Protein AF-A0A1L7XMT0-F1 (afdb_monomer_lite)

InterPro domains:
  IPR000782 FAS1 domain [PF02469] (31-174)
  IPR000782 FAS1 domain [PF02469] (187-302)
  IPR000782 FAS1 domain [PS50213] (19-172)
  IPR000782 FAS1 domain [PS50213] (165-302)
  IPR000782 FAS1 domain [SM00554] (54-175)
  IPR000782 FAS1 domain [SM00554] (210-306)
  IPR036378 FAS1 domain superfamily [G3DSA:2.30.180.10] (13-175)
  IPR036378 FAS1 domain superfamily [G3DSA:2.30.180.10] (178-303)
  IPR036378 FAS1 domain superfamily [SSF82153] (25-175)
  IPR036378 FAS1 domain superfamily [SSF82153] (161-302)
  IPR050904 Cell adhesion and biosynthesis-related protein [PTHR10900] (46-328)

Secondary structure (DSSP, 8-state):
--------------------BHHHHHHH-GGGHHHHHHHHHHTTTSPPPPTTEEEEEE-HHHHHT---HHHHHHHHHT-HHHHHHHHHHTEESS---GGGSPTTS-EEEEBS---TTT---TT--EEEEEEETTTEEEEEEGGGEEEEEEEEEEEEEETTEEEEEEEESSPPPP---HHHHHHHTT-HHHHHHHHHHT-HHHHHH-SSEEEEEEPHHHHHHHTHHHHTS-HHHHHHHHHTTEESS----GGG--TT-EEE-TTSSEEEEEEETTEEEETTEEEEEEEEEETTEEEEEESS---GGGTTPPP-TTSSSPPPSSTT----SS-TTGGGS---S-------------------------------PPPTHHHHHHHHHHHHHHHHHHHHHHHHHHHHHHHHHHHGGGS----PPPPP------------------------------------PPP-PPPPPP------------------------PPP--------------------------------------------------------------THHHHHHHHHHHHHHHHHHHHHHHHHHHHHHHHHHHHHHHHHHHHHHHHHHHHHHHHT-

pLDDT: mean 70.73, std 29.14, range [22.67, 98.81]

Foldseek 3Di:
DDDPDPPPDPPDPPPPPPFAAPLRVQVVDPFQVVVSVLCVVCVVPADDAAAAKEAAGEGPLQLVPDDDVVLVVCSVVVVPVSSRLLRQQRIFDHADFPVPDDAADKDWTFTSRDDPVQALEPPHFTWIWYQDDVRWIWIAAAPRDTWTQPDGFQWHADPNHIYGYGYTHHRHGRAAFDVVNCVLVVLLLQVLLCLQLVNVCVRGPFAAKEFARERLQQQLQQPCLQLVDHSPVSVLLRQQRMAGPHAAFPVNLDAQDWGQGSNGHTWGWHDDPNWIDGQAWTFDATFNGHRRHTYTYTHHRDDPVPSNHHHPPVDPGDHHPTDNGHGDPDRPSSVSNDDPPDDDDPPPPPDDDDDDDDDDDDDDDDDDDDDPDDDPVVPPPVVVVVVVVVVVVVVVVVVVVVVVVVVVVVVVVPPDDDDDDDDDDDDDDDDDDDDDDDDDDDDDDDDDDDDDDDDDDDDDDDDDDDDDDDDDDDDDDDDDDDDDDDDDDDDDPDNDDDDDDDDDDDDDDDDDDDDDDDDDDDDDDDDDDDDDDDDDDDDDDDDDDDDDDDDDDDDDDDPPVVVVVVVVVVVVVVVVVVVVVVVVVVVVVVVVVVVVVVVVVVVVVVVVVVVVCVVVVD

Radius of gyration: 38.23 Å; chains: 1; bounding box: 134×96×86 Å

Organism: NCBI:txid576137

Sequence (618 aa):
MFVSTNLLLAAMITAGVFAQSFDSILSGNSNLSSFYTLLQKYSFTLPTLPDGATVLAPNNDAFDNLSVAKYVNALKIGYVDTIYNLFVYHVIQGTHLTTQMPLGVPTFLQSMLTSGGYTNVLGGQNVEYVEESGNVAVFVSALGARSAIVQSDLAFTSSSGGGVVQVIDKILIPPFNLTYTLQAFNLTSFEGATYAAQSIDDFFYTPNVTMFVPANSAFQALGPAISLMNSTKLATVLDYHLIDGAVLYSTYLTDGAKLTTKQGLNVTITHSNNNVYINSAKLITSDILIMNGVLHVIDNVLNFQSSGAQPNTALATQSAVFTGASTVADVPFTSAIPCVVSCPATAATNTASSSASTSGPNLKPSTGSIKNGLSAGAKSGIAVGVILFTVLLVLGALFFLRCKRKVNKATDQKSALEFPTPSNTHELITASNIQELGEKEKSPIASTEVGLGPRRSESEEPVPVWYPLANEGQQPGAQPFEVNAGSRIAALSSAPEYVSSHELNAAEKTRATNTAPSPTLGLHGPTELPGSFKQKKISSESSSVAQDIGQGSGQSSVPAATVQVNKDEEEANLTILRERIERIREDKERLEKTQELRELEEETKAQILVAQRKNMGL

Structure (mmCIF, N/CA/C/O backbone):
data_AF-A0A1L7XMT0-F1
#
_entry.id   AF-A0A1L7XMT0-F1
#
loop_
_atom_site.group_PDB
_atom_site.id
_atom_site.type_symbol
_atom_site.label_atom_id
_atom_site.label_alt_id
_atom_site.label_comp_id
_atom_site.label_asym_id
_atom_site.label_entity_id
_atom_site.label_seq_id
_atom_site.pdbx_PDB_ins_code
_atom_site.Cartn_x
_atom_site.Cartn_y
_atom_site.Cartn_z
_atom_site.occupancy
_atom_site.B_iso_or_equiv
_atom_site.auth_seq_id
_atom_site.auth_comp_id
_atom_site.auth_asym_id
_atom_site.auth_atom_id
_atom_site.pdbx_PDB_model_num
ATOM 1 N N . MET A 1 1 ? -49.761 12.471 -16.493 1.00 31.97 1 MET A N 1
ATOM 2 C CA . MET A 1 1 ? -50.457 11.305 -15.901 1.00 31.97 1 MET A CA 1
ATOM 3 C C . MET A 1 1 ? -49.937 10.054 -16.595 1.00 31.97 1 MET A C 1
ATOM 5 O O . MET A 1 1 ? -49.856 10.096 -17.811 1.00 31.97 1 MET A O 1
ATOM 9 N N . PHE A 1 2 ? -49.531 8.981 -15.918 1.00 30.17 2 PHE A N 1
ATOM 10 C CA . PHE A 1 2 ? -49.379 8.782 -14.468 1.00 30.17 2 PHE A CA 1
ATOM 11 C C . PHE A 1 2 ? -47.931 8.403 -14.132 1.00 30.17 2 PHE A C 1
ATOM 13 O O . PHE A 1 2 ? -47.282 7.699 -14.898 1.00 30.17 2 PHE A O 1
ATOM 20 N N . VAL A 1 3 ? -47.440 8.857 -12.976 1.00 31.64 3 VAL A N 1
ATOM 21 C CA . VAL A 1 3 ? -46.233 8.284 -12.369 1.00 31.64 3 VAL A CA 1
ATOM 22 C C . VAL A 1 3 ? -46.643 6.942 -11.772 1.00 31.64 3 VAL A C 1
ATOM 24 O O . VAL A 1 3 ? -47.423 6.914 -10.821 1.00 31.64 3 VAL A O 1
ATOM 27 N N . SER A 1 4 ? -46.146 5.837 -12.326 1.00 33.69 4 SER A N 1
ATOM 28 C CA . SER A 1 4 ? -46.350 4.508 -11.744 1.00 33.69 4 SER A CA 1
ATOM 29 C C . SER A 1 4 ? -45.369 4.306 -10.594 1.00 33.69 4 SER A C 1
ATOM 31 O O . SER A 1 4 ? -44.235 3.871 -10.783 1.00 33.69 4 SER A O 1
ATOM 33 N N . THR A 1 5 ? -45.802 4.674 -9.390 1.00 38.53 5 THR A N 1
ATOM 34 C CA . THR A 1 5 ? -45.029 4.530 -8.155 1.00 38.53 5 THR A CA 1
ATOM 35 C C . THR A 1 5 ? -44.879 3.058 -7.772 1.00 38.53 5 THR A C 1
ATOM 37 O O . THR A 1 5 ? -45.715 2.514 -7.048 1.00 38.53 5 THR A O 1
ATOM 40 N N . ASN A 1 6 ? -43.784 2.424 -8.193 1.00 36.53 6 ASN A N 1
ATOM 41 C CA . ASN A 1 6 ? -43.317 1.184 -7.571 1.00 36.53 6 ASN A CA 1
ATOM 42 C C . ASN A 1 6 ? -42.733 1.507 -6.189 1.00 36.53 6 ASN A C 1
ATOM 44 O O . ASN A 1 6 ? -41.522 1.619 -6.006 1.00 36.53 6 ASN A O 1
ATOM 48 N N . LEU A 1 7 ? -43.635 1.692 -5.221 1.00 38.00 7 LEU A N 1
ATOM 49 C CA . LEU A 1 7 ? -43.329 1.814 -3.801 1.00 38.00 7 LEU A CA 1
ATOM 50 C C . LEU A 1 7 ? -42.805 0.463 -3.299 1.00 38.00 7 LEU A C 1
ATOM 52 O O . LEU A 1 7 ? -43.565 -0.380 -2.823 1.00 38.00 7 LEU A O 1
ATOM 56 N N . LEU A 1 8 ? -41.503 0.241 -3.462 1.00 37.34 8 LEU A N 1
ATOM 57 C CA . LEU A 1 8 ? -40.840 -0.975 -3.013 1.00 37.34 8 LEU A CA 1
ATOM 58 C C . LEU A 1 8 ? -40.830 -0.970 -1.479 1.00 37.34 8 LEU A C 1
ATOM 60 O O . LEU A 1 8 ? -40.166 -0.152 -0.844 1.00 37.34 8 LEU A O 1
ATOM 64 N N . LEU A 1 9 ? -41.668 -1.830 -0.899 1.00 34.53 9 LEU A N 1
ATOM 65 C CA . LEU A 1 9 ? -41.985 -1.842 0.523 1.00 34.53 9 LEU A CA 1
ATOM 66 C C . LEU A 1 9 ? -40.743 -2.204 1.347 1.00 34.53 9 LEU A C 1
ATOM 68 O O . LEU A 1 9 ? -40.388 -3.376 1.465 1.00 34.53 9 LEU A O 1
ATOM 72 N N . ALA A 1 10 ? -40.107 -1.195 1.943 1.00 35.91 10 ALA A N 1
ATOM 73 C CA . ALA A 1 10 ? -39.047 -1.384 2.923 1.00 35.91 10 ALA A CA 1
ATOM 74 C C . ALA A 1 10 ? -39.625 -2.076 4.168 1.00 35.91 10 ALA A C 1
ATOM 76 O O . ALA A 1 10 ? -40.207 -1.438 5.047 1.00 35.91 10 ALA A O 1
ATOM 77 N N . ALA A 1 11 ? -39.501 -3.402 4.218 1.00 38.72 11 ALA A N 1
ATOM 78 C CA . ALA A 1 11 ? -39.954 -4.214 5.335 1.00 38.72 11 ALA A CA 1
ATOM 79 C C . ALA A 1 11 ? -39.084 -3.925 6.568 1.00 38.72 11 ALA A C 1
ATOM 81 O O . ALA A 1 11 ? -38.019 -4.515 6.745 1.00 38.72 11 ALA A O 1
ATOM 82 N N . MET A 1 12 ? -39.534 -2.999 7.420 1.00 42.31 12 MET A N 1
ATOM 83 C CA . MET A 1 12 ? -38.880 -2.723 8.697 1.00 42.31 12 MET A CA 1
ATOM 84 C C . MET A 1 12 ? -38.888 -3.982 9.566 1.00 42.31 12 MET A C 1
ATOM 86 O O . MET A 1 12 ? -39.914 -4.352 10.139 1.00 42.31 12 MET A O 1
ATOM 90 N N . ILE A 1 13 ? -37.723 -4.608 9.723 1.00 40.72 13 ILE A N 1
ATOM 91 C CA . ILE A 1 13 ? -37.493 -5.580 10.789 1.00 40.72 13 ILE A CA 1
ATOM 92 C C . ILE A 1 13 ? -37.363 -4.780 12.088 1.00 40.72 13 ILE A C 1
ATOM 94 O O . ILE A 1 13 ? -36.264 -4.442 12.519 1.00 40.72 13 ILE A O 1
ATOM 98 N N . THR A 1 14 ? -38.493 -4.463 12.724 1.00 38.53 14 THR A N 1
ATOM 99 C CA . THR A 1 14 ? -38.529 -3.851 14.062 1.00 38.53 14 THR A CA 1
ATOM 100 C C . THR A 1 14 ? -38.209 -4.886 15.145 1.00 38.53 14 THR A C 1
ATOM 102 O O . THR A 1 14 ? -38.975 -5.088 16.089 1.00 38.53 14 THR A O 1
ATOM 105 N N . ALA A 1 15 ? -37.065 -5.558 15.010 1.00 41.34 15 ALA A N 1
ATOM 106 C CA . ALA A 1 15 ? -36.391 -6.148 16.151 1.00 41.34 15 ALA A CA 1
ATOM 107 C C . ALA A 1 15 ? -35.901 -4.986 17.025 1.00 41.34 15 ALA A C 1
ATOM 109 O O . ALA A 1 15 ? -35.234 -4.078 16.530 1.00 41.34 15 ALA A O 1
ATOM 110 N N . GLY A 1 16 ? -36.264 -4.990 18.308 1.00 38.06 16 GLY A N 1
ATOM 111 C CA . GLY A 1 16 ? -35.939 -3.920 19.252 1.00 38.06 16 GLY A CA 1
ATOM 112 C C . GLY A 1 16 ? -34.465 -3.900 19.656 1.00 38.06 16 GLY A C 1
ATOM 113 O O . GLY A 1 16 ? -34.150 -4.111 20.824 1.00 38.06 16 GLY A O 1
ATOM 114 N N . VAL A 1 17 ? -33.566 -3.649 18.702 1.00 45.78 17 VAL A N 1
ATOM 115 C CA . VAL A 1 17 ? -32.180 -3.277 18.989 1.00 45.78 17 VAL A CA 1
ATOM 116 C C . VAL A 1 17 ? -32.228 -1.901 19.645 1.00 45.78 17 VAL A C 1
ATOM 118 O O . VAL A 1 17 ? -32.429 -0.888 18.976 1.00 45.78 17 VAL A O 1
ATOM 121 N N . PHE A 1 18 ? -32.085 -1.863 20.970 1.00 49.62 18 PHE A N 1
ATOM 122 C CA . PHE A 1 18 ? -31.843 -0.610 21.674 1.00 49.62 18 PHE A CA 1
ATOM 123 C C . PHE A 1 18 ? -30.589 0.033 21.081 1.00 49.62 18 PHE A C 1
ATOM 125 O O . PHE A 1 18 ? -29.551 -0.620 20.977 1.00 49.62 18 PHE A O 1
ATOM 132 N N . ALA A 1 19 ? -30.700 1.294 20.670 1.00 59.19 19 ALA A N 1
ATOM 133 C CA . ALA A 1 19 ? -29.608 2.039 20.062 1.00 59.19 19 ALA A CA 1
ATOM 134 C C . ALA A 1 19 ? -28.451 2.183 21.067 1.00 59.19 19 ALA A C 1
ATOM 136 O O . ALA A 1 19 ? -28.529 2.964 22.017 1.00 59.19 19 ALA A O 1
ATOM 137 N N . GLN A 1 20 ? -27.403 1.376 20.894 1.00 86.25 20 GLN A N 1
ATOM 138 C CA . GLN A 1 20 ? -26.230 1.393 21.763 1.00 86.25 20 GLN A CA 1
ATOM 139 C C . GLN A 1 20 ? -25.320 2.557 21.369 1.00 86.25 20 GLN A C 1
ATOM 141 O O . GLN A 1 20 ? -25.046 2.779 20.189 1.00 86.25 20 GLN A O 1
ATOM 146 N N . SER A 1 21 ? -24.817 3.295 22.357 1.00 90.88 21 SER A N 1
ATOM 147 C CA . SER A 1 21 ? -23.734 4.246 22.115 1.00 90.88 21 SER A CA 1
ATOM 148 C C . SER A 1 21 ? -22.432 3.495 21.827 1.00 90.88 21 SER A C 1
ATOM 150 O O . SER A 1 21 ? -22.219 2.386 22.319 1.00 90.88 21 SER A O 1
ATOM 152 N N . PHE A 1 22 ? -21.528 4.123 21.075 1.00 91.81 22 PHE A N 1
ATOM 153 C CA . PHE A 1 22 ? -20.172 3.606 20.851 1.00 91.81 22 PHE A CA 1
ATOM 154 C C . PHE A 1 22 ? -19.466 3.270 22.182 1.00 91.81 22 PHE A C 1
ATOM 156 O O . PHE A 1 22 ? -18.915 2.184 22.348 1.00 91.81 22 PHE A O 1
ATOM 163 N N . ASP A 1 23 ? -19.601 4.157 23.172 1.00 92.12 23 ASP A N 1
ATOM 164 C CA . ASP A 1 23 ? -19.115 3.977 24.545 1.00 92.12 23 ASP A CA 1
ATOM 165 C C . ASP A 1 23 ? -19.695 2.723 25.235 1.00 92.12 23 ASP A C 1
ATOM 167 O O . ASP A 1 23 ? -18.955 1.960 25.857 1.00 92.12 23 ASP A O 1
ATOM 171 N N . SER A 1 24 ? -20.991 2.435 25.052 1.00 93.50 24 SER A N 1
ATOM 172 C CA . SER A 1 24 ? -21.649 1.234 25.590 1.00 93.50 24 SER A CA 1
ATOM 173 C C . SER A 1 24 ? -21.165 -0.061 24.933 1.00 93.50 24 SER A C 1
ATOM 175 O O . SER A 1 24 ? -21.119 -1.091 25.604 1.00 93.50 24 SER A O 1
ATOM 177 N N . ILE A 1 25 ? -20.803 -0.039 23.644 1.00 94.81 25 ILE A N 1
ATOM 178 C CA . ILE A 1 25 ? -20.243 -1.217 22.959 1.00 94.81 25 ILE A CA 1
ATOM 179 C C . ILE A 1 25 ? -18.828 -1.503 23.463 1.00 94.81 25 ILE A C 1
ATOM 181 O O . ILE A 1 25 ? -18.497 -2.654 23.742 1.00 94.81 25 ILE A O 1
ATOM 185 N N . LEU A 1 26 ? -17.998 -0.467 23.607 1.00 95.81 26 LEU A N 1
ATOM 186 C CA . LEU A 1 26 ? -16.620 -0.629 24.069 1.00 95.81 26 LEU A CA 1
ATOM 187 C C . LEU A 1 26 ? -16.543 -1.026 25.551 1.00 95.81 26 LEU A C 1
ATOM 189 O O . LEU A 1 26 ? -15.813 -1.951 25.895 1.00 95.81 26 LEU A O 1
ATOM 193 N N . SER A 1 27 ? -17.312 -0.366 26.422 1.00 96.56 27 SER A N 1
ATOM 194 C CA . SER A 1 27 ? -17.341 -0.668 27.862 1.00 96.56 27 SER A CA 1
ATOM 195 C C . SER A 1 27 ? -18.043 -1.990 28.193 1.00 96.56 27 SER A C 1
ATOM 197 O O . SER A 1 27 ? -17.668 -2.657 29.157 1.00 96.56 27 SER A O 1
ATOM 199 N N . GLY A 1 28 ? -19.030 -2.399 27.387 1.00 95.81 28 GLY A N 1
ATOM 200 C CA . GLY A 1 28 ? -19.735 -3.674 27.530 1.00 95.81 28 GLY A CA 1
ATOM 201 C C . GLY A 1 28 ? -18.966 -4.896 27.013 1.00 95.81 28 GLY A C 1
ATOM 202 O O . GLY A 1 28 ? -19.365 -6.024 27.304 1.00 95.81 28 GLY A O 1
ATOM 203 N N . ASN A 1 29 ? -17.873 -4.708 26.263 1.00 96.38 29 ASN A N 1
ATOM 204 C CA . ASN A 1 29 ? -17.117 -5.796 25.645 1.00 96.38 29 ASN A CA 1
ATOM 205 C C . ASN A 1 29 ? -15.781 -6.043 26.366 1.00 96.38 29 ASN A C 1
ATOM 207 O O . ASN A 1 29 ? -14.828 -5.275 26.236 1.00 96.38 29 ASN A O 1
ATOM 211 N N . SER A 1 30 ? -15.680 -7.171 27.079 1.00 96.88 30 SER A N 1
ATOM 212 C CA . SER A 1 30 ? -14.469 -7.569 27.816 1.00 96.88 30 SER A CA 1
ATOM 213 C C . SER A 1 30 ? -13.212 -7.644 26.949 1.00 96.88 30 SER A C 1
ATOM 215 O O . SER A 1 30 ? -12.111 -7.444 27.460 1.00 96.88 30 SER A O 1
ATOM 217 N N . ASN A 1 31 ? -13.367 -7.915 25.651 1.00 97.31 31 ASN A N 1
ATOM 218 C CA . ASN A 1 31 ? -12.259 -8.075 24.715 1.00 97.31 31 ASN A CA 1
ATOM 219 C C . ASN A 1 31 ? -11.723 -6.732 24.197 1.00 97.31 31 ASN A C 1
ATOM 221 O O . ASN A 1 31 ? -10.701 -6.734 23.522 1.00 97.31 31 ASN A O 1
ATOM 225 N N . LEU A 1 32 ? -12.392 -5.611 24.496 1.00 98.38 32 LEU A N 1
ATOM 226 C CA . LEU A 1 32 ? -12.034 -4.259 24.046 1.00 98.38 32 LEU A CA 1
ATOM 227 C C . LEU A 1 32 ? -11.512 -3.361 25.179 1.00 98.38 32 LEU A C 1
ATOM 229 O O . LEU A 1 32 ? -11.302 -2.168 24.961 1.00 98.38 32 LEU A O 1
ATOM 233 N N . SER A 1 33 ? -11.294 -3.890 26.386 1.00 98.06 33 SER A N 1
ATOM 234 C CA . SER A 1 33 ? -10.945 -3.087 27.565 1.00 98.06 33 SER A CA 1
ATOM 235 C C . SER A 1 33 ? -9.642 -2.289 27.407 1.00 98.06 33 SER A C 1
ATOM 237 O O . SER A 1 33 ? -9.583 -1.143 27.864 1.00 98.06 33 SER A O 1
ATOM 239 N N . SER A 1 34 ? -8.634 -2.817 26.705 1.00 97.19 34 SER A N 1
ATOM 240 C CA . SER A 1 34 ? -7.400 -2.084 26.371 1.00 97.19 34 SER A CA 1
ATOM 241 C C . SER A 1 34 ? -7.657 -0.916 25.410 1.00 97.19 34 SER A C 1
ATOM 243 O O . SER A 1 34 ? -7.206 0.204 25.667 1.00 97.19 34 SER A O 1
ATOM 245 N N . PHE A 1 35 ? -8.442 -1.135 24.348 1.00 97.62 35 PHE A N 1
ATOM 246 C CA . PHE A 1 35 ? -8.830 -0.088 23.395 1.00 97.62 35 PHE A CA 1
ATOM 247 C C . PHE A 1 35 ? -9.688 0.989 24.067 1.00 97.62 35 PHE A C 1
ATOM 249 O O . PHE A 1 35 ? -9.389 2.176 23.963 1.00 97.62 35 PHE A O 1
ATOM 256 N N . TYR A 1 36 ? -10.698 0.584 24.837 1.00 97.25 36 TYR A N 1
ATOM 257 C CA . TYR A 1 36 ? -11.572 1.482 25.588 1.00 97.25 36 TYR A CA 1
ATOM 258 C C . TYR A 1 36 ? -10.793 2.360 26.580 1.00 97.25 36 TYR A C 1
ATOM 260 O O . TYR A 1 36 ? -10.980 3.577 26.615 1.00 97.25 36 TYR A O 1
ATOM 268 N N . THR A 1 37 ? -9.854 1.769 27.326 1.00 95.88 37 THR A N 1
ATOM 269 C CA . THR A 1 37 ? -8.969 2.504 28.247 1.00 95.88 37 THR A CA 1
ATOM 270 C C . THR A 1 37 ? -8.102 3.525 27.504 1.00 95.88 37 THR A C 1
ATOM 272 O O . THR A 1 37 ? -7.901 4.637 27.997 1.00 95.88 37 THR A O 1
ATOM 275 N N . LEU A 1 38 ? -7.617 3.187 26.301 1.00 94.56 38 LEU A N 1
ATOM 276 C CA . LEU A 1 38 ? -6.890 4.123 25.445 1.00 94.56 38 LEU A CA 1
ATOM 277 C C . LEU A 1 38 ? -7.787 5.290 25.003 1.00 94.56 38 LEU A C 1
ATOM 279 O O . LEU A 1 38 ? -7.379 6.443 25.143 1.00 94.56 38 LEU A O 1
ATOM 283 N N . LEU A 1 39 ? -9.005 5.014 24.519 1.00 94.12 39 LEU A N 1
ATOM 284 C CA . LEU A 1 39 ? -9.914 6.063 24.047 1.00 94.12 39 LEU A CA 1
ATOM 285 C C . LEU A 1 39 ? -10.320 7.005 25.184 1.00 94.12 39 LEU A C 1
ATOM 287 O O . LEU A 1 39 ? -10.277 8.218 25.008 1.00 94.12 39 LEU A O 1
ATOM 291 N N . GLN A 1 40 ? -10.634 6.474 26.370 1.00 94.50 40 GLN A N 1
ATOM 292 C CA . GLN A 1 40 ? -10.965 7.288 27.544 1.00 94.50 40 GLN A CA 1
ATOM 293 C C . GLN A 1 40 ? -9.798 8.206 27.948 1.00 94.50 40 GLN A C 1
ATOM 295 O O . GLN A 1 40 ? -9.996 9.406 28.158 1.00 94.50 40 GLN A O 1
ATOM 300 N N . LYS A 1 41 ? -8.562 7.682 27.962 1.00 93.88 41 LYS A N 1
ATOM 301 C CA . LYS A 1 41 ? -7.334 8.435 28.285 1.00 93.88 41 LYS A CA 1
ATOM 302 C C . LYS A 1 41 ? -7.023 9.571 27.296 1.00 93.88 41 LYS A C 1
ATOM 304 O O . LYS A 1 41 ? -6.433 10.571 27.703 1.00 93.88 41 LYS A O 1
ATOM 309 N N . TYR A 1 42 ? -7.403 9.428 26.024 1.00 91.00 42 TYR A N 1
ATOM 310 C CA . TYR A 1 42 ? -7.101 10.384 24.944 1.00 91.00 42 TYR A CA 1
ATOM 311 C C . TYR A 1 42 ? -8.339 11.076 24.352 1.00 91.00 42 TYR A C 1
ATOM 313 O O . TYR A 1 42 ? -8.238 11.766 23.338 1.00 91.00 42 TYR A O 1
ATOM 321 N N . SER A 1 43 ? -9.488 10.952 25.017 1.00 86.56 43 SER A N 1
ATOM 322 C CA . SER A 1 43 ? -10.818 11.411 24.584 1.00 86.56 43 SER A CA 1
ATOM 323 C C . SER A 1 43 ? -10.885 12.881 24.149 1.00 86.56 43 SER A C 1
ATOM 325 O O . SER A 1 43 ? -11.617 13.211 23.224 1.00 86.56 43 SER A O 1
ATOM 327 N N . PHE A 1 44 ? -10.081 13.756 24.758 1.00 80.38 44 PHE A N 1
ATOM 328 C CA . PHE A 1 44 ? -9.987 15.182 24.415 1.00 80.38 44 PHE A CA 1
ATOM 329 C C . PHE A 1 44 ? -9.111 15.493 23.182 1.00 80.38 44 PHE A C 1
ATOM 331 O O . PHE A 1 44 ? -9.033 16.648 22.771 1.00 80.38 44 PHE A O 1
ATOM 338 N N . THR A 1 45 ? -8.423 14.492 22.620 1.00 83.62 45 THR A N 1
ATOM 339 C CA . THR A 1 45 ? -7.544 14.631 21.440 1.00 83.62 45 THR A CA 1
ATOM 340 C C . THR A 1 45 ? -8.052 13.894 20.206 1.00 83.62 45 THR A C 1
ATOM 342 O O . THR A 1 45 ? -7.690 14.268 19.096 1.00 83.62 45 THR A O 1
ATOM 345 N N . LEU A 1 46 ? -8.859 12.844 20.380 1.00 86.31 46 LEU A N 1
ATOM 346 C CA . LEU A 1 46 ? -9.373 12.045 19.269 1.00 86.31 46 LEU A CA 1
ATOM 347 C C . LEU A 1 46 ? -10.511 12.790 18.547 1.00 86.31 46 LEU A C 1
ATOM 349 O O . LEU A 1 46 ? -11.263 13.524 19.192 1.00 86.31 46 LEU A O 1
ATOM 353 N N . PRO A 1 47 ? -10.662 12.624 17.221 1.00 88.50 47 PRO A N 1
ATOM 354 C CA . PRO A 1 47 ? -11.695 13.323 16.472 1.00 88.50 47 PRO A CA 1
ATOM 355 C C . PRO A 1 47 ? -13.070 12.695 16.718 1.00 88.50 47 PRO A C 1
ATOM 357 O O . PRO A 1 47 ? -13.197 11.507 17.023 1.00 88.50 47 PRO A O 1
ATOM 360 N N . THR A 1 48 ? -14.124 13.483 16.514 1.00 88.31 48 THR A N 1
ATOM 361 C CA . THR A 1 48 ? -15.495 12.966 16.461 1.00 88.31 48 THR A CA 1
ATOM 362 C C . THR A 1 48 ? -15.656 12.007 15.285 1.00 88.31 48 THR A C 1
ATOM 364 O O . THR A 1 48 ? -15.278 12.350 14.163 1.00 88.31 48 THR A O 1
ATOM 367 N N . LEU A 1 49 ? -16.267 10.845 15.522 1.00 90.62 49 LEU A N 1
ATOM 368 C CA . LEU A 1 49 ? -16.588 9.896 14.456 1.00 90.62 49 LEU A CA 1
ATOM 369 C C . LEU A 1 49 ? -17.579 10.528 13.450 1.00 90.62 49 LEU A C 1
ATOM 371 O O . LEU A 1 49 ? -18.568 11.132 13.890 1.00 90.62 49 LEU A O 1
ATOM 375 N N . PRO A 1 50 ? -17.339 10.408 12.130 1.00 88.75 50 PRO A N 1
ATOM 376 C CA . PRO A 1 50 ? -18.250 10.903 11.099 1.00 88.75 50 PRO A CA 1
ATOM 377 C C . PRO A 1 50 ? -19.563 10.108 11.078 1.00 88.75 50 PRO A C 1
ATOM 379 O O . PRO A 1 50 ? -19.661 9.044 11.694 1.00 88.75 50 PRO A O 1
ATOM 382 N N . ASP A 1 51 ? -20.565 10.612 10.350 1.00 86.94 51 ASP A N 1
ATOM 383 C CA . ASP A 1 51 ? -21.769 9.827 10.062 1.00 86.94 51 ASP A CA 1
ATOM 384 C C . ASP A 1 51 ? -21.385 8.537 9.327 1.00 86.94 51 ASP A C 1
ATOM 386 O O . ASP A 1 51 ? -20.548 8.534 8.419 1.00 86.94 51 ASP A O 1
ATOM 390 N N . GLY A 1 52 ? -21.980 7.432 9.759 1.00 88.69 52 GLY A N 1
ATOM 391 C CA . GLY A 1 52 ? -21.766 6.117 9.192 1.00 88.69 52 GLY A CA 1
ATOM 392 C C . GLY A 1 52 ? -20.343 5.584 9.346 1.00 88.69 52 GLY A C 1
ATOM 393 O O . GLY A 1 52 ? -19.919 4.841 8.473 1.00 88.69 52 GLY A O 1
ATOM 394 N N . ALA A 1 53 ? -19.582 5.930 10.386 1.00 94.06 53 ALA A N 1
ATOM 395 C CA . ALA A 1 53 ? -18.206 5.442 10.545 1.00 94.06 53 ALA A CA 1
ATOM 396 C C . ALA A 1 53 ? -18.107 3.912 10.747 1.00 94.06 53 ALA A C 1
ATOM 398 O O . ALA A 1 53 ? -18.934 3.306 11.432 1.00 94.06 53 ALA A O 1
ATOM 399 N N . THR A 1 54 ? -17.026 3.301 10.253 1.00 96.88 54 THR A N 1
ATOM 400 C CA . THR A 1 54 ? -16.635 1.929 10.617 1.00 96.88 54 THR A CA 1
ATOM 401 C C . THR A 1 54 ? -15.373 1.956 11.470 1.00 96.88 54 THR A C 1
ATOM 403 O O . THR A 1 54 ? -14.310 2.348 10.997 1.00 96.88 54 THR A O 1
ATOM 406 N N . VAL A 1 55 ? -15.468 1.533 12.730 1.00 97.81 55 VAL A N 1
ATOM 407 C CA . VAL A 1 55 ? -14.330 1.501 13.660 1.00 97.81 55 VAL A CA 1
ATOM 408 C C . VAL A 1 55 ? -13.770 0.087 13.742 1.00 97.81 55 VAL A C 1
ATOM 410 O O . VAL A 1 55 ? -14.464 -0.845 14.141 1.00 97.81 55 VAL A O 1
ATOM 413 N N . LEU A 1 56 ? -12.499 -0.068 13.394 1.00 98.56 56 LEU A N 1
ATOM 414 C CA . LEU A 1 56 ? -11.764 -1.324 13.465 1.00 98.56 56 LEU A CA 1
ATOM 415 C C . LEU A 1 56 ? -11.102 -1.411 14.847 1.00 98.56 56 LEU A C 1
ATOM 417 O O . LEU A 1 56 ? -9.990 -0.939 15.040 1.00 98.56 56 LEU A O 1
ATOM 421 N N . ALA A 1 57 ? -11.817 -1.918 15.850 1.00 98.44 57 ALA A N 1
ATOM 422 C CA . ALA A 1 57 ? -11.382 -1.887 17.247 1.00 98.44 57 ALA A CA 1
ATOM 423 C C . ALA A 1 57 ? -10.448 -3.071 17.575 1.00 98.44 57 ALA A C 1
ATOM 425 O O . ALA A 1 57 ? -10.909 -4.215 17.565 1.00 98.44 57 ALA A O 1
ATOM 426 N N . PRO A 1 58 ? -9.159 -2.850 17.899 1.00 98.50 58 PRO A N 1
ATOM 427 C CA . PRO A 1 58 ? -8.255 -3.936 18.264 1.00 98.50 58 PRO A CA 1
ATOM 428 C C . PRO A 1 58 ? -8.649 -4.542 19.613 1.00 98.50 58 PRO A C 1
ATOM 430 O O . PRO A 1 58 ? -8.919 -3.813 20.573 1.00 98.50 58 PRO A O 1
ATOM 433 N N . ASN A 1 59 ? -8.671 -5.871 19.690 1.00 98.50 59 ASN A N 1
ATOM 434 C CA . ASN A 1 59 ? -8.937 -6.587 20.933 1.00 98.50 59 ASN A CA 1
ATOM 435 C C . ASN A 1 59 ? -7.753 -6.483 21.923 1.00 98.50 59 ASN A C 1
ATOM 437 O O . ASN A 1 59 ? -6.703 -5.929 21.609 1.00 98.50 59 ASN A O 1
ATOM 441 N N . ASN A 1 60 ? -7.896 -7.012 23.138 1.00 98.44 60 ASN A N 1
ATOM 442 C CA . ASN A 1 60 ? -6.819 -6.972 24.136 1.00 98.44 60 ASN A CA 1
ATOM 443 C C . ASN A 1 60 ? -5.539 -7.682 23.648 1.00 98.44 60 ASN A C 1
ATOM 445 O O . ASN A 1 60 ? -4.450 -7.126 23.792 1.00 98.44 60 ASN A O 1
ATOM 449 N N . ASP A 1 61 ? -5.673 -8.845 22.999 1.00 97.88 61 ASP A N 1
ATOM 450 C CA . ASP A 1 61 ? -4.540 -9.607 22.451 1.00 97.88 61 ASP A CA 1
ATOM 451 C C . ASP A 1 61 ? -3.748 -8.784 21.415 1.00 97.88 61 ASP A C 1
ATOM 453 O O . ASP A 1 61 ? -2.523 -8.893 21.334 1.00 97.88 61 ASP A O 1
ATOM 457 N N . ALA A 1 62 ? -4.423 -7.914 20.659 1.00 97.81 62 ALA A N 1
ATOM 458 C CA . ALA A 1 62 ? -3.824 -7.014 19.679 1.00 97.81 62 ALA A CA 1
ATOM 459 C C . ALA A 1 62 ? -2.864 -5.986 20.301 1.00 97.81 62 ALA A C 1
ATOM 461 O O . ALA A 1 62 ? -1.906 -5.565 19.646 1.00 97.81 62 ALA A O 1
ATOM 462 N N . PHE A 1 63 ? -3.114 -5.575 21.550 1.00 96.75 63 PHE A N 1
ATOM 463 C CA . PHE A 1 63 ? -2.220 -4.700 22.314 1.00 96.75 63 PHE A CA 1
ATOM 464 C C . PHE A 1 63 ? -1.035 -5.476 22.890 1.00 96.75 63 PHE A C 1
ATOM 466 O O . PHE A 1 63 ? 0.098 -4.997 22.805 1.00 96.75 63 PHE A O 1
ATOM 473 N N . ASP A 1 64 ? -1.277 -6.676 23.421 1.00 94.94 64 ASP A N 1
ATOM 474 C CA . ASP A 1 64 ? -0.234 -7.522 24.013 1.00 94.94 64 ASP A CA 1
ATOM 475 C C . ASP A 1 64 ? 0.767 -8.041 22.963 1.00 94.94 64 ASP A C 1
ATOM 477 O O . ASP A 1 64 ? 1.957 -8.174 23.249 1.00 94.94 64 ASP A O 1
ATOM 481 N N . ASN A 1 65 ? 0.312 -8.270 21.725 1.00 94.50 65 ASN A N 1
ATOM 482 C CA . ASN A 1 65 ? 1.137 -8.744 20.607 1.00 94.50 65 ASN A CA 1
ATOM 483 C C . ASN A 1 65 ? 1.719 -7.619 19.721 1.00 94.50 65 ASN A C 1
ATOM 485 O O . ASN A 1 65 ? 2.323 -7.900 18.681 1.00 94.50 65 ASN A O 1
ATOM 489 N N . LEU A 1 66 ? 1.576 -6.341 20.097 1.00 94.44 66 LEU A N 1
ATOM 490 C CA . LEU A 1 66 ? 2.133 -5.230 19.319 1.00 94.44 66 LEU A CA 1
ATOM 491 C C . LEU A 1 66 ? 3.673 -5.225 19.380 1.00 94.44 66 LEU A C 1
ATOM 493 O O . LEU A 1 66 ? 4.272 -4.879 20.396 1.00 94.44 66 LEU A O 1
ATOM 497 N N . SER A 1 67 ? 4.321 -5.537 18.257 1.00 90.75 67 SER A N 1
ATOM 498 C CA . SER A 1 67 ? 5.787 -5.616 18.142 1.00 90.75 67 SER A CA 1
ATOM 499 C C . SER A 1 67 ? 6.458 -4.350 17.584 1.00 90.75 67 SER A C 1
ATOM 501 O O . SER A 1 67 ? 7.657 -4.143 17.781 1.00 90.75 67 SER A O 1
ATOM 503 N N . VAL A 1 68 ? 5.718 -3.475 16.891 1.00 92.62 68 VAL A N 1
ATOM 504 C CA . VAL A 1 68 ? 6.300 -2.338 16.155 1.00 92.62 68 VAL A CA 1
ATOM 505 C C . VAL A 1 68 ? 6.711 -1.210 17.108 1.00 92.62 68 VAL A C 1
ATOM 507 O O . VAL A 1 68 ? 5.884 -0.410 17.552 1.00 92.62 68 VAL A O 1
ATOM 510 N N . ALA A 1 69 ? 8.016 -1.111 17.379 1.00 92.25 69 ALA A N 1
ATOM 511 C CA . ALA A 1 69 ? 8.605 -0.259 18.418 1.00 92.25 69 ALA A CA 1
ATOM 512 C C . ALA A 1 69 ? 8.128 1.212 18.430 1.00 92.25 69 ALA A C 1
ATOM 514 O O . ALA A 1 69 ? 7.934 1.763 19.512 1.00 92.25 69 ALA A O 1
ATOM 515 N N . LYS A 1 70 ? 7.876 1.838 17.264 1.00 92.69 70 LYS A N 1
ATOM 516 C CA . LYS A 1 70 ? 7.297 3.201 17.162 1.00 92.69 70 LYS A CA 1
ATOM 517 C C . LYS A 1 70 ? 5.993 3.314 17.962 1.00 92.69 70 LYS A C 1
ATOM 519 O O . LYS A 1 70 ? 5.848 4.208 18.794 1.00 92.69 70 LYS A O 1
ATOM 524 N N . TYR A 1 71 ? 5.065 2.391 17.726 1.00 94.62 71 TYR A N 1
ATOM 525 C CA . TYR A 1 71 ? 3.724 2.405 18.308 1.00 94.62 71 TYR A CA 1
ATOM 526 C C . TYR A 1 71 ? 3.727 1.847 19.739 1.00 94.62 71 TYR A C 1
ATOM 528 O O . TYR A 1 71 ? 3.084 2.423 20.614 1.00 94.62 71 TYR A O 1
ATOM 536 N N . VAL A 1 72 ? 4.549 0.825 20.021 1.00 94.12 72 VAL A N 1
ATOM 537 C CA . VAL A 1 72 ? 4.794 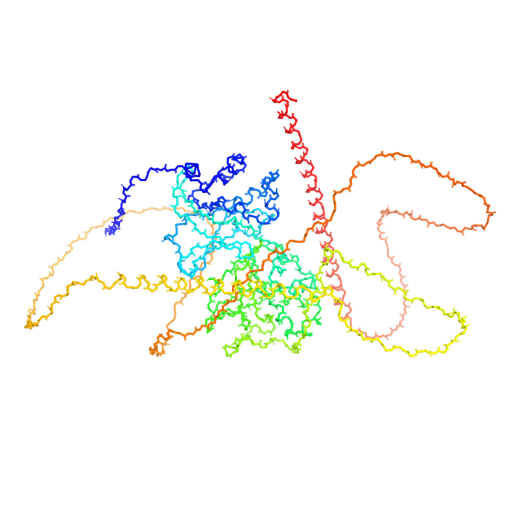0.319 21.388 1.00 94.12 72 VAL A CA 1
ATOM 538 C C . VAL A 1 72 ? 5.278 1.436 22.314 1.00 94.12 72 VAL A C 1
ATOM 540 O O . VAL A 1 72 ? 4.747 1.613 23.410 1.00 94.12 72 VAL A O 1
ATOM 543 N N . ASN A 1 73 ? 6.276 2.209 21.877 1.00 94.06 73 ASN A N 1
ATOM 544 C CA . ASN A 1 73 ? 6.813 3.311 22.667 1.00 94.06 73 ASN A CA 1
ATOM 545 C C . ASN A 1 73 ? 5.793 4.444 22.792 1.00 94.06 73 ASN A C 1
ATOM 547 O O . ASN A 1 73 ? 5.595 4.939 23.899 1.00 94.06 73 ASN A O 1
ATOM 551 N N . ALA A 1 74 ? 5.097 4.806 21.707 1.00 93.44 74 ALA A N 1
ATOM 552 C CA . ALA A 1 74 ? 4.069 5.842 21.739 1.00 93.44 74 ALA A CA 1
ATOM 553 C C . ALA A 1 74 ? 2.950 5.543 22.747 1.00 93.44 74 ALA A C 1
ATOM 555 O O . ALA A 1 74 ? 2.636 6.414 23.555 1.00 93.44 74 ALA A O 1
ATOM 556 N N . LEU A 1 75 ? 2.403 4.321 22.760 1.00 92.62 75 LEU A N 1
ATOM 557 C CA . LEU A 1 75 ? 1.363 3.907 23.710 1.00 92.62 75 LEU A CA 1
ATOM 558 C C . LEU A 1 75 ? 1.867 3.915 25.165 1.00 92.62 75 LEU A C 1
ATOM 560 O O . LEU A 1 75 ? 1.143 4.349 26.063 1.00 92.62 75 LEU A O 1
ATOM 564 N N . LYS A 1 76 ? 3.121 3.494 25.398 1.00 91.06 76 LYS A N 1
ATOM 565 C CA . LYS A 1 76 ? 3.752 3.474 26.731 1.00 91.06 76 LYS A CA 1
ATOM 566 C C . LYS A 1 76 ? 4.024 4.875 27.287 1.00 91.06 76 LYS A C 1
ATOM 568 O O . LYS A 1 76 ? 3.655 5.149 28.425 1.00 91.06 76 LYS A O 1
ATOM 573 N N . ILE A 1 77 ? 4.659 5.757 26.508 1.00 92.06 77 ILE A N 1
ATOM 574 C CA . ILE A 1 77 ? 5.063 7.102 26.969 1.00 92.06 77 ILE A CA 1
ATOM 575 C C . ILE A 1 77 ? 3.987 8.171 26.735 1.00 92.06 77 ILE A C 1
ATOM 577 O O . ILE A 1 77 ? 4.090 9.273 27.264 1.00 92.06 77 ILE A O 1
ATOM 581 N N . GLY A 1 78 ? 2.946 7.850 25.964 1.00 90.56 78 GLY A N 1
ATOM 582 C CA . GLY A 1 78 ? 1.825 8.737 25.672 1.00 90.56 78 GLY A CA 1
ATOM 583 C C . GLY A 1 78 ? 2.092 9.772 24.579 1.00 90.56 78 GLY A C 1
ATOM 584 O O . GLY A 1 78 ? 1.628 10.903 24.700 1.00 90.56 78 GLY A O 1
ATOM 585 N N . TYR A 1 79 ? 2.829 9.408 23.525 1.00 92.94 79 TYR A N 1
ATOM 586 C CA . TYR A 1 79 ? 3.136 10.319 22.417 1.00 92.94 79 TYR A CA 1
ATOM 587 C C . TYR A 1 79 ? 1.899 10.541 21.528 1.00 92.94 79 TYR A C 1
ATOM 589 O O . TYR A 1 79 ? 1.606 9.747 20.632 1.00 92.94 79 TYR A O 1
ATOM 597 N N . VAL A 1 80 ? 1.163 11.616 21.834 1.00 92.06 80 VAL A N 1
AT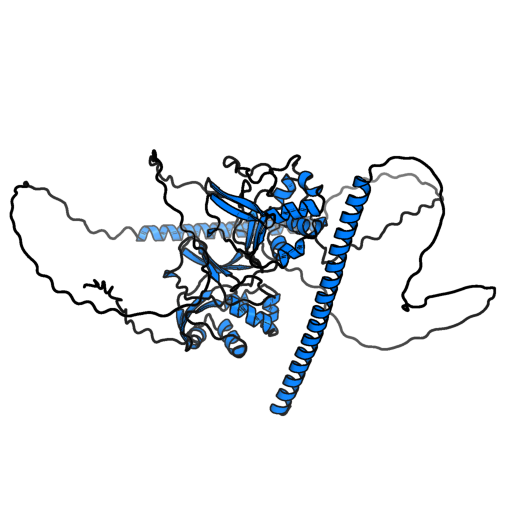OM 598 C CA . VAL A 1 80 ? -0.205 11.896 21.359 1.00 92.06 80 VAL A CA 1
ATOM 599 C C . VAL A 1 80 ? -0.344 11.838 19.839 1.00 92.06 80 VAL A C 1
ATOM 601 O O . VAL A 1 80 ? -1.280 11.208 19.368 1.00 92.06 80 VAL A O 1
ATOM 604 N N . ASP A 1 81 ? 0.587 12.413 19.073 1.00 93.62 81 ASP A N 1
ATOM 605 C CA . ASP A 1 81 ? 0.528 12.407 17.602 1.00 93.62 81 ASP A CA 1
ATOM 606 C C . ASP A 1 81 ? 0.492 10.979 17.022 1.00 93.62 81 ASP A C 1
ATOM 608 O O . ASP A 1 81 ? -0.407 10.644 16.252 1.00 93.62 81 ASP A O 1
ATOM 612 N N . THR A 1 82 ? 1.397 10.090 17.446 1.00 95.06 82 THR A N 1
ATOM 613 C CA . THR A 1 82 ? 1.371 8.685 16.999 1.00 95.06 82 THR A CA 1
ATOM 614 C C . THR A 1 82 ? 0.094 7.973 17.450 1.00 95.06 82 THR A C 1
ATOM 616 O O . THR A 1 82 ? -0.405 7.130 16.713 1.00 95.06 82 THR A O 1
ATOM 619 N N . ILE A 1 83 ? -0.458 8.294 18.626 1.00 95.44 83 ILE A N 1
ATOM 620 C CA . ILE A 1 83 ? -1.702 7.675 19.123 1.00 95.44 83 ILE A CA 1
ATOM 621 C C . ILE A 1 83 ? -2.917 8.155 18.316 1.00 95.44 83 ILE A C 1
ATOM 623 O O . ILE A 1 83 ? -3.738 7.333 17.917 1.00 95.44 83 ILE A O 1
ATOM 627 N N . TYR A 1 84 ? -3.003 9.455 18.025 1.00 96.31 84 TYR A N 1
ATOM 628 C CA . TYR A 1 84 ? -4.035 10.055 17.178 1.00 96.31 84 TYR A CA 1
ATOM 629 C C . TYR A 1 84 ? -4.010 9.445 15.775 1.00 96.31 84 TYR A C 1
ATOM 631 O O . TYR A 1 84 ? -5.021 8.923 15.311 1.00 96.31 84 TYR A O 1
ATOM 639 N N . ASN A 1 85 ? -2.841 9.443 15.127 1.00 97.19 85 ASN A N 1
ATOM 640 C CA . ASN A 1 85 ? -2.677 8.926 13.769 1.00 97.19 85 ASN A CA 1
ATOM 641 C C . ASN A 1 85 ? -2.882 7.408 13.686 1.00 97.19 85 ASN A C 1
ATOM 643 O O . ASN A 1 85 ? -3.441 6.916 12.708 1.00 97.19 85 ASN A O 1
ATOM 647 N N . LEU A 1 86 ? -2.516 6.662 14.734 1.00 97.00 86 LEU A N 1
ATOM 648 C CA . LEU A 1 86 ? -2.881 5.253 14.851 1.00 97.00 86 LEU A CA 1
ATOM 649 C C . LEU A 1 86 ? -4.405 5.087 14.957 1.00 97.00 86 LEU A C 1
ATOM 651 O O . LEU A 1 86 ? -4.963 4.267 14.236 1.00 97.00 86 LEU A O 1
ATOM 655 N N . PHE A 1 87 ? -5.092 5.871 15.795 1.00 97.44 87 PHE A N 1
ATOM 656 C CA . PHE A 1 87 ? -6.549 5.794 15.946 1.00 97.44 87 PHE A CA 1
ATOM 657 C C . PHE A 1 87 ? -7.293 6.119 14.645 1.00 97.44 87 PHE A C 1
ATOM 659 O O . PHE A 1 87 ? -8.128 5.323 14.226 1.00 97.44 87 PHE A O 1
ATOM 666 N N . VAL A 1 88 ? -6.974 7.222 13.957 1.00 97.44 88 VAL A N 1
ATOM 667 C CA . VAL A 1 88 ? -7.683 7.585 12.712 1.00 97.44 88 VAL A CA 1
ATOM 668 C C . VAL A 1 88 ? -7.411 6.627 11.550 1.00 97.44 88 VAL A C 1
ATOM 670 O O . VAL A 1 88 ? -8.234 6.545 10.644 1.00 97.44 88 VAL A O 1
ATOM 673 N N . TYR A 1 89 ? -6.331 5.838 11.598 1.00 98.50 89 TYR A N 1
ATOM 674 C CA . TYR A 1 89 ? -6.119 4.731 10.658 1.00 98.50 89 TYR A CA 1
ATOM 675 C C . TYR A 1 89 ? -7.056 3.534 10.914 1.00 98.50 89 TYR A C 1
ATOM 677 O O . TYR A 1 89 ? -7.390 2.800 9.989 1.00 98.50 89 TYR A O 1
ATOM 685 N N . HIS A 1 90 ? -7.535 3.367 12.152 1.00 98.50 90 HIS A N 1
ATOM 686 C CA . HIS A 1 90 ? -8.547 2.370 12.520 1.00 98.50 90 HIS A CA 1
ATOM 687 C C . HIS A 1 90 ? -9.992 2.870 12.329 1.00 98.50 90 HIS A C 1
ATOM 689 O O . HIS A 1 90 ? -10.927 2.097 12.529 1.00 98.50 90 HIS A O 1
ATOM 695 N N . VAL A 1 91 ? -10.210 4.136 11.952 1.00 97.62 91 VAL A N 1
ATOM 696 C CA . VAL A 1 91 ? -11.544 4.654 11.612 1.00 97.62 91 VAL A CA 1
ATOM 697 C C . VAL A 1 91 ? -11.668 4.754 10.098 1.00 97.62 91 VAL A C 1
ATOM 699 O O . VAL A 1 91 ? -11.025 5.587 9.463 1.00 97.62 91 VAL A O 1
ATOM 702 N N . ILE A 1 92 ? -12.506 3.898 9.528 1.00 97.56 92 ILE A N 1
ATOM 703 C CA . ILE A 1 92 ? -12.817 3.829 8.103 1.00 97.56 92 ILE A CA 1
ATOM 704 C C . ILE A 1 92 ? -14.036 4.702 7.784 1.00 97.56 92 ILE A C 1
ATOM 706 O O . ILE A 1 92 ? -15.027 4.724 8.521 1.00 97.56 92 ILE A O 1
ATOM 710 N N . GLN A 1 93 ? -13.954 5.416 6.663 1.00 94.69 93 GLN A N 1
ATOM 711 C CA . GLN A 1 93 ? -15.016 6.253 6.118 1.00 94.69 93 GLN A CA 1
ATOM 712 C C . GLN A 1 93 ? -16.109 5.376 5.481 1.00 94.69 93 GLN A C 1
ATOM 714 O O . GLN A 1 93 ? -15.824 4.550 4.611 1.00 94.69 93 GLN A O 1
ATOM 719 N N . GLY A 1 94 ? -17.365 5.568 5.894 1.00 93.88 94 GLY A N 1
ATOM 720 C CA . GLY A 1 94 ? -18.514 4.776 5.439 1.00 93.88 94 GLY A CA 1
ATOM 721 C C . GLY A 1 94 ? -18.801 3.531 6.291 1.00 93.88 94 GLY A C 1
ATOM 722 O O . GLY A 1 94 ? -17.945 3.039 7.032 1.00 93.88 94 GLY A O 1
ATOM 723 N N . THR A 1 95 ? -20.049 3.051 6.225 1.00 94.69 95 THR A N 1
ATOM 724 C CA . THR A 1 95 ? -20.539 1.928 7.040 1.00 94.69 95 THR A CA 1
ATOM 725 C C . THR A 1 95 ? -20.352 0.634 6.273 1.00 94.69 95 THR A C 1
ATOM 727 O O . THR A 1 95 ? -21.003 0.403 5.260 1.00 94.69 95 THR A O 1
ATOM 730 N N . HIS A 1 96 ? -19.460 -0.206 6.781 1.00 94.00 96 HIS A N 1
ATOM 731 C CA . HIS A 1 96 ? -18.944 -1.382 6.101 1.00 94.00 96 HIS A CA 1
ATOM 732 C C . HIS A 1 96 ? -19.340 -2.624 6.885 1.00 94.00 96 HIS A C 1
ATOM 734 O O . HIS A 1 96 ? -18.594 -3.105 7.739 1.00 94.00 96 HIS A O 1
ATOM 740 N N . LEU A 1 97 ? -20.554 -3.108 6.616 1.00 92.94 97 LEU A N 1
ATOM 741 C CA . LEU A 1 97 ? -21.052 -4.368 7.161 1.00 92.94 97 LEU A CA 1
ATOM 742 C C . LEU A 1 97 ? -20.358 -5.550 6.479 1.00 92.94 97 LEU A C 1
ATOM 744 O O . LEU A 1 97 ? -20.233 -5.578 5.254 1.00 92.94 97 LEU A O 1
ATOM 748 N N . THR A 1 98 ? -19.985 -6.577 7.244 1.00 89.06 98 THR A N 1
ATOM 749 C CA . THR A 1 98 ? -19.363 -7.793 6.689 1.00 89.06 98 THR A CA 1
ATOM 750 C C . THR A 1 98 ? -20.272 -8.510 5.689 1.00 89.06 98 THR A C 1
ATOM 752 O O . THR A 1 98 ? -19.797 -9.092 4.721 1.00 89.06 98 THR A O 1
ATOM 755 N N . THR A 1 99 ? -21.591 -8.383 5.859 1.00 87.12 99 THR A N 1
ATOM 756 C CA . THR A 1 99 ? -22.623 -8.894 4.938 1.00 87.12 99 THR A CA 1
ATOM 757 C C . THR A 1 99 ? -22.773 -8.107 3.628 1.00 87.12 99 THR A C 1
ATOM 759 O O . THR A 1 99 ? -23.484 -8.561 2.734 1.00 87.12 99 THR A O 1
ATOM 762 N N . GLN A 1 100 ? -22.132 -6.940 3.503 1.00 87.56 100 GLN A N 1
ATOM 763 C CA . GLN A 1 100 ? -22.161 -6.083 2.308 1.00 87.56 100 GLN A CA 1
ATOM 764 C C . GLN A 1 100 ? -20.827 -6.069 1.545 1.00 87.56 100 GLN A C 1
ATOM 766 O O . GLN A 1 100 ? -20.756 -5.503 0.454 1.00 87.56 100 GLN A O 1
ATOM 771 N N . MET A 1 101 ? -19.777 -6.682 2.099 1.00 86.75 101 MET A N 1
ATOM 772 C CA . MET A 1 101 ? -18.453 -6.711 1.481 1.00 86.75 101 MET A CA 1
ATOM 773 C C . MET A 1 101 ? -18.369 -7.678 0.288 1.00 86.75 101 MET A C 1
ATOM 775 O O . MET A 1 101 ? -18.969 -8.755 0.329 1.00 86.75 101 MET A O 1
ATOM 779 N N . PRO A 1 102 ? -17.592 -7.345 -0.763 1.00 82.69 102 PRO A N 1
ATOM 780 C CA . PRO A 1 102 ? -17.290 -8.273 -1.847 1.00 82.69 102 PRO A CA 1
ATOM 781 C C . PRO A 1 102 ? -16.561 -9.529 -1.349 1.00 82.69 102 PRO A C 1
ATOM 783 O O . PRO A 1 102 ? -15.471 -9.454 -0.783 1.00 82.69 102 PRO A O 1
ATOM 786 N N . LEU A 1 103 ? -17.146 -10.700 -1.607 1.00 80.06 103 LEU A N 1
ATOM 787 C CA . LEU A 1 103 ? -16.527 -11.990 -1.298 1.00 80.06 103 LEU A CA 1
ATOM 788 C C . LEU A 1 103 ? -15.404 -12.291 -2.301 1.00 80.06 103 LEU A C 1
ATOM 790 O O . LEU A 1 103 ? -15.592 -12.153 -3.511 1.00 80.06 103 LEU A O 1
ATOM 794 N N . GLY A 1 104 ? -14.240 -12.716 -1.807 1.00 78.38 104 GLY A N 1
ATOM 795 C CA . GLY A 1 104 ? -13.092 -13.116 -2.634 1.00 78.38 104 GLY A CA 1
ATOM 796 C C . GLY A 1 104 ? -12.440 -12.027 -3.510 1.00 78.38 104 GLY A C 1
ATOM 797 O O . GLY A 1 104 ? -11.614 -12.373 -4.354 1.00 78.38 104 GLY A O 1
ATOM 798 N N . VAL A 1 105 ? -12.773 -10.741 -3.334 1.00 85.62 105 VAL A N 1
ATOM 799 C CA . VAL A 1 105 ? -12.189 -9.614 -4.093 1.00 85.62 105 VAL A CA 1
ATOM 800 C C . VAL A 1 105 ? -11.577 -8.584 -3.128 1.00 85.62 105 VAL A C 1
ATOM 802 O O . VAL A 1 105 ? -12.311 -8.048 -2.293 1.00 85.62 105 VAL A O 1
ATOM 805 N N . PRO A 1 106 ? -10.269 -8.262 -3.232 1.00 93.12 106 PRO A N 1
ATOM 806 C CA . PRO A 1 106 ? -9.635 -7.236 -2.404 1.00 93.12 106 PRO A CA 1
ATOM 807 C C . PRO A 1 106 ? -10.328 -5.877 -2.541 1.00 93.12 106 PRO A C 1
ATOM 809 O O . PRO A 1 106 ? -10.477 -5.341 -3.641 1.00 93.12 106 PRO A O 1
ATOM 812 N N . THR A 1 107 ? -10.763 -5.321 -1.415 1.00 95.19 107 THR A N 1
ATOM 813 C CA . THR A 1 107 ? -11.546 -4.083 -1.348 1.00 95.19 107 THR A CA 1
ATOM 814 C C . THR A 1 107 ? -10.791 -3.059 -0.509 1.00 95.19 107 THR A C 1
ATOM 816 O O . THR A 1 107 ? -10.472 -3.316 0.645 1.00 95.19 107 THR A O 1
ATOM 819 N N . PHE A 1 108 ? -10.486 -1.891 -1.071 1.00 96.62 108 PHE A N 1
ATOM 820 C CA . PHE A 1 108 ? -9.614 -0.902 -0.429 1.00 96.62 108 PHE A CA 1
ATOM 821 C C . PHE A 1 108 ? -10.454 0.213 0.186 1.00 96.62 108 PHE A C 1
ATOM 823 O O . PHE A 1 108 ? -11.142 0.946 -0.522 1.00 96.62 108 PHE A O 1
ATOM 830 N N . LEU A 1 109 ? -10.428 0.299 1.515 1.00 96.44 109 LEU A N 1
ATOM 831 C CA . LEU A 1 109 ? -11.305 1.153 2.306 1.00 96.44 109 LEU A CA 1
ATOM 832 C C . LEU A 1 109 ? -10.529 2.335 2.878 1.00 96.44 109 LEU A C 1
ATOM 834 O O . LEU A 1 109 ? -9.488 2.155 3.513 1.00 96.44 109 LEU A O 1
ATOM 838 N N . GLN A 1 110 ? -11.048 3.543 2.681 1.00 97.00 110 GLN A N 1
ATOM 839 C CA . GLN A 1 110 ? -10.351 4.762 3.070 1.00 97.00 110 GLN A CA 1
ATOM 840 C C . GLN A 1 110 ? -10.504 5.044 4.566 1.00 97.00 110 GLN A C 1
ATOM 842 O O . GLN A 1 110 ? -11.618 5.148 5.079 1.00 97.00 110 GLN A O 1
ATOM 847 N N . SER A 1 111 ? -9.384 5.179 5.275 1.00 97.94 111 SER A N 1
ATOM 848 C CA . SER A 1 111 ? -9.369 5.603 6.678 1.00 97.94 111 SER A CA 1
ATOM 849 C C . SER A 1 111 ? -9.468 7.126 6.819 1.00 97.94 111 SER A C 1
ATOM 851 O O . SER A 1 111 ? -9.379 7.867 5.839 1.00 97.94 111 SER A O 1
ATOM 853 N N . MET A 1 112 ? -9.622 7.612 8.049 1.00 96.94 112 MET A N 1
ATOM 854 C CA . MET A 1 112 ? -9.530 9.037 8.385 1.00 96.94 112 MET A CA 1
ATOM 855 C C . MET A 1 112 ? -8.080 9.538 8.529 1.00 96.94 112 MET A C 1
ATOM 857 O O . MET A 1 112 ? -7.867 10.712 8.836 1.00 96.94 112 MET A O 1
ATOM 861 N N . LEU A 1 113 ? -7.068 8.684 8.335 1.00 97.88 113 LEU A N 1
ATOM 862 C CA . LEU A 1 113 ? -5.665 9.093 8.390 1.00 97.88 113 LEU A CA 1
ATOM 863 C C . LEU A 1 113 ? -5.304 9.954 7.175 1.00 97.88 113 LEU A C 1
ATOM 865 O O . LEU A 1 113 ? -5.233 9.435 6.067 1.00 97.88 113 LEU A O 1
ATOM 869 N N . THR A 1 114 ? -5.013 11.238 7.401 1.00 96.38 114 THR A N 1
ATOM 870 C CA . THR A 1 114 ? -4.639 12.227 6.363 1.00 96.38 114 THR A CA 1
ATOM 871 C C . THR A 1 114 ? -3.331 12.984 6.656 1.00 96.38 114 THR A C 1
ATOM 873 O O . THR A 1 114 ? -2.918 13.840 5.876 1.00 96.38 114 THR A O 1
ATOM 876 N N . SER A 1 115 ? -2.658 12.692 7.774 1.00 95.69 115 SER A N 1
ATOM 877 C CA . SER A 1 115 ? -1.484 13.442 8.241 1.00 95.69 115 SER A CA 1
ATOM 878 C C . SER A 1 115 ? -0.199 13.111 7.470 1.00 95.69 115 SER A C 1
ATOM 880 O O . SER A 1 115 ? 0.248 11.962 7.466 1.00 95.69 115 SER A O 1
ATOM 882 N N . GLY A 1 116 ? 0.474 14.144 6.950 1.00 91.12 116 GLY A N 1
ATOM 883 C CA . GLY A 1 116 ? 1.677 14.050 6.100 1.00 91.12 116 GLY A CA 1
ATOM 884 C C . GLY A 1 116 ? 2.866 13.230 6.636 1.00 91.12 116 GLY A C 1
ATOM 885 O O . GLY A 1 116 ? 3.705 12.784 5.862 1.00 91.12 116 GLY A O 1
ATOM 886 N N . GLY A 1 117 ? 2.957 13.008 7.954 1.00 91.06 117 GLY A N 1
ATOM 887 C CA . GLY A 1 117 ? 3.988 12.160 8.583 1.00 91.06 117 GLY A CA 1
ATOM 888 C C . GLY A 1 117 ? 3.673 10.654 8.611 1.00 91.06 117 GLY A C 1
ATOM 889 O O . GLY A 1 117 ? 4.451 9.875 9.166 1.00 91.06 117 GLY A O 1
ATOM 890 N N . TYR A 1 118 ? 2.516 10.255 8.075 1.00 94.88 118 TYR A N 1
ATOM 891 C CA . TYR A 1 118 ? 1.982 8.884 8.091 1.00 94.88 118 TYR A CA 1
ATOM 892 C C . TYR A 1 118 ? 1.306 8.492 6.771 1.00 94.88 118 TYR A C 1
ATOM 894 O O . TYR A 1 118 ? 1.140 7.305 6.502 1.00 94.88 118 TYR A O 1
ATOM 902 N N . THR A 1 119 ? 0.901 9.471 5.962 1.00 97.19 119 THR A N 1
ATOM 903 C CA . THR A 1 119 ? 0.342 9.270 4.627 1.00 97.19 119 THR A CA 1
ATOM 904 C C . THR A 1 119 ? 0.624 10.473 3.731 1.00 97.19 119 THR A C 1
ATOM 906 O O . THR A 1 119 ? 0.765 11.596 4.203 1.00 97.19 119 THR A O 1
ATOM 909 N N . ASN A 1 120 ? 0.660 10.226 2.429 1.00 96.44 120 ASN A N 1
ATOM 910 C CA . ASN A 1 120 ? 0.612 11.205 1.351 1.00 96.44 120 ASN A CA 1
ATOM 911 C C . ASN A 1 120 ? -0.391 10.727 0.271 1.00 96.44 120 ASN A C 1
ATOM 913 O O . ASN A 1 120 ? -0.183 10.917 -0.927 1.00 96.44 120 ASN A O 1
ATOM 917 N N . VAL A 1 121 ? -1.455 10.033 0.704 1.00 97.00 121 VAL A N 1
ATOM 918 C CA . VAL A 1 121 ? -2.596 9.604 -0.118 1.00 97.00 121 VAL A CA 1
ATOM 919 C C . VAL A 1 121 ? -3.770 10.550 0.137 1.00 97.00 121 VAL A C 1
ATOM 921 O O . VAL A 1 121 ? -4.248 10.697 1.263 1.00 97.00 121 VAL A O 1
ATOM 924 N N . LEU A 1 122 ? -4.232 11.220 -0.917 1.00 92.88 122 LEU A N 1
ATOM 925 C CA . LEU A 1 122 ? -5.277 12.239 -0.855 1.00 92.88 122 LEU A CA 1
ATOM 926 C C . LEU A 1 122 ? -6.639 11.622 -0.493 1.00 92.88 122 LEU A C 1
ATOM 928 O O . LEU A 1 122 ? -7.007 10.554 -0.979 1.00 92.88 122 LEU A O 1
ATOM 932 N N . GLY A 1 123 ? -7.393 12.306 0.372 1.00 89.00 123 GLY A N 1
ATOM 933 C CA . GLY A 1 123 ? -8.649 11.809 0.958 1.00 89.00 123 GLY A CA 1
ATOM 934 C C . GLY A 1 123 ? -8.456 10.870 2.159 1.00 89.00 123 GLY A C 1
ATOM 935 O O . GLY A 1 123 ? -9.329 10.805 3.021 1.00 89.00 123 GLY A O 1
ATOM 936 N N . GLY A 1 124 ? -7.294 10.219 2.258 1.00 93.12 124 GLY A N 1
ATOM 937 C CA . GLY A 1 124 ? -6.878 9.395 3.390 1.00 93.12 124 GLY A CA 1
ATOM 938 C C . GLY A 1 124 ? -6.207 8.086 2.975 1.00 93.12 124 GLY A C 1
ATOM 939 O O . GLY A 1 124 ? -6.431 7.573 1.877 1.00 93.12 124 GLY A O 1
ATOM 940 N N . GLN A 1 125 ? -5.384 7.529 3.866 1.00 97.94 125 GLN A N 1
ATOM 941 C CA . GLN A 1 125 ? -4.710 6.247 3.649 1.00 97.94 125 GLN A CA 1
ATOM 942 C C . GLN A 1 125 ? -5.715 5.091 3.646 1.00 97.94 125 GLN A C 1
ATOM 944 O O . GLN A 1 125 ? -6.589 5.025 4.512 1.00 97.94 125 GLN A O 1
ATOM 949 N N . ASN A 1 126 ? -5.549 4.132 2.737 1.00 97.75 126 ASN A N 1
ATOM 950 C CA . ASN A 1 126 ? -6.409 2.951 2.688 1.00 97.75 126 ASN A CA 1
ATOM 951 C C . ASN A 1 126 ? -5.959 1.825 3.639 1.00 97.75 126 ASN A C 1
ATOM 953 O O . ASN A 1 126 ? -4.783 1.705 4.005 1.00 97.75 126 ASN A O 1
ATOM 957 N N . VAL A 1 127 ? -6.923 0.978 3.988 1.00 98.12 127 VAL A N 1
ATOM 958 C CA . VAL A 1 127 ? -6.772 -0.367 4.559 1.00 98.12 127 VAL A CA 1
ATOM 959 C C . VAL A 1 127 ? -7.357 -1.344 3.534 1.00 98.12 127 VAL A C 1
ATOM 961 O O . VAL A 1 127 ? -8.430 -1.087 2.989 1.00 98.12 127 VAL A O 1
ATOM 964 N N . GLU A 1 128 ? -6.677 -2.449 3.240 1.00 97.50 128 GLU A N 1
ATOM 965 C CA . GLU A 1 128 ? -7.256 -3.522 2.416 1.00 97.50 128 GLU A CA 1
ATOM 966 C C . GLU A 1 128 ? -8.207 -4.360 3.280 1.00 97.50 128 GLU A C 1
ATOM 968 O O . GLU A 1 128 ? -7.876 -4.711 4.409 1.00 97.50 128 GLU A O 1
ATOM 973 N N . TYR A 1 129 ? -9.366 -4.719 2.746 1.00 96.12 129 TYR A N 1
ATOM 974 C CA . TYR A 1 129 ? -10.223 -5.796 3.227 1.00 96.12 129 TYR A CA 1
ATOM 975 C C . TYR A 1 129 ? -10.156 -6.955 2.229 1.00 96.12 129 TYR A C 1
ATOM 977 O O . TYR A 1 129 ? -10.314 -6.742 1.024 1.00 96.12 129 TYR A O 1
ATOM 985 N N . VAL A 1 130 ? -9.975 -8.182 2.716 1.00 92.25 130 VAL A N 1
ATOM 986 C CA . VAL A 1 130 ? -10.032 -9.391 1.883 1.00 92.25 130 VAL A CA 1
ATOM 987 C C . VAL A 1 130 ? -10.574 -10.581 2.678 1.00 92.25 130 VAL A C 1
ATOM 989 O O . VAL A 1 130 ? -10.328 -10.720 3.876 1.00 92.25 130 VAL A O 1
ATOM 992 N N . GLU A 1 131 ? -11.326 -11.458 2.014 1.00 86.50 131 GLU A N 1
ATOM 993 C CA . GLU A 1 131 ? -11.770 -12.734 2.582 1.00 86.50 131 GLU A CA 1
ATOM 994 C C . GLU A 1 131 ? -10.746 -13.835 2.264 1.00 86.50 131 GLU A C 1
ATOM 996 O O . GLU A 1 131 ? -10.455 -14.120 1.101 1.00 86.50 131 GLU A O 1
ATOM 1001 N N . GLU A 1 132 ? -10.183 -14.466 3.296 1.00 77.94 132 GLU A N 1
ATOM 1002 C CA . GLU A 1 132 ? -9.249 -15.582 3.146 1.00 77.94 132 GLU A CA 1
ATOM 1003 C C . GLU A 1 132 ? -9.947 -16.939 2.964 1.00 77.94 132 GLU A C 1
ATOM 1005 O O . GLU A 1 132 ? -11.102 -17.155 3.343 1.00 77.94 132 GLU A O 1
ATOM 1010 N N . SER A 1 133 ? -9.194 -17.912 2.439 1.00 68.44 133 SER A N 1
ATOM 1011 C CA . SER A 1 133 ? -9.632 -19.302 2.301 1.00 68.44 133 SER A CA 1
ATOM 1012 C C . SER A 1 133 ? -10.099 -19.886 3.641 1.00 68.44 133 SER A C 1
ATOM 1014 O O . SER A 1 133 ? -9.296 -20.052 4.559 1.00 68.44 133 SER A O 1
ATOM 1016 N N . GLY A 1 134 ? -11.381 -20.251 3.727 1.00 69.62 134 GLY A N 1
ATOM 1017 C CA . GLY A 1 134 ? -12.034 -20.632 4.984 1.00 69.62 134 GLY A CA 1
ATOM 1018 C C . GLY A 1 134 ? -13.012 -19.583 5.523 1.00 69.62 134 GLY A C 1
ATOM 1019 O O . GLY A 1 134 ? -13.505 -19.761 6.633 1.00 69.62 134 GLY A O 1
ATOM 1020 N N . ASN A 1 135 ? -13.304 -18.540 4.737 1.00 71.69 135 ASN A N 1
ATOM 1021 C CA . ASN A 1 135 ? -14.266 -17.476 5.034 1.00 71.69 135 ASN A CA 1
ATOM 1022 C C . ASN A 1 135 ? -13.842 -16.623 6.241 1.00 71.69 135 ASN A C 1
ATOM 1024 O O . ASN A 1 135 ? -14.657 -16.235 7.079 1.00 71.69 135 ASN A O 1
ATOM 1028 N N . VAL A 1 136 ? -12.536 -16.358 6.346 1.00 82.06 136 VAL A N 1
ATOM 1029 C CA . VAL A 1 136 ? -11.964 -15.490 7.380 1.00 82.06 136 VAL A CA 1
ATOM 1030 C C . VAL A 1 136 ? -11.757 -14.109 6.775 1.00 82.06 136 VAL A C 1
ATOM 1032 O O . VAL A 1 136 ? -10.826 -13.897 6.003 1.00 82.06 136 VAL A O 1
ATOM 1035 N N . ALA A 1 137 ? -12.636 -13.171 7.114 1.00 89.44 137 ALA A N 1
ATOM 1036 C CA . ALA A 1 137 ? -12.468 -11.771 6.750 1.00 89.44 137 ALA A CA 1
ATOM 1037 C C . ALA A 1 137 ? -11.281 -11.161 7.515 1.00 89.44 137 ALA A C 1
ATOM 1039 O O . ALA A 1 137 ? -11.233 -11.223 8.749 1.00 89.44 137 ALA A O 1
ATOM 1040 N N . VAL A 1 138 ? -10.338 -10.560 6.787 1.00 93.81 138 VAL A N 1
ATOM 1041 C CA . VAL A 1 138 ? -9.171 -9.876 7.355 1.00 93.81 138 VAL A CA 1
ATOM 1042 C C . VAL A 1 138 ? -9.040 -8.458 6.807 1.00 93.81 138 VAL A C 1
ATOM 1044 O O . VAL A 1 138 ? -9.357 -8.182 5.650 1.00 93.81 138 VAL A O 1
ATOM 1047 N N . PHE A 1 139 ? -8.508 -7.572 7.641 1.00 96.94 139 PHE A N 1
ATOM 1048 C CA . PHE A 1 139 ? -7.970 -6.284 7.227 1.00 96.94 139 PHE A CA 1
ATOM 1049 C C . PHE A 1 139 ? -6.452 -6.383 7.073 1.00 96.94 139 PHE A C 1
ATOM 1051 O O . PHE A 1 139 ? -5.786 -6.993 7.912 1.00 96.94 139 PHE A O 1
ATOM 1058 N N . VAL A 1 140 ? -5.888 -5.778 6.031 1.00 97.25 140 VAL A N 1
ATOM 1059 C CA . VAL A 1 140 ? -4.446 -5.762 5.763 1.00 97.25 140 VAL A CA 1
ATOM 1060 C C . VAL A 1 140 ? -3.914 -4.336 5.825 1.00 97.25 140 VAL A C 1
ATOM 1062 O O . VAL A 1 140 ? -4.496 -3.396 5.281 1.00 97.25 140 VAL A O 1
ATOM 1065 N N . SER A 1 141 ? -2.796 -4.186 6.531 1.00 97.44 141 SER A N 1
ATOM 1066 C CA . SER A 1 141 ? -2.115 -2.913 6.776 1.00 97.44 141 SER A CA 1
ATOM 1067 C C . SER A 1 141 ? -0.637 -2.988 6.354 1.00 97.44 141 SER A C 1
ATOM 1069 O O . SER A 1 141 ? -0.284 -3.809 5.503 1.00 97.44 141 SER A O 1
ATOM 1071 N N . ALA A 1 142 ? 0.234 -2.126 6.895 1.00 95.56 142 ALA A N 1
ATOM 1072 C CA . ALA A 1 142 ? 1.644 -2.043 6.504 1.00 95.56 142 ALA A CA 1
ATOM 1073 C C . ALA A 1 142 ? 2.338 -3.414 6.370 1.00 95.56 142 ALA A C 1
ATOM 1075 O O . ALA A 1 142 ? 2.181 -4.294 7.217 1.00 95.56 142 ALA A O 1
ATOM 1076 N N . LEU A 1 143 ? 3.152 -3.568 5.321 1.00 94.75 143 LEU A N 1
ATOM 1077 C CA . LEU A 1 143 ? 3.917 -4.788 5.017 1.00 94.75 143 LEU A CA 1
ATOM 1078 C C . LEU A 1 143 ? 3.077 -6.073 4.850 1.00 94.75 143 LEU A C 1
ATOM 1080 O O . LEU A 1 143 ? 3.599 -7.174 5.015 1.00 94.75 143 LEU A O 1
ATOM 1084 N N . GLY A 1 144 ? 1.784 -5.959 4.529 1.00 93.56 144 GLY A N 1
ATOM 1085 C CA . GLY A 1 144 ? 0.899 -7.122 4.418 1.00 93.56 144 GLY A CA 1
ATOM 1086 C C . GLY A 1 144 ? 0.427 -7.666 5.774 1.00 93.56 144 GLY A C 1
ATOM 1087 O O . GLY A 1 144 ? -0.000 -8.818 5.861 1.00 93.56 144 GLY A O 1
ATOM 1088 N N . ALA A 1 145 ? 0.513 -6.868 6.847 1.00 95.38 145 ALA A N 1
ATOM 1089 C CA . ALA A 1 145 ? 0.097 -7.270 8.187 1.00 95.38 145 ALA A CA 1
ATOM 1090 C C . ALA A 1 145 ? -1.430 -7.468 8.266 1.00 95.38 145 ALA A C 1
ATOM 1092 O O . ALA A 1 145 ? -2.191 -6.501 8.369 1.00 95.38 145 ALA A O 1
ATOM 1093 N N . ARG A 1 146 ? -1.845 -8.741 8.214 1.00 95.00 146 ARG A N 1
ATOM 1094 C CA . ARG A 1 146 ? -3.234 -9.231 8.268 1.00 95.00 146 ARG A CA 1
ATOM 1095 C C . ARG A 1 146 ? -3.770 -9.298 9.696 1.00 95.00 146 ARG A C 1
ATOM 1097 O O . ARG A 1 146 ? -3.121 -9.894 10.557 1.00 95.00 146 ARG A O 1
ATOM 1104 N N . SER A 1 147 ? -4.957 -8.744 9.913 1.00 96.94 147 SER A N 1
ATOM 1105 C CA . SER A 1 147 ? -5.692 -8.672 11.179 1.00 96.94 147 SER A CA 1
ATOM 1106 C C . SER A 1 147 ? -7.104 -9.232 10.975 1.00 96.94 147 SER A C 1
ATOM 1108 O O . SER A 1 147 ? -7.843 -8.728 10.130 1.00 96.94 147 SER A O 1
ATOM 1110 N N . ALA A 1 148 ? -7.470 -10.303 11.674 1.00 95.75 148 ALA A N 1
ATOM 1111 C CA . ALA A 1 148 ? -8.730 -11.017 11.457 1.00 95.75 148 ALA A CA 1
ATOM 1112 C C . ALA A 1 148 ? -9.892 -10.391 12.237 1.00 95.75 148 ALA A C 1
ATOM 1114 O O . ALA A 1 148 ? -9.717 -9.983 13.386 1.00 95.75 148 ALA A O 1
ATOM 1115 N N . ILE A 1 149 ? -11.092 -10.362 11.643 1.00 95.44 149 ILE A N 1
ATOM 1116 C CA . ILE A 1 149 ? -12.309 -9.926 12.343 1.00 95.44 149 ILE A CA 1
ATOM 1117 C C . ILE A 1 149 ? -12.758 -11.037 13.303 1.00 95.44 149 ILE A C 1
ATOM 1119 O O . ILE A 1 149 ? -13.190 -12.105 12.871 1.00 95.44 149 ILE A O 1
ATOM 1123 N N . VAL A 1 150 ? -12.676 -10.783 14.611 1.00 95.50 150 VAL A N 1
ATOM 1124 C CA . VAL A 1 150 ? -13.054 -11.744 15.668 1.00 95.50 150 VAL A CA 1
ATOM 1125 C C . VAL A 1 150 ? -14.487 -11.557 16.174 1.00 95.50 150 VAL A C 1
ATOM 1127 O O . VAL A 1 150 ? -15.059 -12.477 16.757 1.00 95.50 150 VAL A O 1
ATOM 1130 N N . GLN A 1 151 ? -15.084 -10.383 15.949 1.00 95.50 151 GLN A N 1
ATOM 1131 C CA . GLN A 1 151 ? -16.495 -10.097 16.221 1.00 95.50 151 GLN A CA 1
ATOM 1132 C C . GLN A 1 151 ? -16.951 -8.951 15.311 1.00 95.50 151 GLN A C 1
ATOM 1134 O O . GLN A 1 151 ? -16.350 -7.879 15.342 1.00 95.50 151 GLN A O 1
ATOM 1139 N N . SER A 1 152 ? -17.984 -9.172 14.497 1.00 94.25 152 SER A N 1
ATOM 1140 C CA . SER A 1 152 ? -18.384 -8.243 13.436 1.00 94.25 152 SER A CA 1
ATOM 1141 C C . SER A 1 152 ? -19.643 -7.424 13.733 1.00 94.25 152 SER A C 1
ATOM 1143 O O . SER A 1 152 ? -20.425 -7.748 14.629 1.00 94.25 152 SER A O 1
ATOM 1145 N N . ASP A 1 153 ? -19.837 -6.380 12.923 1.00 94.75 153 ASP A N 1
ATOM 1146 C CA . ASP A 1 153 ? -21.099 -5.663 12.693 1.00 94.75 153 ASP A CA 1
ATOM 1147 C C . ASP A 1 153 ? -21.787 -5.121 13.967 1.00 94.75 153 ASP A C 1
ATOM 1149 O O . ASP A 1 153 ? -23.015 -5.039 14.057 1.00 94.75 153 ASP A O 1
ATOM 1153 N N . LEU A 1 154 ? -20.997 -4.701 14.965 1.00 95.44 154 LEU A N 1
ATOM 1154 C CA . LEU A 1 154 ? -21.504 -4.138 16.220 1.00 95.44 154 LEU A CA 1
ATOM 1155 C C . LEU A 1 154 ? -21.995 -2.697 16.007 1.00 95.44 154 LEU A C 1
ATOM 1157 O O . LEU A 1 154 ? -21.248 -1.732 16.183 1.00 95.44 154 LEU A O 1
ATOM 1161 N N . ALA A 1 155 ? -23.251 -2.559 15.584 1.00 94.81 155 ALA A N 1
ATOM 1162 C CA . ALA A 1 155 ? -23.862 -1.280 15.233 1.00 94.81 155 ALA A CA 1
ATOM 1163 C C . ALA A 1 155 ? -24.059 -0.342 16.440 1.00 94.81 155 ALA A C 1
ATOM 1165 O O . ALA A 1 155 ? -24.668 -0.727 17.443 1.00 94.81 155 ALA A O 1
ATOM 1166 N N . PHE A 1 156 ? -23.607 0.909 16.305 1.00 92.94 156 PHE A N 1
ATOM 1167 C CA . PHE A 1 156 ? -23.779 1.985 17.284 1.00 92.94 156 PHE A CA 1
ATOM 1168 C C . PHE A 1 156 ? -24.510 3.202 16.704 1.00 92.94 156 PHE A C 1
ATOM 1170 O O . PHE A 1 156 ? -24.617 3.386 15.492 1.00 92.94 156 PHE A O 1
ATOM 1177 N N . THR A 1 157 ? -24.960 4.080 17.601 1.00 89.56 157 THR A N 1
ATOM 1178 C CA . THR A 1 157 ? -25.475 5.415 17.274 1.00 89.56 157 THR A CA 1
ATOM 1179 C C . THR A 1 157 ? -24.696 6.514 17.993 1.00 89.56 157 THR A C 1
ATOM 1181 O O . THR A 1 157 ? -24.375 6.392 19.177 1.00 89.56 157 THR A O 1
ATOM 1184 N N . SER A 1 158 ? -24.449 7.606 17.278 1.00 80.94 158 SER A N 1
ATOM 1185 C CA . SER A 1 158 ? -23.833 8.861 17.710 1.00 80.94 158 SER A CA 1
ATOM 1186 C C . SER A 1 158 ? -24.793 10.030 17.441 1.00 80.94 158 SER A C 1
ATOM 1188 O O . SER A 1 158 ? -25.734 9.910 16.659 1.00 80.94 158 SER A O 1
ATOM 1190 N N . SER A 1 159 ? -24.537 11.197 18.036 1.00 76.62 159 SER A N 1
ATOM 1191 C CA . SER A 1 159 ? -25.187 12.455 17.634 1.00 76.62 159 SER A CA 1
ATOM 1192 C C . SER A 1 159 ? -24.780 12.914 16.227 1.00 76.62 159 SER A C 1
ATOM 1194 O O . SER A 1 159 ? -25.507 13.689 15.612 1.00 76.62 159 SER A O 1
ATOM 1196 N N . SER A 1 160 ? -23.637 12.434 15.723 1.00 72.06 160 SER A N 1
ATOM 1197 C CA . SER A 1 160 ? -23.163 12.657 14.354 1.00 72.06 160 SER A CA 1
ATOM 1198 C C . SER A 1 160 ? -23.747 11.689 13.324 1.00 72.06 160 SER A C 1
ATOM 1200 O O . SER A 1 160 ? -23.592 11.955 12.139 1.00 72.06 160 SER A O 1
ATOM 1202 N N . GLY A 1 161 ? -24.394 10.591 13.742 1.00 77.38 161 GLY A N 1
ATOM 1203 C CA . GLY A 1 161 ? -24.853 9.554 12.818 1.00 77.38 161 GLY A CA 1
ATOM 1204 C C . GLY A 1 161 ? -24.753 8.123 13.343 1.00 77.38 161 GLY A C 1
ATOM 1205 O O . GLY A 1 161 ? -24.535 7.889 14.532 1.00 77.38 161 GLY A O 1
ATOM 1206 N N . GLY A 1 162 ? -24.931 7.149 12.452 1.00 87.31 162 GLY A N 1
ATOM 1207 C CA . GLY A 1 162 ? -24.748 5.725 12.765 1.00 87.31 162 GLY A CA 1
ATOM 1208 C C . GLY A 1 162 ? -23.290 5.265 12.651 1.00 87.31 162 GLY A C 1
ATOM 1209 O O . GLY A 1 162 ? -22.402 6.042 12.310 1.00 87.31 162 GLY A O 1
ATOM 1210 N N . GLY A 1 163 ? -23.046 3.978 12.884 1.00 94.44 163 GLY A N 1
ATOM 1211 C CA . GLY A 1 163 ? -21.781 3.329 12.539 1.00 94.44 163 GLY A CA 1
ATOM 1212 C C . GLY A 1 163 ? -21.712 1.880 13.011 1.00 94.44 163 GLY A C 1
ATOM 1213 O O . GLY A 1 163 ? -22.648 1.381 13.637 1.00 94.44 163 GLY A O 1
ATOM 1214 N N . VAL A 1 164 ? -20.604 1.198 12.722 1.00 95.94 164 VAL A N 1
ATOM 1215 C CA . VAL A 1 164 ? -20.346 -0.184 13.170 1.00 95.94 164 VAL A CA 1
ATOM 1216 C C . VAL A 1 164 ? -18.947 -0.330 13.759 1.00 95.94 164 VAL A C 1
ATOM 1218 O O . VAL A 1 164 ? -18.005 0.326 13.314 1.00 95.94 164 VAL A O 1
ATOM 1221 N N . VAL A 1 165 ? -18.797 -1.211 14.749 1.00 97.44 165 VAL A N 1
ATOM 1222 C CA . VAL A 1 165 ? -17.486 -1.662 15.231 1.00 97.44 165 VAL A CA 1
ATOM 1223 C C . VAL A 1 165 ? -17.206 -3.068 14.702 1.00 97.44 165 VAL A C 1
ATOM 1225 O O . VAL A 1 165 ? -17.986 -3.991 14.941 1.00 97.44 165 VAL A O 1
ATOM 1228 N N . GLN A 1 166 ? -16.079 -3.226 14.010 1.00 97.50 166 GLN A N 1
ATOM 1229 C CA . GLN A 1 166 ? -15.483 -4.520 13.679 1.00 97.50 166 GLN A CA 1
ATOM 1230 C C . GLN A 1 166 ? -14.355 -4.765 14.687 1.00 97.50 166 GLN A C 1
ATOM 1232 O O . GLN A 1 166 ? -13.417 -3.972 14.756 1.00 97.50 166 GLN A O 1
ATOM 1237 N N . VAL A 1 167 ? -14.430 -5.820 15.497 1.00 98.31 167 VAL A N 1
ATOM 1238 C CA . VAL A 1 167 ? -13.365 -6.162 16.455 1.00 98.31 167 VAL A CA 1
ATOM 1239 C C . VAL A 1 167 ? -12.305 -6.998 15.752 1.00 98.31 167 VAL A C 1
ATOM 1241 O O . VAL A 1 167 ? -12.647 -7.996 15.116 1.00 98.31 167 VAL A O 1
ATOM 1244 N N . ILE A 1 168 ? -11.033 -6.618 15.885 1.00 98.19 168 ILE A N 1
ATOM 1245 C CA . ILE A 1 168 ? -9.912 -7.210 15.137 1.00 98.19 168 ILE A CA 1
ATOM 1246 C C . ILE A 1 168 ? -8.802 -7.754 16.057 1.00 98.19 168 ILE A C 1
ATOM 1248 O O . ILE A 1 168 ? -8.625 -7.256 17.169 1.00 98.19 168 ILE A O 1
ATOM 1252 N N . ASP A 1 169 ? -8.051 -8.767 15.607 1.00 97.50 169 ASP A N 1
ATOM 1253 C CA . ASP A 1 169 ? -7.036 -9.468 16.425 1.00 97.50 169 ASP A CA 1
ATOM 1254 C C . ASP A 1 169 ? -5.652 -8.788 16.499 1.00 97.50 169 ASP A C 1
ATOM 1256 O O . ASP A 1 169 ? -4.828 -9.157 17.337 1.00 97.50 169 ASP A O 1
ATOM 1260 N N . LYS A 1 170 ? -5.380 -7.786 15.650 1.00 97.88 170 LYS A N 1
ATOM 1261 C CA . LYS A 1 170 ? -4.122 -7.010 15.624 1.00 97.88 170 LYS A CA 1
ATOM 1262 C C . LYS A 1 170 ? -4.362 -5.529 15.354 1.00 97.88 170 LYS A C 1
ATOM 1264 O O . LYS A 1 170 ? -5.198 -5.163 14.530 1.00 97.88 170 LYS A O 1
ATOM 1269 N N . ILE A 1 171 ? -3.547 -4.687 15.985 1.00 98.31 171 ILE A N 1
ATOM 1270 C CA . ILE A 1 171 ? -3.471 -3.250 15.707 1.00 98.31 171 ILE A CA 1
ATOM 1271 C C . ILE A 1 171 ? -2.973 -3.053 14.268 1.00 98.31 171 ILE A C 1
ATOM 1273 O O . ILE A 1 171 ? -1.891 -3.522 13.912 1.00 98.31 171 ILE A O 1
ATOM 1277 N N . LEU A 1 172 ? -3.753 -2.343 13.454 1.00 98.44 172 LEU A N 1
ATOM 1278 C CA . LEU A 1 172 ? -3.393 -1.968 12.091 1.00 98.44 172 LEU A CA 1
ATOM 1279 C C . LEU A 1 172 ? -2.286 -0.916 12.113 1.00 98.44 172 LEU A C 1
ATOM 1281 O O . LEU A 1 172 ? -2.367 0.089 12.821 1.00 98.44 172 LEU A O 1
ATOM 1285 N N . ILE A 1 173 ? -1.249 -1.137 11.314 1.00 97.88 173 ILE A N 1
ATOM 1286 C CA . ILE A 1 173 ? -0.072 -0.272 11.281 1.00 97.88 173 ILE A CA 1
ATOM 1287 C C . ILE A 1 173 ? -0.154 0.634 10.047 1.00 97.88 173 ILE A C 1
ATOM 1289 O O . ILE A 1 173 ? -0.205 0.102 8.935 1.00 97.88 173 ILE A O 1
ATOM 1293 N N . PRO A 1 174 ? -0.139 1.975 10.202 1.00 98.06 174 PRO A N 1
ATOM 1294 C CA . PRO A 1 174 ? -0.027 2.898 9.079 1.00 98.06 174 PRO A CA 1
ATOM 1295 C C . PRO A 1 174 ? 1.173 2.546 8.178 1.00 98.06 174 PRO A C 1
ATOM 1297 O O . PRO A 1 174 ? 2.285 2.409 8.706 1.00 98.06 174 PRO A O 1
ATOM 1300 N N . PRO A 1 175 ? 0.966 2.383 6.856 1.00 97.50 175 PRO A N 1
ATOM 1301 C CA . PRO A 1 175 ? 1.998 2.089 5.868 1.00 97.50 175 PRO A CA 1
ATOM 1302 C C . PRO A 1 175 ? 3.270 2.921 6.005 1.00 97.50 175 PRO A C 1
ATOM 1304 O O . PRO A 1 175 ? 3.245 4.132 6.217 1.00 97.50 175 PRO A O 1
ATOM 1307 N N . PHE A 1 176 ? 4.406 2.240 5.875 1.00 95.75 176 PHE A N 1
ATOM 1308 C CA . PHE A 1 176 ? 5.717 2.868 5.956 1.00 95.75 176 PHE A CA 1
ATOM 1309 C C . PHE A 1 176 ? 6.066 3.605 4.660 1.00 95.75 176 PHE A C 1
ATOM 1311 O O . PHE A 1 176 ? 5.424 3.445 3.618 1.00 95.75 176 PHE A O 1
ATOM 1318 N N . ASN A 1 177 ? 7.121 4.415 4.725 1.00 94.56 177 ASN A N 1
ATOM 1319 C CA . ASN A 1 177 ? 7.699 5.038 3.544 1.00 94.56 177 ASN A CA 1
ATOM 1320 C C . ASN A 1 177 ? 8.287 3.994 2.573 1.00 94.56 177 ASN A C 1
ATOM 1322 O O . ASN A 1 177 ? 8.399 2.799 2.880 1.00 94.56 177 ASN A O 1
ATOM 1326 N N . LEU A 1 178 ? 8.661 4.463 1.382 1.00 95.31 178 LEU A N 1
ATOM 1327 C CA . LEU A 1 178 ? 9.116 3.590 0.308 1.00 95.31 178 LEU A CA 1
ATOM 1328 C C . LEU A 1 178 ? 10.351 2.765 0.691 1.00 95.31 178 LEU A C 1
ATOM 1330 O O . LEU A 1 178 ? 10.314 1.549 0.554 1.00 95.31 178 LEU A O 1
ATOM 1334 N N . THR A 1 179 ? 11.426 3.387 1.185 1.00 94.75 179 THR A N 1
ATOM 1335 C CA . THR A 1 179 ? 12.706 2.692 1.425 1.00 94.75 179 THR A CA 1
ATOM 1336 C C . THR A 1 179 ? 12.581 1.581 2.464 1.00 94.75 179 THR A C 1
ATOM 1338 O O . THR A 1 179 ? 13.012 0.459 2.208 1.00 94.75 179 THR A O 1
ATOM 1341 N N . TYR A 1 180 ? 11.889 1.824 3.582 1.00 95.12 180 TYR A N 1
ATOM 1342 C CA . TYR A 1 180 ? 11.621 0.778 4.575 1.00 95.12 180 TYR A CA 1
ATOM 1343 C C . TYR A 1 180 ? 10.803 -0.384 3.987 1.00 95.12 180 TYR A C 1
ATOM 1345 O O . TYR A 1 180 ? 11.052 -1.549 4.300 1.00 95.12 180 TYR A O 1
ATOM 1353 N N . THR A 1 181 ? 9.863 -0.084 3.086 1.00 96.88 181 THR A N 1
ATOM 1354 C CA . THR A 1 181 ? 9.055 -1.101 2.401 1.00 96.88 181 THR A CA 1
ATOM 1355 C C . THR A 1 181 ? 9.877 -1.885 1.371 1.00 96.88 181 THR A C 1
ATOM 1357 O O . THR A 1 181 ? 9.819 -3.113 1.359 1.00 96.88 181 THR A O 1
ATOM 1360 N N . LEU A 1 182 ? 10.707 -1.221 0.558 1.00 97.44 182 LEU A N 1
ATOM 1361 C CA . LEU A 1 182 ? 11.617 -1.878 -0.390 1.00 97.44 182 LEU A CA 1
ATOM 1362 C C . LEU A 1 182 ? 12.576 -2.836 0.330 1.00 97.44 182 LEU A C 1
ATOM 1364 O O . LEU A 1 182 ? 12.774 -3.960 -0.128 1.00 97.44 182 LEU A O 1
ATOM 1368 N N . GLN A 1 183 ? 13.118 -2.433 1.481 1.00 95.81 183 GLN A N 1
ATOM 1369 C CA . GLN A 1 183 ? 13.977 -3.286 2.305 1.00 95.81 183 GLN A CA 1
ATOM 1370 C C . GLN A 1 183 ? 13.207 -4.489 2.872 1.00 95.81 183 GLN A C 1
ATOM 1372 O O . GLN A 1 183 ? 13.672 -5.622 2.746 1.00 95.81 183 GLN A O 1
ATOM 1377 N N . ALA A 1 184 ? 12.006 -4.274 3.421 1.00 95.88 184 ALA A N 1
ATOM 1378 C CA . ALA A 1 184 ? 11.163 -5.340 3.970 1.00 95.88 184 ALA A CA 1
ATOM 1379 C C . ALA A 1 184 ? 10.734 -6.392 2.926 1.00 95.88 184 ALA A C 1
ATOM 1381 O O . ALA A 1 184 ? 10.635 -7.573 3.257 1.00 95.88 184 ALA A O 1
ATOM 1382 N N . PHE A 1 185 ? 10.528 -5.988 1.667 1.00 96.94 185 PHE A N 1
ATOM 1383 C CA . PHE A 1 185 ? 10.194 -6.886 0.550 1.00 96.94 185 PHE A CA 1
ATOM 1384 C C . PHE A 1 185 ? 11.414 -7.367 -0.265 1.00 96.94 185 PHE A C 1
ATOM 1386 O O . PHE A 1 185 ? 11.238 -8.061 -1.265 1.00 96.94 185 PHE A O 1
ATOM 1393 N N . ASN A 1 186 ? 12.649 -7.050 0.154 1.00 97.25 186 ASN A N 1
ATOM 1394 C CA . ASN A 1 186 ? 13.895 -7.409 -0.544 1.00 97.25 186 ASN A CA 1
ATOM 1395 C C . ASN A 1 186 ? 13.944 -6.926 -2.016 1.00 97.25 186 ASN A C 1
ATOM 1397 O O . ASN A 1 186 ? 14.285 -7.670 -2.937 1.00 97.25 186 ASN A O 1
ATOM 1401 N N . LEU A 1 187 ? 13.606 -5.652 -2.223 1.00 98.00 187 LEU A N 1
ATOM 1402 C CA . LEU A 1 187 ? 13.588 -4.930 -3.506 1.00 98.00 187 LEU A CA 1
ATOM 1403 C C . LEU A 1 187 ? 14.769 -3.939 -3.609 1.00 98.00 187 LEU A C 1
ATOM 1405 O O . LEU A 1 187 ? 14.686 -2.872 -4.222 1.00 98.00 187 LEU A O 1
ATOM 1409 N N . THR A 1 188 ? 15.885 -4.288 -2.968 1.00 97.31 188 THR A N 1
ATOM 1410 C CA . THR A 1 188 ? 17.069 -3.437 -2.758 1.00 97.31 188 THR A CA 1
ATOM 1411 C C . THR A 1 188 ? 17.771 -2.993 -4.046 1.00 97.31 188 THR A C 1
ATOM 1413 O O . THR A 1 188 ? 18.429 -1.955 -4.057 1.00 97.31 188 THR A O 1
ATOM 1416 N N . SER A 1 189 ? 17.614 -3.711 -5.162 1.00 97.56 189 SER A N 1
ATOM 1417 C CA . SER A 1 189 ? 18.148 -3.272 -6.458 1.00 97.56 189 SER A CA 1
ATOM 1418 C C . SER A 1 189 ? 17.405 -2.052 -7.006 1.00 97.56 189 SER A C 1
ATOM 1420 O O . SER A 1 189 ? 18.037 -1.150 -7.549 1.00 97.56 189 SER A O 1
ATOM 1422 N N . PHE A 1 190 ? 16.084 -1.977 -6.799 1.00 98.19 190 PHE A N 1
ATOM 1423 C CA . PHE A 1 190 ? 15.283 -0.809 -7.170 1.00 98.19 190 PHE A CA 1
ATOM 1424 C C . PHE A 1 190 ? 15.577 0.382 -6.251 1.00 98.19 190 PHE A C 1
ATOM 1426 O O . PHE A 1 190 ? 15.792 1.491 -6.734 1.00 98.19 190 PHE A O 1
ATOM 1433 N N . GLU A 1 191 ? 15.681 0.143 -4.938 1.00 97.69 191 GLU A N 1
ATOM 1434 C CA . GLU A 1 191 ? 16.110 1.158 -3.967 1.00 97.69 191 GLU A CA 1
ATOM 1435 C C . GLU A 1 191 ? 17.456 1.775 -4.383 1.00 97.69 191 GLU A C 1
ATOM 1437 O O . GLU A 1 191 ? 17.549 2.979 -4.628 1.00 97.69 191 GLU A O 1
ATOM 1442 N N . GLY A 1 192 ? 18.478 0.937 -4.577 1.00 97.31 192 GLY A N 1
ATOM 1443 C CA . GLY A 1 192 ? 19.789 1.366 -5.057 1.00 97.31 192 GLY A CA 1
ATOM 1444 C C . GLY A 1 192 ? 19.742 2.069 -6.417 1.00 97.31 192 GLY A C 1
ATOM 1445 O O . GLY A 1 192 ? 20.474 3.036 -6.625 1.00 97.31 192 GLY A O 1
ATOM 1446 N N . ALA A 1 193 ? 18.872 1.637 -7.336 1.00 97.88 193 ALA A N 1
ATOM 1447 C CA . ALA A 1 193 ? 18.705 2.283 -8.635 1.00 97.88 193 ALA A CA 1
ATOM 1448 C C . ALA A 1 193 ? 18.157 3.714 -8.502 1.00 97.88 193 ALA A C 1
ATOM 1450 O O . ALA A 1 193 ? 18.689 4.611 -9.152 1.00 97.88 193 ALA A O 1
ATOM 1451 N N . THR A 1 194 ? 17.169 3.964 -7.632 1.00 97.50 194 THR A N 1
ATOM 1452 C CA . THR A 1 194 ? 16.656 5.331 -7.385 1.00 97.50 194 THR A CA 1
ATOM 1453 C C . THR A 1 194 ? 17.713 6.255 -6.768 1.00 97.50 194 THR A C 1
ATOM 1455 O O . THR A 1 194 ? 17.796 7.429 -7.137 1.00 97.50 194 THR A O 1
ATOM 1458 N N . TYR A 1 195 ? 18.595 5.730 -5.908 1.00 96.88 195 TYR A N 1
ATOM 1459 C CA . TYR A 1 195 ? 19.752 6.476 -5.402 1.00 96.88 195 TYR A CA 1
ATOM 1460 C C . TYR A 1 195 ? 20.800 6.746 -6.494 1.00 96.88 195 TYR A C 1
ATOM 1462 O O . TYR A 1 195 ? 21.270 7.876 -6.625 1.00 96.88 195 TYR A O 1
ATOM 1470 N N . ALA A 1 196 ? 21.128 5.756 -7.331 1.00 97.06 196 ALA A N 1
ATOM 1471 C CA . ALA A 1 196 ? 22.065 5.914 -8.449 1.00 97.06 196 ALA A CA 1
ATOM 1472 C C . ALA A 1 196 ? 21.541 6.864 -9.549 1.00 97.06 196 ALA A C 1
ATOM 1474 O O . ALA A 1 196 ? 22.323 7.572 -10.187 1.00 97.06 196 ALA A O 1
ATOM 1475 N N . ALA A 1 197 ? 20.222 6.911 -9.746 1.00 97.56 197 ALA A N 1
ATOM 1476 C CA . ALA A 1 197 ? 19.532 7.849 -10.628 1.00 97.56 197 ALA A CA 1
ATOM 1477 C C . ALA A 1 197 ? 19.427 9.272 -10.050 1.00 97.56 197 ALA A C 1
ATOM 1479 O O . ALA A 1 197 ? 19.209 10.211 -10.811 1.00 97.56 197 ALA A O 1
ATOM 1480 N N . GLN A 1 198 ? 19.619 9.436 -8.733 1.00 96.38 198 GLN A N 1
ATOM 1481 C CA . GLN A 1 198 ? 19.341 10.664 -7.970 1.00 96.38 198 GLN A CA 1
ATOM 1482 C C . GLN A 1 198 ? 17.853 11.071 -7.991 1.00 96.38 198 GLN A C 1
ATOM 1484 O O . GLN A 1 198 ? 17.534 12.250 -7.880 1.00 96.38 198 GLN A O 1
ATOM 1489 N N . SER A 1 199 ? 16.948 10.091 -8.114 1.00 95.88 199 SER A N 1
ATOM 1490 C CA . SER A 1 199 ? 15.496 10.286 -8.258 1.00 95.88 199 SER A CA 1
ATOM 1491 C C . SER A 1 199 ? 14.675 9.792 -7.059 1.00 95.88 199 SER A C 1
ATOM 1493 O O . SER A 1 199 ? 13.451 9.786 -7.122 1.00 95.88 199 SER A O 1
ATOM 1495 N N . ILE A 1 200 ? 15.305 9.357 -5.960 1.00 94.56 200 ILE A N 1
ATOM 1496 C CA . ILE A 1 200 ? 14.600 8.830 -4.772 1.00 94.56 200 ILE A CA 1
ATOM 1497 C C . ILE A 1 200 ? 13.519 9.786 -4.232 1.00 94.56 200 ILE A C 1
ATOM 1499 O O . ILE A 1 200 ? 12.455 9.330 -3.815 1.00 94.56 200 ILE A O 1
ATOM 1503 N N . ASP A 1 201 ? 13.756 11.098 -4.296 1.00 92.81 201 ASP A N 1
ATOM 1504 C CA . ASP A 1 201 ? 12.826 12.119 -3.808 1.00 92.81 201 ASP A CA 1
ATOM 1505 C C . ASP A 1 201 ? 11.508 12.138 -4.609 1.00 92.81 201 ASP A C 1
ATOM 1507 O O . ASP A 1 201 ? 10.435 12.247 -4.013 1.00 92.81 201 ASP A O 1
ATOM 1511 N N . ASP A 1 202 ? 11.550 11.927 -5.932 1.00 90.62 202 ASP A N 1
ATOM 1512 C CA . ASP A 1 202 ? 10.347 11.801 -6.770 1.00 90.62 202 ASP A CA 1
ATOM 1513 C C . ASP A 1 202 ? 9.456 10.640 -6.318 1.00 90.62 202 ASP A C 1
ATOM 1515 O O . ASP A 1 202 ? 8.239 10.796 -6.202 1.00 90.62 202 ASP A O 1
ATOM 1519 N N . PHE A 1 203 ? 10.059 9.488 -6.018 1.00 94.56 203 PHE A N 1
ATOM 1520 C CA . PHE A 1 203 ? 9.340 8.296 -5.565 1.00 94.56 203 PHE A CA 1
ATOM 1521 C C . PHE A 1 203 ? 8.859 8.407 -4.108 1.00 94.56 203 PHE A C 1
ATOM 1523 O O . PHE A 1 203 ? 7.925 7.707 -3.714 1.00 94.56 203 PHE A O 1
ATOM 1530 N N . PHE A 1 204 ? 9.469 9.277 -3.299 1.00 92.44 204 PHE A N 1
ATOM 1531 C CA . PHE A 1 204 ? 9.148 9.440 -1.879 1.00 92.44 204 PHE A CA 1
ATOM 1532 C C . PHE A 1 204 ? 8.083 10.520 -1.619 1.00 92.44 204 PHE A C 1
ATOM 1534 O O . PHE A 1 204 ? 7.182 10.305 -0.806 1.00 92.44 204 PHE A O 1
ATOM 1541 N N . TYR A 1 205 ? 8.179 11.680 -2.281 1.00 93.31 205 TYR A N 1
ATOM 1542 C CA . TYR A 1 205 ? 7.349 12.856 -1.976 1.00 93.31 205 TYR A CA 1
ATOM 1543 C C . TYR A 1 205 ? 6.157 13.061 -2.919 1.00 93.31 205 TYR A C 1
ATOM 1545 O O . TYR A 1 205 ? 5.241 13.806 -2.565 1.00 93.31 205 TYR A O 1
ATOM 1553 N N . THR A 1 206 ? 6.115 12.404 -4.083 1.00 95.19 206 THR A N 1
ATOM 1554 C CA . THR A 1 206 ? 4.948 12.500 -4.977 1.00 95.19 206 THR A CA 1
ATOM 1555 C C . THR A 1 206 ? 3.733 11.808 -4.332 1.00 95.19 206 THR A C 1
ATOM 1557 O O . THR A 1 206 ? 3.859 10.650 -3.918 1.00 95.19 206 THR A O 1
ATOM 1560 N N . PRO A 1 207 ? 2.576 12.490 -4.195 1.00 96.75 207 PRO A N 1
ATOM 1561 C CA . PRO A 1 207 ? 1.354 11.913 -3.638 1.00 96.75 207 PRO A CA 1
ATOM 1562 C C . PRO A 1 207 ? 0.609 11.042 -4.655 1.00 96.75 207 PRO A C 1
ATOM 1564 O O . PRO A 1 207 ? 0.753 11.220 -5.864 1.00 96.75 207 PRO A O 1
ATOM 1567 N N . ASN A 1 208 ? -0.265 10.163 -4.157 1.00 97.44 208 ASN A N 1
ATOM 1568 C CA . ASN A 1 208 ? -1.112 9.275 -4.961 1.00 97.44 208 ASN A CA 1
ATOM 1569 C C . ASN A 1 208 ? -0.350 8.518 -6.065 1.00 97.44 208 ASN A C 1
ATOM 1571 O O . ASN A 1 208 ? -0.661 8.670 -7.242 1.00 97.44 208 ASN A O 1
ATOM 1575 N N . VAL A 1 209 ? 0.642 7.703 -5.713 1.00 98.19 209 VAL A N 1
ATOM 1576 C CA . VAL A 1 209 ? 1.438 6.971 -6.715 1.00 98.19 209 VAL A CA 1
ATOM 1577 C C . VAL A 1 209 ? 1.071 5.492 -6.843 1.00 98.19 209 VAL A C 1
ATOM 1579 O O . VAL A 1 209 ? 0.691 4.833 -5.872 1.00 98.19 209 VAL A O 1
ATOM 1582 N N . THR A 1 210 ? 1.263 4.950 -8.045 1.00 98.69 210 THR A N 1
ATOM 1583 C CA . THR A 1 210 ? 1.328 3.502 -8.299 1.00 98.69 210 THR A CA 1
ATOM 1584 C C . THR A 1 210 ? 2.719 3.156 -8.813 1.00 98.69 210 THR A C 1
ATOM 1586 O O . THR A 1 210 ? 3.150 3.696 -9.830 1.00 98.69 210 THR A O 1
ATOM 1589 N N . MET A 1 211 ? 3.421 2.253 -8.126 1.00 98.62 211 MET A N 1
ATOM 1590 C CA . MET A 1 211 ? 4.769 1.813 -8.501 1.00 98.62 211 MET A CA 1
ATOM 1591 C C . MET A 1 211 ? 4.769 0.351 -8.946 1.00 98.62 211 MET A C 1
ATOM 1593 O O . MET A 1 211 ? 4.404 -0.527 -8.168 1.00 98.62 211 MET A O 1
ATOM 1597 N N . PHE A 1 212 ? 5.252 0.068 -10.153 1.00 98.75 212 PHE A N 1
ATOM 1598 C CA . PHE A 1 212 ? 5.521 -1.290 -10.626 1.00 98.75 212 PHE A CA 1
ATOM 1599 C C . PHE A 1 212 ? 6.997 -1.632 -10.393 1.00 98.75 212 PHE A C 1
ATOM 1601 O O . PHE A 1 212 ? 7.831 -1.447 -11.270 1.00 98.75 212 PHE A O 1
ATOM 1608 N N . VAL A 1 213 ? 7.354 -2.084 -9.193 1.00 98.62 213 VAL A N 1
ATOM 1609 C CA . VAL A 1 213 ? 8.750 -2.276 -8.775 1.00 98.62 213 VAL A CA 1
ATOM 1610 C C . VAL A 1 213 ? 9.293 -3.636 -9.236 1.00 98.62 213 VAL A C 1
ATOM 1612 O O . VAL A 1 213 ? 8.772 -4.671 -8.818 1.00 98.62 213 VAL A O 1
ATOM 1615 N N . PRO A 1 214 ? 10.362 -3.697 -10.051 1.00 98.50 214 PRO A N 1
ATOM 1616 C CA . PRO A 1 214 ? 10.960 -4.966 -10.445 1.00 98.50 214 PRO A CA 1
ATOM 1617 C C . PRO A 1 214 ? 11.667 -5.651 -9.272 1.00 98.50 214 PRO A C 1
ATOM 1619 O O . PRO A 1 214 ? 12.415 -5.018 -8.524 1.00 98.50 214 PRO A O 1
ATOM 1622 N N . ALA A 1 215 ? 11.474 -6.962 -9.141 1.00 98.38 215 ALA A N 1
ATOM 1623 C CA . ALA A 1 215 ? 12.191 -7.779 -8.167 1.00 98.38 215 ALA A CA 1
ATOM 1624 C C . ALA A 1 215 ? 13.714 -7.767 -8.412 1.00 98.38 215 ALA A C 1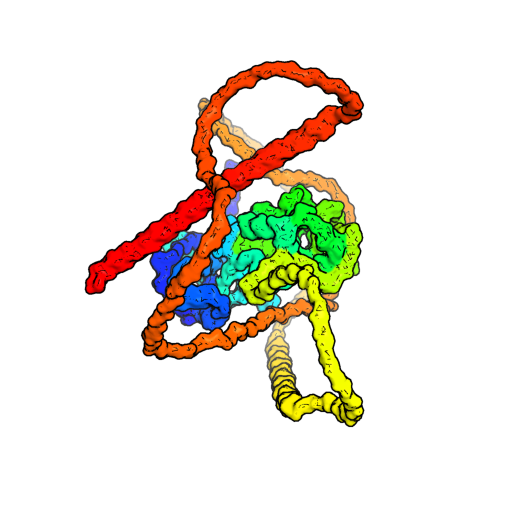
ATOM 1626 O O . ALA A 1 215 ? 14.180 -7.563 -9.535 1.00 98.38 215 ALA A O 1
ATOM 1627 N N . ASN A 1 216 ? 14.516 -8.077 -7.386 1.00 98.06 216 ASN A N 1
ATOM 1628 C CA . ASN A 1 216 ? 15.981 -8.152 -7.511 1.00 98.06 216 ASN A CA 1
ATOM 1629 C C . ASN A 1 216 ? 16.453 -9.099 -8.641 1.00 98.06 216 ASN A C 1
ATOM 1631 O O . ASN A 1 216 ? 17.445 -8.809 -9.313 1.00 98.06 216 ASN A O 1
ATOM 1635 N N . SER A 1 217 ? 15.703 -10.173 -8.911 1.00 97.19 217 SER A N 1
ATOM 1636 C CA . SER A 1 217 ? 15.934 -11.099 -10.030 1.00 97.19 217 SER A CA 1
ATOM 1637 C C . SER A 1 217 ? 15.764 -10.458 -11.412 1.00 97.19 217 SER A C 1
ATOM 1639 O O . SER A 1 217 ? 16.478 -10.830 -12.343 1.00 97.19 217 SER A O 1
ATOM 1641 N N . ALA A 1 218 ? 14.876 -9.470 -11.556 1.00 97.31 218 ALA A N 1
ATOM 1642 C CA . ALA A 1 218 ? 14.697 -8.719 -12.795 1.00 97.31 218 ALA A CA 1
ATOM 1643 C C . ALA A 1 218 ? 15.956 -7.903 -13.119 1.00 97.31 218 ALA A C 1
ATOM 1645 O O . ALA A 1 218 ? 16.506 -8.001 -14.215 1.00 97.31 218 ALA A O 1
ATOM 1646 N N . PHE A 1 219 ? 16.473 -7.156 -12.138 1.00 97.31 219 PHE A N 1
ATOM 1647 C CA . PHE A 1 219 ? 17.721 -6.405 -12.285 1.00 97.31 219 PHE A CA 1
ATOM 1648 C C . PHE A 1 219 ? 18.920 -7.329 -12.545 1.00 97.31 219 PHE A C 1
ATOM 1650 O O . PHE A 1 219 ? 19.720 -7.044 -13.439 1.00 97.31 219 PHE A O 1
ATOM 1657 N N . GLN A 1 220 ? 19.016 -8.466 -11.841 1.00 96.50 220 GLN A N 1
ATOM 1658 C CA . GLN A 1 220 ? 20.019 -9.500 -12.128 1.00 96.50 220 GLN A CA 1
ATOM 1659 C C . GLN A 1 220 ? 19.928 -10.010 -13.574 1.00 96.50 220 GLN A C 1
ATOM 1661 O O . GLN A 1 220 ? 20.967 -10.230 -14.187 1.00 96.50 220 GLN A O 1
ATOM 1666 N N . ALA A 1 221 ? 18.727 -10.166 -14.145 1.00 95.06 221 ALA A N 1
ATOM 1667 C CA . ALA A 1 221 ? 18.535 -10.620 -15.524 1.00 95.06 221 ALA A CA 1
ATOM 1668 C C . ALA A 1 221 ? 18.950 -9.584 -16.591 1.00 95.06 221 ALA A C 1
ATOM 1670 O O . ALA A 1 221 ? 19.392 -9.982 -17.670 1.00 95.06 221 ALA A O 1
ATOM 1671 N N . LEU A 1 222 ? 18.850 -8.280 -16.302 1.00 93.25 222 LEU A N 1
ATOM 1672 C CA . LEU A 1 222 ? 19.376 -7.221 -17.178 1.00 93.25 222 LEU A CA 1
ATOM 1673 C C . LEU A 1 222 ? 20.904 -7.106 -17.084 1.00 93.25 222 LEU A C 1
ATOM 1675 O O . LEU A 1 222 ? 21.576 -6.966 -18.109 1.00 93.25 222 LEU A O 1
ATOM 1679 N N . GLY A 1 223 ? 21.438 -7.116 -15.859 1.00 90.81 223 GLY A N 1
ATOM 1680 C CA . GLY A 1 223 ? 22.867 -6.986 -15.584 1.00 90.81 223 GLY A CA 1
ATOM 1681 C C . GLY A 1 223 ? 23.492 -5.742 -16.244 1.00 90.81 223 GLY A C 1
ATOM 1682 O O . GLY A 1 223 ? 23.034 -4.627 -15.972 1.00 90.81 223 GLY A O 1
ATOM 1683 N N . PRO A 1 224 ? 24.514 -5.889 -17.117 1.00 87.62 224 PRO A N 1
ATOM 1684 C CA . PRO A 1 224 ? 25.207 -4.760 -17.748 1.00 87.62 224 PRO A CA 1
ATOM 1685 C C . PRO A 1 224 ? 24.297 -3.785 -18.503 1.00 87.62 224 PRO A C 1
ATOM 1687 O O . PRO A 1 224 ? 24.611 -2.599 -18.578 1.00 87.62 224 PRO A O 1
ATOM 1690 N N . ALA A 1 225 ? 23.165 -4.255 -19.042 1.00 88.88 225 ALA A N 1
ATOM 1691 C CA . ALA A 1 225 ? 22.248 -3.417 -19.815 1.00 88.88 225 ALA A CA 1
ATOM 1692 C C . ALA A 1 225 ? 21.634 -2.268 -18.998 1.00 88.88 225 ALA A C 1
ATOM 1694 O O . ALA A 1 225 ? 21.293 -1.238 -19.576 1.00 88.88 225 ALA A O 1
ATOM 1695 N N . ILE A 1 226 ? 21.519 -2.426 -17.671 1.00 88.38 226 ILE A N 1
ATOM 1696 C CA . ILE A 1 226 ? 21.036 -1.373 -16.767 1.00 88.38 226 ILE A CA 1
ATOM 1697 C C . ILE A 1 226 ? 22.154 -0.766 -15.915 1.00 88.38 226 ILE A C 1
ATOM 1699 O O . ILE A 1 226 ? 22.192 0.452 -15.760 1.00 88.38 226 ILE A O 1
ATOM 1703 N N . SER A 1 227 ? 23.115 -1.558 -15.425 1.00 83.69 227 SER A N 1
ATOM 1704 C CA . SER A 1 227 ? 24.183 -1.045 -14.550 1.00 83.69 227 SER A CA 1
ATOM 1705 C C . SER A 1 227 ? 25.212 -0.148 -15.253 1.00 83.69 227 SER A C 1
ATOM 1707 O O . SER A 1 227 ? 25.955 0.559 -14.577 1.00 83.69 227 SER A O 1
ATOM 1709 N N . LEU A 1 228 ? 25.238 -0.135 -16.592 1.00 87.19 228 LEU A N 1
ATOM 1710 C CA . LEU A 1 228 ? 26.049 0.783 -17.403 1.00 87.19 228 LEU A CA 1
ATOM 1711 C C . LEU A 1 228 ? 25.277 2.030 -17.884 1.00 87.19 228 LEU A C 1
ATOM 1713 O O . LEU A 1 228 ? 25.815 2.823 -18.661 1.00 87.19 228 LEU A O 1
ATOM 1717 N N . MET A 1 229 ? 24.024 2.229 -17.457 1.00 93.62 229 MET A N 1
ATOM 1718 C CA . MET A 1 229 ? 23.296 3.471 -17.732 1.00 93.62 229 MET A CA 1
ATOM 1719 C C . MET A 1 229 ? 23.850 4.633 -16.897 1.00 93.62 229 MET A C 1
ATOM 1721 O O . MET A 1 229 ? 24.245 4.460 -15.747 1.00 93.62 229 MET A O 1
ATOM 1725 N N . ASN A 1 230 ? 23.840 5.844 -17.462 1.00 95.31 230 ASN A N 1
ATOM 1726 C CA . ASN A 1 230 ? 24.044 7.056 -16.668 1.00 95.31 230 ASN A CA 1
ATOM 1727 C C . ASN A 1 230 ? 22.773 7.388 -15.864 1.00 95.31 230 ASN A C 1
ATOM 1729 O O . ASN A 1 230 ? 21.682 6.926 -16.206 1.00 95.31 230 ASN A O 1
ATOM 1733 N N . SER A 1 231 ? 22.911 8.208 -14.818 1.00 96.00 231 SER A N 1
ATOM 1734 C CA . SER A 1 231 ? 21.812 8.554 -13.904 1.00 96.00 231 SER A CA 1
ATOM 1735 C C . SER A 1 231 ? 20.569 9.069 -14.633 1.00 96.00 231 SER A C 1
ATOM 1737 O O . SER A 1 231 ? 19.473 8.614 -14.336 1.00 96.00 231 SER A O 1
ATOM 1739 N N . THR A 1 232 ? 20.729 9.921 -15.651 1.00 96.56 232 THR A N 1
ATOM 1740 C CA . THR A 1 232 ? 19.615 10.441 -16.464 1.00 96.56 232 THR A CA 1
ATOM 1741 C C . THR A 1 232 ? 18.833 9.337 -17.179 1.00 96.56 232 THR A C 1
ATOM 1743 O O . THR A 1 232 ? 17.609 9.318 -17.106 1.00 96.56 232 THR A O 1
ATOM 1746 N N . LYS A 1 233 ? 19.508 8.390 -17.850 1.00 96.25 233 LYS A N 1
ATOM 1747 C CA . LYS A 1 233 ? 18.823 7.266 -18.514 1.00 96.25 233 LYS A CA 1
ATOM 1748 C C . LYS A 1 233 ? 18.187 6.315 -17.507 1.00 96.25 233 LYS A C 1
ATOM 1750 O O . LYS A 1 233 ? 17.102 5.808 -17.772 1.00 96.25 233 LYS A O 1
ATOM 1755 N N . LEU A 1 234 ? 18.846 6.090 -16.369 1.00 97.38 234 LEU A N 1
ATOM 1756 C CA . LEU A 1 234 ? 18.310 5.259 -15.296 1.00 97.38 234 LEU A CA 1
ATOM 1757 C C . LEU A 1 234 ? 17.044 5.888 -14.694 1.00 97.38 234 LEU A C 1
ATOM 1759 O O . LEU A 1 234 ? 16.055 5.181 -14.545 1.00 97.38 234 LEU A O 1
ATOM 1763 N N . ALA A 1 235 ? 17.034 7.205 -14.457 1.00 97.94 235 ALA A N 1
ATOM 1764 C CA . ALA A 1 235 ? 15.847 7.957 -14.047 1.00 97.94 235 ALA A CA 1
ATOM 1765 C C . ALA A 1 235 ? 14.702 7.773 -15.054 1.00 97.94 235 ALA A C 1
ATOM 1767 O O . ALA A 1 235 ? 13.657 7.267 -14.674 1.00 97.94 235 ALA A O 1
ATOM 1768 N N . THR A 1 236 ? 14.930 8.011 -16.354 1.00 97.69 236 THR A N 1
ATOM 1769 C CA . THR A 1 236 ? 13.894 7.815 -17.392 1.00 97.69 236 THR A CA 1
ATOM 1770 C C . THR A 1 236 ? 13.361 6.375 -17.461 1.00 97.69 236 THR A C 1
ATOM 1772 O O . THR A 1 236 ? 12.192 6.166 -17.779 1.00 97.69 236 THR A O 1
ATOM 1775 N N . VAL A 1 237 ? 14.187 5.363 -17.164 1.00 97.75 237 VAL A N 1
ATOM 1776 C CA . VAL A 1 237 ? 13.713 3.975 -17.027 1.00 97.75 237 VAL A CA 1
ATOM 1777 C C . VAL A 1 237 ? 12.853 3.819 -15.771 1.00 97.75 237 VAL A C 1
ATOM 1779 O O . VAL A 1 237 ? 11.778 3.232 -15.858 1.00 97.75 237 VAL A O 1
ATOM 1782 N N . LEU A 1 238 ? 13.271 4.354 -14.623 1.00 98.25 238 LEU A N 1
ATOM 1783 C CA . LEU A 1 238 ? 12.509 4.298 -13.370 1.00 98.25 238 LEU A CA 1
ATOM 1784 C C . LEU A 1 238 ? 11.173 5.058 -13.474 1.00 98.25 238 LEU A C 1
ATOM 1786 O O . LEU A 1 238 ? 10.155 4.523 -13.049 1.00 98.25 238 LEU A O 1
ATOM 1790 N N . ASP A 1 239 ? 11.131 6.222 -14.123 1.00 98.38 239 ASP A N 1
ATOM 1791 C CA . ASP A 1 239 ? 9.908 7.002 -14.380 1.00 98.38 239 ASP A CA 1
ATOM 1792 C C . ASP A 1 239 ? 8.866 6.221 -15.207 1.00 98.38 239 ASP A C 1
ATOM 1794 O O . ASP A 1 239 ? 7.670 6.501 -15.138 1.00 98.38 239 ASP A O 1
ATOM 1798 N N . TYR A 1 240 ? 9.294 5.212 -15.978 1.00 98.50 240 TYR A N 1
ATOM 1799 C CA . TYR A 1 240 ? 8.409 4.298 -16.715 1.00 98.50 240 TYR A CA 1
ATOM 1800 C C . TYR A 1 240 ? 7.847 3.153 -15.840 1.00 98.50 240 TYR A C 1
ATOM 1802 O O . TYR A 1 240 ? 7.038 2.349 -16.297 1.00 98.50 240 TYR A O 1
ATOM 1810 N N . HIS A 1 241 ? 8.245 3.081 -14.567 1.00 98.50 241 HIS A N 1
ATOM 1811 C CA . HIS A 1 241 ? 7.690 2.183 -13.544 1.00 98.50 241 HIS A CA 1
ATOM 1812 C C . HIS A 1 241 ? 6.740 2.907 -12.574 1.00 98.50 241 HIS A C 1
ATOM 1814 O O . HIS A 1 241 ? 6.207 2.279 -11.659 1.00 98.50 241 HIS A O 1
ATOM 1820 N N . LEU A 1 242 ? 6.534 4.214 -12.755 1.00 98.50 242 LEU A N 1
ATOM 1821 C CA . LEU A 1 242 ? 5.781 5.085 -11.857 1.00 98.50 242 LEU A CA 1
ATOM 1822 C C . LEU A 1 242 ? 4.562 5.675 -12.578 1.00 98.50 242 LEU A C 1
ATOM 1824 O O . LEU A 1 242 ? 4.668 6.114 -13.721 1.00 98.50 242 LEU A O 1
ATOM 1828 N N . ILE A 1 243 ? 3.413 5.706 -11.906 1.00 98.56 243 ILE A N 1
ATOM 1829 C CA . ILE A 1 243 ? 2.222 6.465 -12.307 1.00 98.56 243 ILE A CA 1
ATOM 1830 C C . ILE A 1 243 ? 1.954 7.493 -11.208 1.00 98.56 243 ILE A C 1
ATOM 1832 O O . ILE A 1 243 ? 1.753 7.114 -10.052 1.00 98.56 243 ILE A O 1
ATOM 1836 N N . ASP A 1 244 ? 1.925 8.770 -11.585 1.00 96.25 244 ASP A N 1
ATOM 1837 C CA . ASP A 1 244 ? 1.661 9.893 -10.684 1.00 96.25 244 ASP A CA 1
ATOM 1838 C C . ASP A 1 244 ? 0.152 10.208 -10.621 1.00 96.25 244 ASP A C 1
ATOM 1840 O O . ASP A 1 244 ? -0.565 10.113 -11.618 1.00 96.25 244 ASP A O 1
ATOM 1844 N N . GLY A 1 245 ? -0.343 10.617 -9.449 1.00 96.12 245 GLY A N 1
ATOM 1845 C CA . GLY A 1 245 ? -1.713 11.109 -9.247 1.00 96.12 245 GLY A CA 1
ATOM 1846 C C . GLY A 1 245 ? -2.815 10.048 -9.093 1.00 96.12 245 GLY A C 1
ATOM 1847 O O . GLY A 1 245 ? -3.920 10.399 -8.670 1.00 96.12 245 GLY A O 1
ATOM 1848 N N . ALA A 1 246 ? -2.537 8.767 -9.357 1.00 96.62 246 ALA A N 1
ATOM 1849 C CA . ALA A 1 246 ? -3.467 7.654 -9.169 1.00 96.62 246 ALA A CA 1
ATOM 1850 C C . ALA A 1 246 ? -2.875 6.509 -8.323 1.00 96.62 246 ALA A C 1
ATOM 1852 O O . ALA A 1 246 ? -1.793 5.995 -8.609 1.00 96.62 246 ALA A O 1
ATOM 1853 N N . VAL A 1 247 ? -3.646 6.044 -7.330 1.00 98.19 247 VAL A N 1
ATOM 1854 C CA . VAL A 1 247 ? -3.369 4.826 -6.547 1.00 98.19 247 VAL A CA 1
ATOM 1855 C C . VAL A 1 247 ? -4.228 3.689 -7.103 1.00 98.19 247 VAL A C 1
ATOM 1857 O O . VAL A 1 247 ? -5.430 3.630 -6.853 1.00 98.19 247 VAL A O 1
ATOM 1860 N N . LEU A 1 248 ? -3.622 2.816 -7.905 1.00 98.25 248 LEU A N 1
ATOM 1861 C CA . LEU A 1 248 ? -4.302 1.790 -8.692 1.00 98.25 248 LEU A CA 1
ATOM 1862 C C . LEU A 1 248 ? -4.016 0.408 -8.106 1.00 98.25 248 LEU A C 1
ATOM 1864 O O . LEU A 1 248 ? -2.977 -0.194 -8.370 1.00 98.25 248 LEU A O 1
ATOM 1868 N N . TYR A 1 249 ? -4.948 -0.090 -7.302 1.00 97.94 249 TYR A N 1
ATOM 1869 C CA . TYR A 1 249 ? -4.924 -1.455 -6.773 1.00 97.94 249 TYR A CA 1
ATOM 1870 C C . TYR A 1 249 ? -5.166 -2.504 -7.866 1.00 97.94 249 TYR A C 1
ATOM 1872 O O . TYR A 1 249 ? -5.619 -2.171 -8.961 1.00 97.94 249 TYR A O 1
ATOM 1880 N N . SER A 1 250 ? -4.906 -3.781 -7.576 1.00 96.38 250 SER A N 1
ATOM 1881 C CA . SER A 1 250 ? -5.084 -4.908 -8.508 1.00 96.38 250 SER A CA 1
ATOM 1882 C C . SER A 1 250 ? -6.469 -4.958 -9.161 1.00 96.38 250 SER A C 1
ATOM 1884 O O . SER A 1 250 ? -6.579 -5.282 -10.341 1.00 96.38 250 SER A O 1
ATOM 1886 N N . THR A 1 251 ? -7.515 -4.548 -8.442 1.00 95.19 251 THR A N 1
ATOM 1887 C CA . THR A 1 251 ? -8.893 -4.429 -8.946 1.00 95.19 251 THR A CA 1
ATOM 1888 C C . THR A 1 251 ? -9.088 -3.353 -10.022 1.00 95.19 251 THR A C 1
ATOM 1890 O O . THR A 1 251 ? -10.034 -3.448 -10.803 1.00 95.19 251 THR A O 1
ATOM 1893 N N . TYR A 1 252 ? -8.183 -2.375 -10.122 1.00 96.56 252 TYR A N 1
ATOM 1894 C CA . TYR A 1 252 ? -8.132 -1.372 -11.193 1.00 96.56 252 TYR A CA 1
ATOM 1895 C C . TYR A 1 252 ? -7.183 -1.755 -12.341 1.00 96.56 252 TYR A C 1
ATOM 1897 O O . TYR A 1 252 ? -7.226 -1.129 -13.400 1.00 96.56 252 TYR A O 1
ATOM 1905 N N . LEU A 1 253 ? -6.348 -2.789 -12.175 1.00 97.44 253 LEU A N 1
ATOM 1906 C CA . LEU A 1 253 ? -5.478 -3.319 -13.230 1.00 97.44 253 LEU A CA 1
ATOM 1907 C C . LEU A 1 253 ? -6.285 -4.237 -14.166 1.00 97.44 253 LEU A C 1
ATOM 1909 O O . LEU A 1 253 ? -6.046 -5.441 -14.232 1.00 97.44 253 LEU A O 1
ATOM 1913 N N . THR A 1 254 ? -7.274 -3.684 -14.870 1.00 97.19 254 THR A N 1
ATOM 1914 C CA . THR A 1 254 ? -8.168 -4.428 -15.774 1.00 97.19 254 THR A CA 1
ATOM 1915 C C . THR A 1 254 ? -7.503 -4.788 -17.108 1.00 97.19 254 THR A C 1
ATOM 1917 O O . THR A 1 254 ? -6.561 -4.133 -17.552 1.00 97.19 254 THR A O 1
ATOM 1920 N N . ASP A 1 255 ? -7.974 -5.856 -17.758 1.00 97.75 255 ASP A N 1
ATOM 1921 C CA . ASP A 1 255 ? -7.400 -6.322 -19.026 1.00 97.75 255 ASP A CA 1
ATOM 1922 C C . ASP A 1 255 ? -7.533 -5.285 -20.154 1.00 97.75 255 ASP A C 1
ATOM 1924 O O . ASP A 1 255 ? -8.554 -4.608 -20.289 1.00 97.75 255 ASP A O 1
ATOM 1928 N N . GLY A 1 256 ? -6.476 -5.134 -20.953 1.00 97.06 256 GLY A N 1
ATOM 1929 C CA . GLY A 1 256 ? -6.376 -4.137 -22.019 1.00 97.06 256 GLY A CA 1
ATOM 1930 C C . GLY A 1 256 ? -6.236 -2.681 -21.549 1.00 97.06 256 GLY A C 1
ATOM 1931 O O . GLY A 1 256 ? -6.086 -1.793 -22.398 1.00 97.06 256 GLY A O 1
ATOM 1932 N N . ALA A 1 257 ? -6.262 -2.404 -20.238 1.00 97.62 257 ALA A N 1
ATOM 1933 C CA . ALA A 1 257 ? -6.121 -1.052 -19.704 1.00 97.62 257 ALA A CA 1
ATOM 1934 C C . ALA A 1 257 ? -4.765 -0.438 -20.079 1.00 97.62 257 ALA A C 1
ATOM 1936 O O . ALA A 1 257 ? -3.734 -1.111 -20.084 1.00 97.62 257 ALA A O 1
ATOM 1937 N N . LYS A 1 258 ? -4.754 0.865 -20.374 1.00 97.62 258 LYS A N 1
ATOM 1938 C CA . LYS A 1 258 ? -3.536 1.613 -20.709 1.00 97.62 258 LYS A CA 1
ATOM 1939 C C . LYS A 1 258 ? -3.328 2.724 -19.699 1.00 97.62 258 LYS A C 1
ATOM 1941 O O . LYS A 1 258 ? -4.172 3.607 -19.587 1.00 97.62 258 LYS A O 1
ATOM 1946 N N . LEU A 1 259 ? -2.210 2.667 -18.986 1.00 98.06 259 LEU A N 1
ATOM 1947 C CA . LEU A 1 259 ? -1.905 3.555 -17.869 1.00 98.06 259 LEU A CA 1
ATOM 1948 C C . LEU A 1 259 ? -0.704 4.428 -18.234 1.00 98.06 259 LEU A C 1
ATOM 1950 O O . LEU A 1 259 ? 0.351 3.901 -18.588 1.00 98.06 259 LEU A O 1
ATOM 1954 N N . THR A 1 260 ? -0.866 5.748 -18.182 1.00 98.31 260 THR A N 1
ATOM 1955 C CA . THR A 1 260 ? 0.205 6.709 -18.483 1.00 98.31 260 THR A CA 1
ATOM 1956 C C . THR A 1 260 ? 1.215 6.741 -17.340 1.00 98.31 260 THR A C 1
ATOM 1958 O O . THR A 1 260 ? 0.837 6.965 -16.194 1.00 98.31 260 THR A O 1
ATOM 1961 N N . THR A 1 261 ? 2.494 6.530 -17.642 1.00 98.44 261 THR A N 1
ATOM 1962 C CA . THR A 1 261 ? 3.582 6.614 -16.652 1.00 98.44 261 THR A CA 1
ATOM 1963 C C . THR A 1 261 ? 4.095 8.048 -16.496 1.00 98.44 261 THR A C 1
ATOM 1965 O O . THR A 1 261 ? 3.847 8.889 -17.363 1.00 98.44 261 THR A O 1
ATOM 1968 N N . LYS A 1 262 ? 4.881 8.325 -15.449 1.00 97.62 262 LYS A N 1
ATOM 1969 C CA . LYS A 1 262 ? 5.589 9.604 -15.257 1.00 97.62 262 LYS A CA 1
ATOM 1970 C C . LYS A 1 262 ? 6.529 9.934 -16.423 1.00 97.62 262 LYS A C 1
ATOM 1972 O O . LYS A 1 262 ? 6.657 11.094 -16.805 1.00 97.62 262 LYS A O 1
ATOM 1977 N N . GLN A 1 263 ? 7.113 8.914 -17.058 1.00 97.75 263 GLN A N 1
ATOM 1978 C CA . GLN A 1 263 ? 7.911 9.060 -18.283 1.00 97.75 263 GLN A CA 1
ATOM 1979 C C . GLN A 1 263 ? 7.086 9.562 -19.492 1.00 97.75 263 GLN A C 1
ATOM 1981 O O . GLN A 1 263 ? 7.657 10.039 -20.473 1.00 97.75 263 GLN A O 1
ATOM 1986 N N . GLY A 1 264 ? 5.753 9.480 -19.437 1.00 97.44 264 GLY A N 1
ATOM 1987 C CA . GLY A 1 264 ? 4.826 10.010 -20.441 1.00 97.44 264 GLY A CA 1
ATOM 1988 C C . GLY A 1 264 ? 4.370 9.004 -21.503 1.00 97.44 264 GLY A C 1
ATOM 1989 O O . GLY A 1 264 ? 3.426 9.289 -22.238 1.00 97.44 264 GLY A O 1
ATOM 1990 N N . LEU A 1 265 ? 4.983 7.817 -21.581 1.00 98.12 265 LEU A N 1
ATOM 1991 C CA . LEU A 1 265 ? 4.453 6.695 -22.364 1.00 98.12 265 LEU A CA 1
ATOM 1992 C C . LEU A 1 265 ? 3.553 5.798 -21.509 1.00 98.12 265 LEU A C 1
ATOM 1994 O O . LEU A 1 265 ? 3.676 5.734 -20.284 1.00 98.12 265 LEU A O 1
ATOM 1998 N N . ASN A 1 266 ? 2.666 5.055 -22.167 1.00 98.19 266 ASN A N 1
ATOM 1999 C CA . ASN A 1 266 ? 1.754 4.147 -21.481 1.00 98.19 266 ASN A CA 1
ATOM 2000 C C . ASN A 1 266 ? 2.405 2.780 -21.239 1.00 98.19 266 ASN A C 1
ATOM 2002 O O . ASN A 1 266 ? 3.168 2.290 -22.078 1.00 98.19 266 ASN A O 1
ATOM 2006 N N . VAL A 1 267 ? 2.030 2.133 -20.138 1.00 98.44 267 VAL A N 1
ATOM 2007 C CA . VAL A 1 267 ? 2.052 0.669 -20.009 1.00 98.44 267 VAL A CA 1
ATOM 2008 C C . VAL A 1 267 ? 0.678 0.101 -20.371 1.00 98.44 267 VAL A C 1
ATOM 2010 O O . VAL A 1 267 ? -0.336 0.787 -20.234 1.00 98.44 267 VAL A O 1
ATOM 2013 N N . THR A 1 268 ? 0.632 -1.143 -20.844 1.00 98.25 268 THR A N 1
ATOM 2014 C CA . THR A 1 268 ? -0.608 -1.881 -21.135 1.00 98.25 268 THR A CA 1
ATOM 2015 C C . THR A 1 268 ? -0.748 -3.049 -20.168 1.00 98.25 268 THR A C 1
ATOM 2017 O O . THR A 1 268 ? 0.175 -3.850 -20.036 1.00 98.25 268 THR A O 1
ATOM 2020 N N . ILE A 1 269 ? -1.895 -3.166 -19.507 1.00 98.44 269 ILE A N 1
ATOM 2021 C CA . ILE A 1 269 ? -2.225 -4.306 -18.654 1.00 98.44 269 ILE A CA 1
ATOM 2022 C C . ILE A 1 269 ? -2.766 -5.446 -19.522 1.00 98.44 269 ILE A C 1
ATOM 2024 O O . ILE A 1 269 ? -3.599 -5.217 -20.396 1.00 98.44 269 ILE A O 1
ATOM 2028 N N . THR A 1 270 ? -2.287 -6.670 -19.293 1.00 98.00 270 THR A N 1
ATOM 2029 C CA . THR A 1 270 ? -2.743 -7.883 -19.998 1.00 98.00 270 THR A CA 1
ATOM 2030 C C . THR A 1 270 ? -3.055 -8.993 -18.998 1.00 98.00 270 THR A C 1
ATOM 2032 O O . THR A 1 270 ? -2.227 -9.293 -18.139 1.00 98.00 270 THR A O 1
ATOM 2035 N N . HIS A 1 271 ? -4.214 -9.638 -19.113 1.00 97.38 271 HIS A N 1
ATOM 2036 C CA . HIS A 1 271 ? -4.603 -10.809 -18.318 1.00 97.38 271 HIS A CA 1
ATOM 2037 C C . HIS A 1 271 ? -4.447 -12.081 -19.149 1.00 97.38 271 HIS A C 1
ATOM 2039 O O . HIS A 1 271 ? -5.026 -12.208 -20.225 1.00 97.38 271 HIS A O 1
ATOM 2045 N N . SER A 1 272 ? -3.675 -13.058 -18.668 1.00 95.56 272 SER A N 1
ATOM 2046 C CA . SER A 1 272 ? -3.550 -14.349 -19.355 1.00 95.56 272 SER A CA 1
ATOM 2047 C C . SER A 1 272 ? -3.082 -15.477 -18.436 1.00 95.56 272 SER A C 1
ATOM 2049 O O . SER A 1 272 ? -2.217 -15.290 -17.577 1.00 95.56 272 SER A O 1
ATOM 2051 N N . ASN A 1 273 ? -3.651 -16.672 -18.619 1.00 91.06 273 ASN A N 1
ATOM 2052 C CA . ASN A 1 273 ? -3.349 -17.881 -17.840 1.00 91.06 273 ASN A CA 1
ATOM 2053 C C . ASN A 1 273 ? -3.422 -17.661 -16.308 1.00 91.06 273 ASN A C 1
ATOM 2055 O O . ASN A 1 273 ? -2.578 -18.163 -15.568 1.00 91.06 273 ASN A O 1
ATOM 2059 N N . ASN A 1 274 ? -4.409 -16.878 -15.847 1.00 90.69 274 ASN A N 1
ATOM 2060 C CA . ASN A 1 274 ? -4.595 -16.428 -14.455 1.00 90.69 274 ASN A CA 1
ATOM 2061 C C . ASN A 1 274 ? -3.458 -15.544 -13.889 1.00 90.69 274 ASN A C 1
ATOM 2063 O O . ASN A 1 274 ? -3.336 -15.406 -12.674 1.00 90.69 274 ASN A O 1
ATOM 2067 N N . ASN A 1 275 ? -2.649 -14.915 -14.746 1.00 95.75 275 ASN A N 1
ATOM 2068 C CA . ASN A 1 275 ? -1.638 -13.926 -14.362 1.00 95.75 275 ASN A CA 1
ATOM 2069 C C . ASN A 1 275 ? -1.981 -12.558 -14.964 1.00 95.75 275 ASN A C 1
ATOM 2071 O O . ASN A 1 275 ? -2.520 -12.482 -16.070 1.00 95.75 275 ASN A O 1
ATOM 2075 N N . VAL A 1 276 ? -1.593 -11.492 -14.267 1.00 97.69 276 VAL A N 1
ATOM 2076 C CA . VAL A 1 276 ? -1.602 -10.119 -14.788 1.00 97.69 276 VAL A CA 1
ATOM 2077 C C . VAL A 1 276 ? -0.186 -9.759 -15.240 1.00 97.69 276 VAL A C 1
ATOM 2079 O O . VAL A 1 276 ? 0.793 -10.132 -14.590 1.00 97.69 276 VAL A O 1
ATOM 2082 N N . TYR A 1 277 ? -0.072 -9.035 -16.348 1.00 98.12 277 TYR A N 1
ATOM 2083 C CA . TYR A 1 277 ? 1.184 -8.535 -16.900 1.00 98.12 277 TYR A CA 1
ATOM 2084 C C . TYR A 1 277 ? 1.105 -7.023 -17.126 1.00 98.12 277 TYR A C 1
ATOM 2086 O O . TYR A 1 277 ? 0.070 -6.509 -17.551 1.00 98.12 277 TYR A O 1
ATOM 2094 N N . ILE A 1 278 ? 2.212 -6.329 -16.867 1.00 98.19 278 ILE A N 1
ATOM 2095 C CA . ILE A 1 278 ? 2.431 -4.916 -17.174 1.00 98.19 278 ILE A CA 1
ATOM 2096 C C . ILE A 1 278 ? 3.380 -4.893 -18.378 1.00 98.19 278 ILE A C 1
ATOM 2098 O O . ILE A 1 278 ? 4.551 -5.269 -18.274 1.00 98.19 278 ILE A O 1
ATOM 2102 N N . ASN A 1 279 ? 2.861 -4.527 -19.550 1.00 97.56 279 ASN A N 1
ATOM 2103 C CA . ASN A 1 279 ? 3.425 -4.883 -20.855 1.00 97.56 279 ASN A CA 1
ATOM 2104 C C . ASN A 1 279 ? 3.695 -6.398 -20.931 1.00 97.56 279 ASN A C 1
ATOM 2106 O O . ASN A 1 279 ? 2.769 -7.195 -21.047 1.00 97.56 279 ASN A O 1
ATOM 2110 N N . SER A 1 280 ? 4.963 -6.797 -20.804 1.00 96.06 280 SER A N 1
ATOM 2111 C CA . SER A 1 280 ? 5.412 -8.193 -20.804 1.00 96.06 280 SER A CA 1
ATOM 2112 C C . SER A 1 280 ? 6.044 -8.648 -19.481 1.00 96.06 280 SER A C 1
ATOM 2114 O O . SER A 1 280 ? 6.433 -9.808 -19.360 1.00 96.06 280 SER A O 1
ATOM 2116 N N . ALA A 1 281 ? 6.124 -7.765 -18.478 1.00 97.81 281 ALA A N 1
ATOM 2117 C CA . ALA A 1 281 ? 6.577 -8.109 -17.135 1.00 97.81 281 ALA A CA 1
ATOM 2118 C C . ALA A 1 281 ? 5.409 -8.674 -16.320 1.00 97.81 281 ALA A C 1
ATOM 2120 O O . ALA A 1 281 ? 4.334 -8.077 -16.266 1.00 97.81 281 ALA A O 1
ATOM 2121 N N . LYS A 1 282 ? 5.600 -9.826 -15.683 1.00 98.00 282 LYS A N 1
ATOM 2122 C CA . LYS A 1 282 ? 4.559 -10.490 -14.893 1.00 98.00 282 LYS A CA 1
ATOM 2123 C C . LYS A 1 282 ? 4.415 -9.843 -13.516 1.00 98.00 282 LYS A C 1
ATOM 2125 O O . LYS A 1 282 ? 5.418 -9.615 -12.846 1.00 98.00 282 LYS A O 1
ATOM 2130 N N . LEU A 1 283 ? 3.182 -9.632 -13.061 1.00 98.25 283 LEU A N 1
ATOM 2131 C CA . LEU A 1 283 ? 2.869 -9.263 -11.679 1.00 98.25 283 LEU A CA 1
ATOM 2132 C C . LEU A 1 283 ? 3.136 -10.459 -10.743 1.00 98.25 283 LEU A C 1
ATOM 2134 O O . LEU A 1 283 ? 2.561 -11.534 -10.921 1.00 98.25 283 LEU A O 1
ATOM 2138 N N . ILE A 1 284 ? 4.029 -10.276 -9.767 1.00 97.56 284 ILE A N 1
ATOM 2139 C CA . ILE A 1 284 ? 4.402 -11.275 -8.749 1.00 97.56 284 ILE A CA 1
ATOM 2140 C C . ILE A 1 284 ? 3.571 -11.077 -7.477 1.00 97.56 284 ILE A C 1
ATOM 2142 O O . ILE A 1 284 ? 2.975 -12.029 -6.977 1.00 97.56 284 ILE A O 1
ATOM 2146 N N . THR A 1 285 ? 3.538 -9.843 -6.971 1.00 97.75 285 THR A N 1
ATOM 2147 C CA . THR A 1 285 ? 2.858 -9.459 -5.727 1.00 97.75 285 THR A CA 1
ATOM 2148 C C . THR A 1 285 ? 2.158 -8.133 -5.964 1.00 97.75 285 THR A C 1
ATOM 2150 O O . THR A 1 285 ? 2.796 -7.202 -6.449 1.00 97.75 285 THR A O 1
ATOM 2153 N N . SER A 1 286 ? 0.879 -8.021 -5.625 1.00 97.19 286 SER A N 1
ATOM 2154 C CA . SER A 1 286 ? 0.128 -6.772 -5.750 1.00 97.19 286 SER A CA 1
ATOM 2155 C C . SER A 1 286 ? -0.075 -6.074 -4.404 1.00 97.19 286 SER A C 1
ATOM 2157 O O . SER A 1 286 ? 0.191 -6.645 -3.347 1.00 97.19 286 SER A O 1
ATOM 2159 N N . ASP A 1 287 ? -0.578 -4.842 -4.470 1.00 97.69 287 ASP A N 1
ATOM 2160 C CA . ASP A 1 287 ? -1.296 -4.164 -3.382 1.00 97.69 287 ASP A CA 1
ATOM 2161 C C . ASP A 1 287 ? -0.488 -3.880 -2.104 1.00 97.69 287 ASP A C 1
ATOM 2163 O O . ASP A 1 287 ? -1.047 -3.656 -1.029 1.00 97.69 287 ASP A O 1
ATOM 2167 N N . ILE A 1 288 ? 0.841 -3.799 -2.214 1.00 98.50 288 ILE A N 1
ATOM 2168 C CA . ILE A 1 288 ? 1.706 -3.430 -1.093 1.00 98.50 288 ILE A CA 1
ATOM 2169 C C . ILE A 1 288 ? 1.481 -1.948 -0.778 1.00 98.50 288 ILE A C 1
ATOM 2171 O O . ILE A 1 288 ? 1.970 -1.054 -1.472 1.00 98.50 288 ILE A O 1
ATOM 2175 N N . LEU A 1 289 ? 0.717 -1.689 0.282 1.00 98.38 289 LEU A N 1
ATOM 2176 C CA . LEU A 1 289 ? 0.411 -0.342 0.753 1.00 98.38 289 LEU A CA 1
ATOM 2177 C C . LEU A 1 289 ? 1.693 0.378 1.200 1.00 98.38 289 LEU A C 1
ATOM 2179 O O . LEU A 1 289 ? 2.422 -0.120 2.061 1.00 98.38 289 LEU A O 1
ATOM 2183 N N . ILE A 1 290 ? 1.918 1.578 0.663 1.00 98.00 290 ILE A N 1
ATOM 2184 C CA . ILE A 1 290 ? 3.003 2.492 1.048 1.00 98.00 290 ILE A CA 1
ATOM 2185 C C . ILE A 1 290 ? 2.431 3.853 1.456 1.00 98.00 290 ILE A C 1
ATOM 2187 O O . ILE A 1 290 ? 1.294 4.193 1.125 1.00 98.00 290 ILE A O 1
ATOM 2191 N N . MET A 1 291 ? 3.224 4.639 2.185 1.00 97.31 291 MET A N 1
ATOM 2192 C CA . MET A 1 291 ? 2.833 5.949 2.720 1.00 97.31 291 MET A CA 1
ATOM 2193 C C . MET A 1 291 ? 2.205 6.877 1.665 1.00 97.31 291 MET A C 1
ATOM 2195 O O . MET A 1 291 ? 1.259 7.586 1.977 1.00 97.31 291 MET A O 1
ATOM 2199 N N . ASN A 1 292 ? 2.703 6.883 0.426 1.00 97.50 292 ASN A N 1
ATOM 2200 C CA . ASN A 1 292 ? 2.245 7.769 -0.649 1.00 97.50 292 ASN A CA 1
ATOM 2201 C C . ASN A 1 292 ? 1.392 7.090 -1.740 1.00 97.50 292 ASN A C 1
ATOM 2203 O O . ASN A 1 292 ? 1.049 7.736 -2.730 1.00 97.50 292 ASN A O 1
ATOM 2207 N N . GLY A 1 293 ? 1.013 5.816 -1.579 1.00 97.94 293 GLY A N 1
ATOM 2208 C CA . GLY A 1 293 ? 0.226 5.100 -2.586 1.00 97.94 293 GLY A CA 1
ATOM 2209 C C . GLY A 1 293 ? 0.312 3.576 -2.492 1.00 97.94 293 GLY A C 1
ATOM 2210 O O . GLY A 1 293 ? 0.139 2.999 -1.416 1.00 97.94 293 GLY A O 1
ATOM 2211 N N . VAL A 1 294 ? 0.563 2.917 -3.626 1.00 98.62 294 VAL A N 1
ATOM 2212 C CA . VAL A 1 294 ? 0.629 1.451 -3.737 1.00 98.62 294 VAL A CA 1
ATOM 2213 C C . VAL A 1 294 ? 1.833 0.982 -4.558 1.00 98.62 294 VAL A C 1
ATOM 2215 O O . VAL A 1 294 ? 2.218 1.603 -5.550 1.00 98.62 294 VAL A O 1
ATOM 2218 N N . LEU A 1 295 ? 2.414 -0.140 -4.140 1.00 98.38 295 LEU A N 1
ATOM 2219 C CA . LEU A 1 295 ? 3.522 -0.825 -4.791 1.00 98.38 295 LEU A CA 1
ATOM 2220 C C . LEU A 1 295 ? 3.081 -2.220 -5.264 1.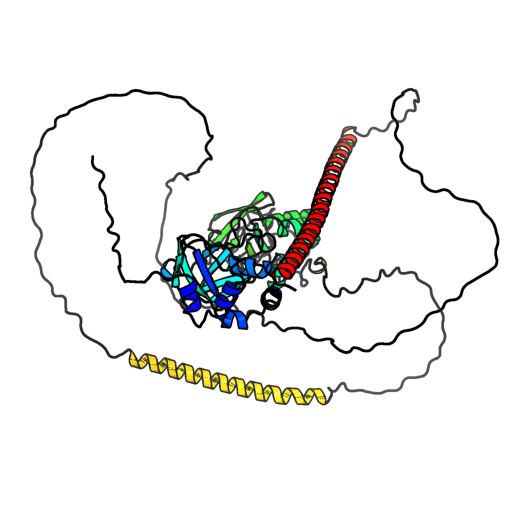00 98.38 295 LEU A C 1
ATOM 2222 O O . LEU A 1 295 ? 2.437 -2.977 -4.540 1.00 98.38 295 LEU A O 1
ATOM 2226 N N . HIS A 1 296 ? 3.476 -2.567 -6.483 1.00 98.75 296 HIS A N 1
ATOM 2227 C CA . HIS A 1 296 ? 3.238 -3.851 -7.139 1.00 98.75 296 HIS A CA 1
ATOM 2228 C C . HIS A 1 296 ? 4.579 -4.417 -7.611 1.00 98.75 296 HIS A C 1
ATOM 2230 O O . HIS A 1 296 ? 5.305 -3.741 -8.334 1.00 98.75 296 HIS A O 1
ATOM 2236 N N . VAL A 1 297 ? 4.930 -5.641 -7.223 1.00 98.81 297 VAL A N 1
ATOM 2237 C CA . VAL A 1 297 ? 6.203 -6.280 -7.597 1.00 98.81 297 VAL A CA 1
ATOM 2238 C C . VAL A 1 297 ? 6.072 -6.991 -8.940 1.00 98.81 297 VAL A C 1
ATOM 2240 O O . VAL A 1 297 ? 5.173 -7.816 -9.103 1.00 98.81 297 VAL A O 1
ATOM 2243 N N . ILE A 1 298 ? 6.991 -6.735 -9.875 1.00 98.69 298 ILE A N 1
ATOM 2244 C CA . ILE A 1 298 ? 7.005 -7.343 -11.218 1.00 98.69 298 ILE A CA 1
ATOM 2245 C C . ILE A 1 298 ? 8.286 -8.151 -11.513 1.00 98.69 298 ILE A C 1
ATOM 2247 O O . ILE A 1 298 ? 9.337 -7.923 -10.911 1.00 98.69 298 ILE A O 1
ATOM 2251 N N . ASP A 1 299 ? 8.207 -9.118 -12.436 1.00 97.75 299 ASP A N 1
ATOM 2252 C CA . ASP A 1 299 ? 9.288 -10.084 -12.722 1.00 97.75 299 ASP A CA 1
ATOM 2253 C C . ASP A 1 299 ? 10.377 -9.602 -13.694 1.00 97.75 299 ASP A C 1
ATOM 2255 O O . ASP A 1 299 ? 11.424 -10.238 -13.815 1.00 97.75 299 ASP A O 1
ATOM 2259 N N . ASN A 1 300 ? 10.149 -8.471 -14.358 1.00 97.38 300 ASN A N 1
ATOM 2260 C CA . ASN A 1 300 ? 11.036 -7.874 -15.350 1.00 97.38 300 ASN A CA 1
ATOM 2261 C C . ASN A 1 300 ? 11.061 -6.350 -15.189 1.00 97.38 300 ASN A C 1
ATOM 2263 O O . ASN A 1 300 ? 10.075 -5.746 -14.779 1.00 97.38 300 ASN A O 1
ATOM 2267 N N . VAL A 1 301 ? 12.177 -5.718 -15.555 1.00 97.81 301 VAL A N 1
ATOM 2268 C CA . VAL A 1 301 ? 12.254 -4.253 -15.675 1.00 97.81 301 VAL A CA 1
ATOM 2269 C C . VAL A 1 301 ? 11.498 -3.831 -16.940 1.00 97.81 301 VAL A C 1
ATOM 2271 O O . VAL A 1 301 ? 11.673 -4.426 -18.006 1.00 97.81 301 VAL A O 1
ATOM 2274 N N . LEU A 1 302 ? 10.662 -2.801 -16.834 1.00 97.88 302 LEU A N 1
ATOM 2275 C CA . LEU A 1 302 ? 9.911 -2.218 -17.942 1.00 97.88 302 LEU A CA 1
ATOM 2276 C C . LEU A 1 302 ? 10.833 -1.372 -18.831 1.00 97.88 302 LEU A C 1
ATOM 2278 O O . LEU A 1 302 ? 11.627 -0.569 -18.341 1.00 97.88 302 LEU A O 1
ATOM 2282 N N . ASN A 1 303 ? 10.696 -1.511 -20.152 1.00 96.06 303 ASN A N 1
ATOM 2283 C CA . ASN A 1 303 ? 11.441 -0.711 -21.123 1.00 96.06 303 ASN A CA 1
ATOM 2284 C C . ASN A 1 303 ? 10.505 0.215 -21.912 1.00 96.06 303 ASN A C 1
ATOM 2286 O O . ASN A 1 303 ? 9.726 -0.254 -22.744 1.00 96.06 303 ASN A O 1
ATOM 2290 N N . PHE A 1 304 ? 10.640 1.528 -21.721 1.00 94.81 304 PHE A N 1
ATOM 2291 C CA . PHE A 1 304 ? 9.885 2.537 -22.472 1.00 94.81 304 PHE A CA 1
ATOM 2292 C C . PHE A 1 304 ? 10.177 2.487 -23.985 1.00 94.81 304 PHE A C 1
ATOM 2294 O O . PHE A 1 304 ? 9.291 2.738 -24.801 1.00 94.81 304 PHE A O 1
ATOM 2301 N N . GLN A 1 305 ? 11.386 2.064 -24.379 1.00 93.94 305 GLN A N 1
ATOM 2302 C CA . GLN A 1 305 ? 11.785 1.852 -25.779 1.00 93.94 305 GLN A CA 1
ATOM 2303 C C . GLN A 1 305 ? 11.195 0.568 -26.393 1.00 93.94 305 GLN A C 1
ATOM 2305 O O . GLN A 1 305 ? 11.443 0.256 -27.556 1.00 93.94 305 GLN A O 1
ATOM 2310 N N . SER A 1 306 ? 10.453 -0.224 -25.619 1.00 93.00 306 SER A N 1
ATOM 2311 C CA . SER A 1 306 ? 9.785 -1.453 -26.064 1.00 93.00 306 SER A CA 1
ATOM 2312 C C . SER A 1 306 ? 8.434 -1.628 -25.362 1.00 93.00 306 SER A C 1
ATOM 2314 O O . SER A 1 306 ? 8.030 -2.738 -25.026 1.00 93.00 306 SER A O 1
ATOM 2316 N N . SER A 1 307 ? 7.711 -0.520 -25.175 1.00 88.75 307 SER A N 1
ATOM 2317 C CA . SER A 1 307 ? 6.383 -0.453 -24.542 1.00 88.75 307 SER A CA 1
ATOM 2318 C C . SER A 1 307 ? 5.324 -1.358 -25.191 1.00 88.75 307 SER A C 1
ATOM 2320 O O . SER A 1 307 ? 4.396 -1.801 -24.524 1.00 88.75 307 SER A O 1
ATOM 2322 N N . GLY A 1 308 ? 5.478 -1.690 -26.477 1.00 87.81 308 GLY A N 1
ATOM 2323 C CA . GLY A 1 308 ? 4.627 -2.650 -27.191 1.00 87.81 308 GLY A CA 1
ATOM 2324 C C . GLY A 1 308 ? 4.945 -4.134 -26.944 1.00 87.81 308 GLY A C 1
ATOM 2325 O O . GLY A 1 308 ? 4.296 -4.987 -27.550 1.00 87.81 308 GLY A O 1
ATOM 2326 N N . ALA A 1 309 ? 5.935 -4.473 -26.111 1.00 91.62 309 ALA A N 1
ATOM 2327 C CA . ALA A 1 309 ? 6.324 -5.860 -25.855 1.00 91.62 309 ALA A CA 1
ATOM 2328 C C . ALA A 1 309 ? 5.194 -6.664 -25.190 1.00 91.62 309 ALA A C 1
ATOM 2330 O O . ALA A 1 309 ? 4.662 -6.265 -24.156 1.00 91.62 309 ALA A O 1
ATOM 2331 N N . GLN A 1 310 ? 4.863 -7.811 -25.787 1.00 92.88 310 GLN A N 1
ATOM 2332 C CA . GLN A 1 310 ? 3.777 -8.698 -25.359 1.00 92.88 310 GLN A CA 1
ATOM 2333 C C . GLN A 1 310 ? 4.291 -9.810 -24.426 1.00 92.88 310 GLN A C 1
ATOM 2335 O O . GLN A 1 310 ? 5.437 -10.239 -24.590 1.00 92.88 310 GLN A O 1
ATOM 2340 N N . PRO A 1 311 ? 3.480 -10.297 -23.469 1.00 93.94 311 PRO A N 1
ATOM 2341 C CA . PRO A 1 311 ? 3.897 -11.336 -22.531 1.00 93.94 311 PRO A CA 1
ATOM 2342 C C . PRO A 1 311 ? 4.001 -12.713 -23.203 1.00 93.94 311 PRO A C 1
ATOM 2344 O O . PRO A 1 311 ? 3.076 -13.164 -23.880 1.00 93.94 311 PRO A O 1
ATOM 2347 N N . ASN A 1 312 ? 5.100 -13.434 -22.968 1.00 93.06 312 ASN A N 1
ATOM 2348 C CA . ASN A 1 312 ? 5.230 -14.836 -23.372 1.00 93.06 312 ASN A CA 1
ATOM 2349 C C . ASN A 1 312 ? 4.627 -15.768 -22.307 1.00 93.06 312 ASN A C 1
ATOM 2351 O O . ASN A 1 312 ? 5.314 -16.264 -21.415 1.00 93.06 312 ASN A O 1
ATOM 2355 N N . THR A 1 313 ? 3.325 -16.022 -22.424 1.00 90.12 313 THR A N 1
ATOM 2356 C CA . THR A 1 313 ? 2.510 -16.740 -21.425 1.00 90.12 313 THR A CA 1
ATOM 2357 C C . THR A 1 313 ? 2.763 -18.254 -21.354 1.00 90.12 313 THR A C 1
ATOM 2359 O O . THR A 1 313 ? 2.169 -18.936 -20.516 1.00 90.12 313 THR A O 1
ATOM 2362 N N . ALA A 1 314 ? 3.655 -18.781 -22.203 1.00 90.44 314 ALA A N 1
ATOM 2363 C CA . ALA A 1 314 ? 4.152 -20.157 -22.154 1.00 90.44 314 ALA A CA 1
ATOM 2364 C C . ALA A 1 314 ? 5.402 -20.323 -21.260 1.00 90.44 314 ALA A C 1
ATOM 2366 O O . ALA A 1 314 ? 5.834 -21.450 -21.016 1.00 90.44 314 ALA A O 1
ATOM 2367 N N . LEU A 1 315 ? 5.991 -19.223 -20.774 1.00 88.31 315 LEU A N 1
ATOM 2368 C CA . LEU A 1 315 ? 7.130 -19.222 -19.854 1.00 88.31 315 LEU A CA 1
ATOM 2369 C C . LEU A 1 315 ? 6.697 -18.806 -18.441 1.00 88.31 315 LEU A C 1
ATOM 2371 O O . LEU A 1 315 ? 5.779 -18.009 -18.265 1.00 88.31 315 LEU A O 1
ATOM 2375 N N . ALA A 1 316 ? 7.391 -19.318 -17.419 1.00 83.69 316 ALA A N 1
ATOM 2376 C CA . ALA A 1 316 ? 7.157 -18.918 -16.026 1.00 83.69 316 ALA A CA 1
ATOM 2377 C C . ALA A 1 316 ? 7.582 -17.458 -15.760 1.00 83.69 316 ALA A C 1
ATOM 2379 O O . ALA A 1 316 ? 6.870 -16.732 -15.068 1.00 83.69 316 ALA A O 1
ATOM 2380 N N . THR A 1 317 ? 8.711 -17.073 -16.363 1.00 85.50 317 THR A N 1
ATOM 2381 C CA . THR A 1 317 ? 9.280 -15.723 -16.482 1.00 85.50 317 THR A CA 1
ATOM 2382 C C . THR A 1 317 ? 9.953 -15.645 -17.850 1.00 85.50 317 THR A C 1
ATOM 2384 O O . THR A 1 317 ? 10.561 -16.623 -18.297 1.00 85.50 317 THR A O 1
ATOM 2387 N N . GLN A 1 318 ? 9.840 -14.505 -18.529 1.00 89.56 318 GLN A N 1
ATOM 2388 C CA . GLN A 1 318 ? 10.480 -14.271 -19.825 1.00 89.56 318 GLN A CA 1
ATOM 2389 C C . GLN A 1 318 ? 11.794 -13.487 -19.699 1.00 89.56 318 GLN A C 1
ATOM 2391 O O . GLN A 1 318 ? 12.067 -12.869 -18.671 1.00 89.56 318 GLN A O 1
ATOM 2396 N N . SER A 1 319 ? 12.601 -13.497 -20.762 1.00 88.62 319 SER A N 1
ATOM 2397 C CA . SER A 1 319 ? 13.821 -12.690 -20.856 1.00 88.62 319 SER A CA 1
ATOM 2398 C C . SER A 1 319 ? 13.522 -11.186 -20.869 1.00 88.62 319 SER A C 1
ATOM 2400 O O . SER A 1 319 ? 12.527 -10.740 -21.448 1.00 88.62 319 SER A O 1
ATOM 2402 N N . ALA A 1 320 ? 14.437 -10.411 -20.286 1.00 92.44 320 ALA A N 1
ATOM 2403 C CA . ALA A 1 320 ? 14.361 -8.957 -20.230 1.00 92.44 320 ALA A CA 1
ATOM 2404 C C . ALA A 1 320 ? 14.361 -8.311 -21.622 1.00 92.44 320 ALA A C 1
ATOM 2406 O O . ALA A 1 320 ? 15.181 -8.640 -22.481 1.00 92.44 320 ALA A O 1
ATOM 2407 N N . VAL A 1 321 ? 13.482 -7.327 -21.825 1.00 93.12 321 VAL A N 1
ATOM 2408 C CA . VAL A 1 321 ? 13.297 -6.640 -23.116 1.00 93.12 321 VAL A CA 1
ATOM 2409 C C . VAL A 1 321 ? 14.291 -5.478 -23.275 1.00 93.12 321 VAL A C 1
ATOM 2411 O O . VAL A 1 321 ? 13.914 -4.337 -23.533 1.00 93.12 321 VAL A O 1
ATOM 2414 N N . PHE A 1 322 ? 15.581 -5.762 -23.085 1.00 93.81 322 PHE A N 1
ATOM 2415 C CA . PHE A 1 322 ? 16.678 -4.796 -23.203 1.00 93.81 322 PHE A CA 1
ATOM 2416 C C . PHE A 1 322 ? 17.804 -5.351 -24.085 1.00 93.81 322 PHE A C 1
ATOM 2418 O O . PHE A 1 322 ? 18.293 -6.463 -23.880 1.00 93.81 322 PHE A O 1
ATOM 2425 N N . THR A 1 323 ? 18.255 -4.556 -25.056 1.00 89.94 323 THR A N 1
ATOM 2426 C CA . THR A 1 323 ? 19.383 -4.913 -25.928 1.00 89.94 323 THR A CA 1
ATOM 2427 C C . THR A 1 323 ? 20.656 -5.091 -25.103 1.00 89.94 323 THR A C 1
ATOM 2429 O O . THR A 1 323 ? 21.080 -4.172 -24.408 1.00 89.94 323 THR A O 1
ATOM 2432 N N . GLY A 1 324 ? 21.282 -6.266 -25.197 1.00 87.12 324 GLY A N 1
ATOM 2433 C CA . GLY A 1 324 ? 22.480 -6.595 -24.417 1.00 87.12 324 GLY A CA 1
ATOM 2434 C C . GLY A 1 324 ? 22.208 -7.018 -22.969 1.00 87.12 324 GLY A C 1
ATOM 2435 O O . GLY A 1 324 ? 23.156 -7.089 -22.189 1.00 87.12 324 GLY A O 1
ATOM 2436 N N . ALA A 1 325 ? 20.952 -7.305 -22.599 1.00 91.06 325 ALA A N 1
ATOM 2437 C CA . ALA A 1 325 ? 20.638 -7.930 -21.316 1.00 91.06 325 ALA A CA 1
ATOM 2438 C C . ALA A 1 325 ? 21.399 -9.255 -21.152 1.00 91.06 325 ALA A C 1
ATOM 2440 O O . ALA A 1 325 ? 21.410 -10.098 -22.052 1.00 91.06 325 ALA A O 1
ATOM 2441 N N . SER A 1 326 ? 22.035 -9.434 -19.996 1.00 92.19 326 SER A N 1
ATOM 2442 C CA . SER A 1 326 ? 22.772 -10.647 -19.648 1.00 92.19 326 SER A CA 1
ATOM 2443 C C . SER A 1 326 ? 22.714 -10.855 -18.146 1.00 92.19 326 SER A C 1
ATOM 2445 O O . SER A 1 326 ? 23.076 -9.958 -17.385 1.00 92.19 326 SER A O 1
ATOM 2447 N N . THR A 1 327 ? 22.320 -12.055 -17.722 1.00 93.94 327 THR A N 1
ATOM 2448 C CA . THR A 1 327 ? 22.171 -12.374 -16.302 1.00 93.94 327 THR A CA 1
ATOM 2449 C C . THR A 1 327 ? 23.503 -12.282 -15.555 1.00 93.94 327 THR A C 1
ATOM 2451 O O . THR A 1 327 ? 24.516 -12.815 -16.011 1.00 93.94 327 THR A O 1
ATOM 2454 N N . VAL A 1 328 ? 23.489 -11.638 -14.388 1.00 94.31 328 VAL A N 1
ATOM 2455 C CA . VAL A 1 328 ? 24.610 -11.553 -13.440 1.00 94.31 328 VAL A CA 1
ATOM 2456 C C . VAL A 1 328 ? 24.243 -12.196 -12.102 1.00 94.31 328 VAL A C 1
ATOM 2458 O O . VAL A 1 328 ? 23.068 -12.305 -11.757 1.00 94.31 328 VAL A O 1
ATOM 2461 N N . ALA A 1 329 ? 25.252 -12.641 -11.348 1.00 93.44 329 ALA A N 1
ATOM 2462 C CA . ALA A 1 329 ? 25.048 -13.237 -10.028 1.00 93.44 329 ALA A CA 1
ATOM 2463 C C . ALA A 1 329 ? 24.757 -12.177 -8.950 1.00 93.44 329 ALA A C 1
ATOM 2465 O O . ALA A 1 329 ? 23.862 -12.362 -8.127 1.00 93.44 329 ALA A O 1
ATOM 2466 N N . ASP A 1 330 ? 25.484 -11.060 -8.968 1.00 93.31 330 ASP A N 1
ATOM 2467 C CA . ASP A 1 330 ? 25.338 -9.985 -7.985 1.00 93.31 330 ASP A CA 1
ATOM 2468 C C . ASP A 1 330 ? 24.083 -9.143 -8.245 1.00 93.31 330 ASP A C 1
ATOM 2470 O O . ASP A 1 330 ? 23.735 -8.867 -9.393 1.00 93.31 330 ASP A O 1
ATOM 2474 N N . VAL A 1 331 ? 23.410 -8.699 -7.180 1.00 93.75 331 VAL A N 1
ATOM 2475 C CA . VAL A 1 331 ? 22.230 -7.825 -7.280 1.00 93.75 331 VAL A CA 1
ATOM 2476 C C . VAL A 1 331 ? 22.682 -6.386 -7.594 1.00 93.75 331 VAL A C 1
ATOM 2478 O O . VAL A 1 331 ? 23.349 -5.777 -6.747 1.00 93.75 331 VAL A O 1
ATOM 2481 N N . PRO A 1 332 ? 22.333 -5.809 -8.766 1.00 95.44 332 PRO A N 1
ATOM 2482 C CA . PRO A 1 332 ? 22.803 -4.481 -9.168 1.00 95.44 332 PRO A CA 1
ATOM 2483 C C . PRO A 1 332 ? 22.404 -3.359 -8.203 1.00 95.44 332 PRO A C 1
ATOM 2485 O O . PRO A 1 332 ? 21.437 -3.480 -7.454 1.00 95.44 332 PRO A O 1
ATOM 2488 N N . PHE A 1 333 ? 23.144 -2.249 -8.249 1.00 95.75 333 PHE A N 1
ATOM 2489 C CA . PHE A 1 333 ? 22.911 -0.999 -7.505 1.00 95.75 333 PHE A CA 1
ATOM 2490 C C . PHE A 1 333 ? 22.850 -1.070 -5.969 1.00 95.75 333 PHE A C 1
ATOM 2492 O O . PHE A 1 333 ? 22.809 -0.024 -5.331 1.00 95.75 333 PHE A O 1
ATOM 2499 N N . THR A 1 334 ? 22.914 -2.246 -5.345 1.00 93.88 334 THR A N 1
ATOM 2500 C CA . THR A 1 334 ? 22.863 -2.404 -3.876 1.00 93.88 334 THR A CA 1
ATOM 2501 C C . THR A 1 334 ? 23.929 -1.591 -3.126 1.00 93.88 334 THR A C 1
ATOM 2503 O O . THR A 1 334 ? 23.678 -1.133 -2.015 1.00 93.88 334 THR A O 1
ATOM 2506 N N . SER A 1 335 ? 25.084 -1.328 -3.746 1.00 92.81 335 SER A N 1
ATOM 2507 C CA . SER A 1 335 ? 26.147 -0.461 -3.213 1.00 92.81 335 SER A CA 1
ATOM 2508 C C . SER A 1 335 ? 25.856 1.048 -3.268 1.00 92.81 335 SER A C 1
ATOM 2510 O O . SER A 1 335 ? 26.636 1.823 -2.718 1.00 92.81 335 SER A O 1
ATOM 2512 N N . ALA A 1 336 ? 24.772 1.477 -3.922 1.00 93.94 336 ALA A N 1
ATOM 2513 C CA . ALA A 1 336 ? 24.329 2.872 -3.976 1.00 93.94 336 ALA A CA 1
ATOM 2514 C C . ALA A 1 336 ? 23.331 3.235 -2.860 1.00 93.94 336 ALA A C 1
ATOM 2516 O O . ALA A 1 336 ? 23.057 4.417 -2.658 1.00 93.94 336 ALA A O 1
ATOM 2517 N N . ILE A 1 337 ? 22.805 2.248 -2.122 1.00 93.94 337 ILE A N 1
ATOM 2518 C CA . ILE A 1 337 ? 21.955 2.492 -0.949 1.00 93.94 337 ILE A CA 1
ATOM 2519 C C . ILE A 1 337 ? 22.806 3.174 0.139 1.00 93.94 337 ILE A C 1
ATOM 2521 O O . ILE A 1 337 ? 23.856 2.635 0.507 1.00 93.94 337 ILE A O 1
ATOM 2525 N N . PRO A 1 338 ? 22.385 4.325 0.698 1.00 89.50 338 PRO A N 1
ATOM 2526 C CA . PRO A 1 338 ? 23.088 4.962 1.801 1.00 89.50 338 PRO A CA 1
ATOM 2527 C C . PRO A 1 338 ? 23.170 4.032 3.012 1.00 89.50 338 PRO A C 1
ATOM 2529 O O . PRO A 1 338 ? 22.170 3.703 3.649 1.00 89.50 338 PRO A O 1
ATOM 2532 N N . CYS A 1 339 ? 24.387 3.634 3.365 1.00 76.62 339 CYS A N 1
ATOM 2533 C CA . CYS A 1 339 ? 24.634 2.938 4.616 1.00 76.62 339 CYS A CA 1
ATOM 2534 C C . CYS A 1 339 ? 24.330 3.889 5.792 1.00 76.62 339 CYS A C 1
ATOM 2536 O O . CYS A 1 339 ? 25.023 4.882 6.004 1.00 76.62 339 CYS A O 1
ATOM 2538 N N . VAL A 1 340 ? 23.270 3.588 6.549 1.00 65.19 340 VAL A N 1
ATOM 2539 C CA . VAL A 1 340 ? 22.819 4.386 7.709 1.00 65.19 340 VAL A CA 1
ATOM 2540 C C . VAL A 1 340 ? 23.307 3.843 9.057 1.00 65.19 340 VAL A C 1
ATOM 2542 O O . VAL A 1 340 ? 23.171 4.518 10.075 1.00 65.19 340 VAL A O 1
ATOM 2545 N N . VAL A 1 341 ? 23.902 2.644 9.085 1.00 45.31 341 VAL A N 1
ATOM 2546 C CA . VAL A 1 341 ? 24.443 2.011 10.299 1.00 45.31 341 VAL A CA 1
ATOM 2547 C C . VAL A 1 341 ? 25.822 1.389 10.050 1.00 45.31 341 VAL A C 1
ATOM 2549 O O . VAL A 1 341 ? 25.987 0.506 9.214 1.00 45.31 341 VAL A O 1
ATOM 2552 N N . SER A 1 342 ? 26.823 1.826 10.824 1.00 49.00 342 SER A N 1
ATOM 2553 C CA . SER A 1 342 ? 28.167 1.217 10.918 1.00 49.00 342 SER A CA 1
ATOM 2554 C C . SER A 1 342 ? 28.916 0.979 9.592 1.00 49.00 342 SER A C 1
ATOM 2556 O O . SER A 1 342 ? 29.468 -0.094 9.353 1.00 49.00 342 SER A O 1
ATOM 2558 N N . CYS A 1 343 ? 28.998 1.999 8.742 1.00 55.47 343 CYS A N 1
ATOM 2559 C CA . CYS A 1 343 ? 29.808 1.947 7.523 1.00 55.47 343 CYS A CA 1
ATOM 2560 C C . CYS A 1 343 ? 31.307 1.956 7.875 1.00 55.47 343 CYS A C 1
ATOM 2562 O O . CYS A 1 343 ? 31.733 2.825 8.644 1.00 55.47 343 CYS A O 1
ATOM 2564 N N . PRO A 1 344 ? 32.145 1.068 7.307 1.00 51.25 344 PRO A N 1
ATOM 2565 C CA . PRO A 1 344 ? 33.589 1.195 7.442 1.00 51.25 344 PRO A CA 1
ATOM 2566 C C . PRO A 1 344 ? 34.038 2.476 6.730 1.00 51.25 344 PRO A C 1
ATOM 2568 O O . PRO A 1 344 ? 33.921 2.597 5.509 1.00 51.25 344 PRO A O 1
ATOM 2571 N N . ALA A 1 345 ? 34.541 3.448 7.495 1.00 41.88 345 ALA A N 1
ATOM 2572 C CA . ALA A 1 345 ? 35.054 4.695 6.941 1.00 41.88 345 ALA A CA 1
ATOM 2573 C C . ALA A 1 345 ? 36.152 4.379 5.916 1.00 41.88 345 ALA A C 1
ATOM 2575 O O . ALA A 1 345 ? 37.201 3.832 6.264 1.00 41.88 345 ALA A O 1
ATOM 2576 N N . THR A 1 346 ? 35.899 4.697 4.644 1.00 37.94 346 THR A N 1
ATOM 2577 C CA . THR A 1 346 ? 36.837 4.411 3.554 1.00 37.94 346 THR A CA 1
ATOM 2578 C C . THR A 1 346 ? 38.029 5.352 3.680 1.00 37.94 346 THR A C 1
ATOM 2580 O O . THR A 1 346 ? 38.005 6.485 3.204 1.00 37.94 346 THR A O 1
ATOM 2583 N N . ALA A 1 347 ? 39.065 4.890 4.379 1.00 35.88 347 ALA A N 1
ATOM 2584 C CA . ALA A 1 347 ? 40.314 5.616 4.522 1.00 35.88 347 ALA A CA 1
ATOM 2585 C C . ALA A 1 347 ? 40.916 5.848 3.131 1.00 35.88 347 ALA A C 1
ATOM 2587 O O . ALA A 1 347 ? 41.278 4.896 2.441 1.00 35.88 347 ALA A O 1
ATOM 2588 N N . ALA A 1 348 ? 41.012 7.113 2.718 1.00 32.97 34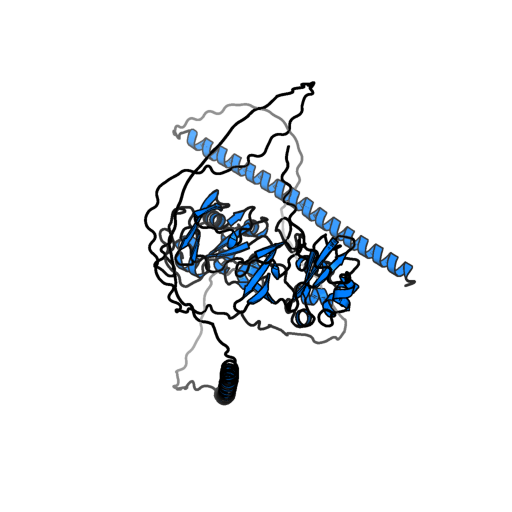8 ALA A N 1
ATOM 2589 C CA . ALA A 1 348 ? 41.580 7.492 1.432 1.00 32.97 348 ALA A CA 1
ATOM 2590 C C . ALA A 1 348 ? 43.078 7.144 1.400 1.00 32.97 348 ALA A C 1
ATOM 2592 O O . ALA A 1 348 ? 43.926 7.901 1.878 1.00 32.97 348 ALA A O 1
ATOM 2593 N N . THR A 1 349 ? 43.405 5.969 0.860 1.00 29.86 349 THR A N 1
ATOM 2594 C CA . THR A 1 349 ? 44.772 5.456 0.761 1.00 29.86 349 THR A CA 1
ATOM 2595 C C . THR A 1 349 ? 45.546 6.195 -0.326 1.00 29.86 349 THR A C 1
ATOM 2597 O O . THR A 1 349 ? 45.739 5.687 -1.429 1.00 29.86 349 THR A O 1
ATOM 2600 N N . ASN A 1 350 ? 46.022 7.397 0.001 1.00 32.59 350 ASN A N 1
ATOM 2601 C CA . ASN A 1 350 ? 47.022 8.110 -0.787 1.00 32.59 350 ASN A CA 1
ATOM 2602 C C . ASN A 1 350 ? 48.326 7.297 -0.802 1.00 32.59 350 ASN A C 1
ATOM 2604 O O . ASN A 1 350 ? 49.131 7.362 0.127 1.00 32.59 350 ASN A O 1
ATOM 2608 N N . THR A 1 351 ? 48.521 6.493 -1.848 1.00 31.50 351 THR A N 1
ATOM 2609 C CA . THR A 1 351 ? 49.701 5.639 -2.008 1.00 31.50 351 THR A CA 1
ATOM 2610 C C . THR A 1 351 ? 50.935 6.478 -2.343 1.00 31.50 351 THR A C 1
ATOM 2612 O O . THR A 1 351 ? 51.151 6.845 -3.495 1.00 31.50 351 THR A O 1
ATOM 2615 N N . ALA A 1 352 ? 51.778 6.740 -1.342 1.00 28.45 352 ALA A N 1
ATOM 2616 C CA . ALA A 1 352 ? 53.118 7.293 -1.528 1.00 28.45 352 ALA A CA 1
ATOM 2617 C C . ALA A 1 352 ? 54.160 6.226 -1.151 1.00 28.45 352 ALA A C 1
ATOM 2619 O O . ALA A 1 352 ? 54.148 5.707 -0.037 1.00 28.45 352 ALA A O 1
ATOM 2620 N N . SER A 1 353 ? 55.037 5.867 -2.091 1.00 30.58 353 SER A N 1
ATOM 2621 C CA . SER A 1 353 ? 55.992 4.762 -1.934 1.00 30.58 353 SER A CA 1
ATOM 2622 C C . SER A 1 353 ? 57.363 5.242 -1.453 1.00 30.58 353 SER A C 1
ATOM 2624 O O . SER A 1 353 ? 57.923 6.181 -2.015 1.00 30.58 353 SER A O 1
ATOM 2626 N N . SER A 1 354 ? 57.958 4.535 -0.491 1.00 29.73 354 SER A N 1
ATOM 2627 C CA . SER A 1 354 ? 59.398 4.568 -0.194 1.00 29.73 354 SER A CA 1
ATOM 2628 C C . SER A 1 354 ? 59.851 3.218 0.391 1.00 29.73 354 SER A C 1
ATOM 2630 O O . SER A 1 354 ? 59.022 2.373 0.730 1.00 29.73 354 SER A O 1
ATOM 2632 N N . SER A 1 355 ? 61.160 2.943 0.388 1.00 27.14 355 SER A N 1
ATOM 2633 C CA . SER A 1 355 ? 61.676 1.564 0.327 1.00 27.14 355 SER A CA 1
ATOM 2634 C C . SER A 1 355 ? 62.952 1.302 1.137 1.00 27.14 355 SER A C 1
ATOM 2636 O O . SER A 1 355 ? 63.802 2.183 1.237 1.00 27.14 355 SER A O 1
ATOM 2638 N N . ALA A 1 356 ? 63.140 0.027 1.516 1.00 28.80 356 ALA A N 1
ATOM 2639 C CA . ALA A 1 356 ? 64.350 -0.577 2.108 1.00 28.80 356 ALA A CA 1
ATOM 2640 C C . ALA A 1 356 ? 64.643 -0.186 3.589 1.00 28.80 356 ALA A C 1
ATOM 2642 O O . ALA A 1 356 ? 64.083 0.778 4.093 1.00 28.80 356 ALA A O 1
ATOM 2643 N N . SER A 1 357 ? 65.457 -0.926 4.363 1.00 27.56 357 SER A N 1
ATOM 2644 C CA . SER A 1 357 ? 66.351 -2.047 4.007 1.00 27.56 357 SER A CA 1
ATOM 2645 C C . SER A 1 357 ? 66.482 -3.156 5.086 1.00 27.56 357 SER A C 1
ATOM 2647 O O . SER A 1 357 ? 66.245 -2.950 6.270 1.00 27.56 357 SER A O 1
ATOM 2649 N N . THR A 1 358 ? 66.867 -4.350 4.611 1.00 27.52 358 THR A N 1
ATOM 2650 C CA . THR A 1 358 ? 67.549 -5.508 5.258 1.00 27.52 358 THR A CA 1
ATOM 2651 C C . THR A 1 358 ? 67.963 -5.436 6.745 1.00 27.52 358 THR A C 1
ATOM 2653 O O . THR A 1 358 ? 68.629 -4.494 7.163 1.00 27.52 358 THR A O 1
ATOM 2656 N N . SER A 1 359 ? 67.827 -6.529 7.517 1.00 30.56 359 SER A N 1
ATOM 2657 C CA . SER A 1 359 ? 68.852 -7.610 7.572 1.00 30.56 359 SER A CA 1
ATOM 2658 C C . SER A 1 359 ? 68.347 -8.963 8.127 1.00 30.56 359 SER A C 1
ATOM 2660 O O . SER A 1 359 ? 67.397 -9.003 8.900 1.00 30.56 359 SER A O 1
ATOM 2662 N N . GLY A 1 360 ? 69.005 -10.071 7.741 1.00 28.36 360 GLY A N 1
ATOM 2663 C CA . GLY A 1 360 ? 68.791 -11.441 8.270 1.00 28.36 360 GLY A CA 1
ATOM 2664 C C . GLY A 1 360 ? 69.803 -11.845 9.372 1.00 28.36 360 GLY A C 1
ATOM 2665 O O . GLY A 1 360 ? 70.406 -10.932 9.936 1.00 28.36 360 GLY A O 1
ATOM 2666 N N . PRO A 1 361 ? 70.062 -13.153 9.667 1.00 41.59 361 PRO A N 1
ATOM 2667 C CA . PRO A 1 361 ? 69.807 -14.329 8.813 1.00 41.59 361 PRO A CA 1
ATOM 2668 C C . PRO A 1 361 ? 69.201 -15.612 9.463 1.00 41.59 361 PRO A C 1
ATOM 2670 O O . PRO A 1 361 ? 69.581 -16.048 10.541 1.00 41.59 361 PRO A O 1
ATOM 2673 N N . ASN A 1 362 ? 68.339 -16.281 8.685 1.00 31.14 362 ASN A N 1
ATOM 2674 C CA . ASN A 1 362 ? 68.336 -17.720 8.331 1.00 31.14 362 ASN A CA 1
ATOM 2675 C C . ASN A 1 362 ? 68.716 -18.822 9.369 1.00 31.14 362 ASN A C 1
ATOM 2677 O O . ASN A 1 362 ? 69.884 -18.979 9.720 1.00 31.14 362 ASN A O 1
ATOM 2681 N N . LEU A 1 363 ? 67.769 -19.729 9.673 1.00 30.66 363 LEU A N 1
ATOM 2682 C CA . LEU A 1 363 ? 68.022 -21.093 10.185 1.00 30.66 363 LEU A CA 1
ATOM 2683 C C . LEU A 1 363 ? 67.057 -22.128 9.553 1.00 30.66 363 LEU A C 1
ATOM 2685 O O . LEU A 1 363 ? 65.992 -21.777 9.050 1.00 30.66 363 LEU A O 1
ATOM 2689 N N . LYS A 1 364 ? 67.464 -23.410 9.540 1.00 30.59 364 LYS A N 1
ATOM 2690 C CA . LYS A 1 364 ? 66.838 -24.515 8.771 1.00 30.59 364 LYS A CA 1
ATOM 2691 C C . LYS A 1 364 ? 65.472 -25.006 9.319 1.00 30.59 364 LYS A C 1
ATOM 2693 O O . LYS A 1 364 ? 65.201 -24.841 10.505 1.00 30.59 364 LYS A O 1
ATOM 2698 N N . PRO A 1 365 ? 64.642 -25.678 8.487 1.00 40.62 365 PRO A N 1
ATOM 2699 C CA . PRO A 1 365 ? 63.309 -26.149 8.870 1.00 40.62 365 PRO A CA 1
ATOM 2700 C C . PRO A 1 365 ? 63.327 -27.484 9.634 1.00 40.62 365 PRO A C 1
ATOM 2702 O O . PRO A 1 365 ? 64.256 -28.281 9.497 1.00 40.62 365 PRO A O 1
ATOM 2705 N N . SER A 1 366 ? 62.238 -27.759 10.359 1.00 30.28 366 SER A N 1
ATOM 2706 C CA . SER A 1 366 ? 61.939 -29.053 10.986 1.00 30.28 366 SER A CA 1
ATOM 2707 C C . SER A 1 366 ? 60.536 -29.533 10.598 1.00 30.28 366 SER A C 1
ATOM 2709 O O . SER A 1 366 ? 59.623 -28.729 10.408 1.00 30.28 366 SER A O 1
ATOM 2711 N N . THR A 1 367 ? 60.363 -30.845 10.454 1.00 35.06 367 THR A N 1
ATOM 2712 C CA . THR A 1 367 ? 59.114 -31.493 10.027 1.00 35.06 367 THR A CA 1
ATOM 2713 C C . THR A 1 367 ? 58.139 -31.693 11.188 1.00 35.06 367 THR A C 1
ATOM 2715 O O . THR A 1 367 ? 58.498 -32.322 12.181 1.00 35.06 367 THR A O 1
ATOM 2718 N N . GLY A 1 368 ? 56.880 -31.274 11.027 1.00 31.59 368 GLY A N 1
ATOM 2719 C CA . GLY A 1 368 ? 55.808 -31.554 11.988 1.00 31.59 368 GLY A CA 1
ATOM 2720 C C . GLY A 1 368 ? 54.434 -31.635 11.321 1.00 31.59 368 GLY A C 1
ATOM 2721 O O . GLY A 1 368 ? 53.879 -30.621 10.912 1.00 31.59 368 GLY A O 1
ATOM 2722 N N . SER A 1 369 ? 53.873 -32.841 11.206 1.00 38.81 369 SER A N 1
ATOM 2723 C CA . SER A 1 369 ? 52.523 -33.050 10.664 1.00 38.81 369 SER A CA 1
ATOM 2724 C C . SER A 1 369 ? 51.459 -32.786 11.730 1.00 38.81 369 SER A C 1
ATOM 2726 O O . SER A 1 369 ? 51.380 -33.527 12.710 1.00 38.81 369 SER A O 1
ATOM 2728 N N . ILE A 1 370 ? 50.593 -31.792 11.519 1.00 36.38 370 ILE A N 1
ATOM 2729 C CA . ILE A 1 370 ? 49.435 -31.531 12.389 1.00 36.38 370 ILE A CA 1
ATOM 2730 C C . ILE A 1 370 ? 48.137 -31.878 11.654 1.00 36.38 370 ILE A C 1
ATOM 2732 O O . ILE A 1 370 ? 47.940 -31.532 10.492 1.00 36.38 370 ILE A O 1
ATOM 2736 N N . LYS A 1 371 ? 47.257 -32.607 12.349 1.00 40.03 371 LYS A N 1
ATOM 2737 C CA . LYS A 1 371 ? 45.937 -33.027 11.867 1.00 40.03 371 LYS A CA 1
ATOM 2738 C C . LYS A 1 371 ? 44.884 -32.049 12.392 1.00 40.03 371 LYS A C 1
ATOM 2740 O O . LYS A 1 371 ? 44.709 -31.966 13.607 1.00 40.03 371 LYS A O 1
ATOM 2745 N N . ASN A 1 372 ? 44.126 -31.393 11.514 1.00 38.09 372 ASN A N 1
ATOM 2746 C CA . ASN A 1 372 ? 42.980 -30.574 11.927 1.00 38.09 372 ASN A CA 1
ATOM 2747 C C . ASN A 1 372 ? 41.784 -31.463 12.307 1.00 38.09 372 ASN A C 1
ATOM 2749 O O . ASN A 1 372 ? 40.873 -31.691 11.516 1.00 38.09 372 ASN A O 1
ATOM 2753 N N . GLY A 1 373 ? 41.800 -31.988 13.534 1.00 45.31 373 GLY A N 1
ATOM 2754 C CA . GLY A 1 373 ? 40.630 -32.592 14.169 1.00 45.31 373 GLY A CA 1
ATOM 2755 C C . GLY A 1 373 ? 39.797 -31.537 14.901 1.00 45.31 373 GLY A C 1
ATOM 2756 O O . GLY A 1 373 ? 40.351 -30.712 15.622 1.00 45.31 373 GLY A O 1
ATOM 2757 N N . LEU A 1 374 ? 38.470 -31.570 14.744 1.00 47.12 374 LEU A N 1
ATOM 2758 C CA . LEU A 1 374 ? 37.568 -30.648 15.447 1.00 47.12 374 LEU A CA 1
ATOM 2759 C C . LEU A 1 374 ? 37.674 -30.812 16.973 1.00 47.12 374 LEU A C 1
ATOM 2761 O O . LEU A 1 374 ? 37.707 -31.937 17.484 1.00 47.12 374 LEU A O 1
ATOM 2765 N N . SER A 1 375 ? 37.654 -29.675 17.678 1.00 55.00 375 SER A N 1
ATOM 2766 C CA . SER A 1 375 ? 37.664 -29.586 19.145 1.00 55.00 375 SER A CA 1
ATOM 2767 C C . SER A 1 375 ? 36.566 -30.438 19.792 1.00 55.00 375 SER A C 1
ATOM 2769 O O . SER A 1 375 ? 35.451 -30.546 19.275 1.00 55.00 375 SER A O 1
ATOM 2771 N N . ALA A 1 376 ? 36.867 -31.009 20.962 1.00 51.69 376 ALA A N 1
ATOM 2772 C CA . ALA A 1 376 ? 35.955 -31.877 21.706 1.00 51.69 376 ALA A CA 1
ATOM 2773 C C . ALA A 1 376 ? 34.611 -31.202 22.050 1.00 51.69 376 ALA A C 1
ATOM 2775 O O . ALA A 1 376 ? 33.588 -31.883 22.073 1.00 51.69 376 ALA A O 1
ATOM 2776 N N . GLY A 1 377 ? 34.584 -29.873 22.223 1.00 51.56 377 GLY A N 1
ATOM 2777 C CA . GLY A 1 377 ? 33.348 -29.124 22.490 1.00 51.56 377 GLY A CA 1
ATOM 2778 C C . GLY A 1 377 ? 32.298 -29.222 21.373 1.00 51.56 377 GLY A C 1
ATOM 2779 O O . GLY A 1 377 ? 31.104 -29.224 21.655 1.00 51.56 377 GLY A O 1
ATOM 2780 N N . ALA A 1 378 ? 32.718 -29.390 20.113 1.00 51.84 378 ALA A N 1
ATOM 2781 C CA . ALA A 1 378 ? 31.802 -29.454 18.969 1.00 51.84 378 ALA A CA 1
ATOM 2782 C C . ALA A 1 378 ? 31.025 -30.782 18.866 1.00 51.84 378 ALA A C 1
ATOM 2784 O O . ALA A 1 378 ? 30.034 -30.863 18.144 1.00 51.84 378 ALA A O 1
ATOM 2785 N N . LYS A 1 379 ? 31.461 -31.837 19.569 1.00 51.47 379 LYS A N 1
ATOM 2786 C CA . LYS A 1 379 ? 30.876 -33.186 19.445 1.00 51.47 379 LYS A CA 1
ATOM 2787 C C . LYS A 1 379 ? 29.714 -33.437 20.409 1.00 51.47 379 LYS A C 1
ATOM 2789 O O . LYS A 1 379 ? 28.890 -34.305 20.142 1.00 51.47 379 LYS A O 1
ATOM 2794 N N . SER A 1 380 ? 29.616 -32.662 21.490 1.00 49.75 380 SER A N 1
ATOM 2795 C CA . SER A 1 380 ? 28.598 -32.847 22.534 1.00 49.75 380 SER A CA 1
ATOM 2796 C C . SER A 1 380 ? 27.233 -32.250 22.170 1.00 49.75 380 SER A C 1
ATOM 2798 O O . SER A 1 380 ? 26.205 -32.837 22.497 1.00 49.75 380 SER A O 1
ATOM 2800 N N . GLY A 1 381 ? 27.198 -31.108 21.471 1.00 44.66 381 GLY A N 1
ATOM 2801 C CA . GLY A 1 381 ? 25.942 -30.407 21.157 1.00 44.66 381 GLY A CA 1
ATOM 2802 C C . GLY A 1 381 ? 25.047 -31.138 20.148 1.00 44.66 381 GLY A C 1
ATOM 2803 O O . GLY A 1 381 ? 23.824 -31.140 20.284 1.00 44.66 381 GLY A O 1
ATOM 2804 N N . ILE A 1 382 ? 25.650 -31.817 19.166 1.00 53.78 382 ILE A N 1
ATOM 2805 C CA . ILE A 1 382 ? 24.925 -32.461 18.057 1.00 53.78 382 ILE A CA 1
ATOM 2806 C C . ILE A 1 382 ? 24.081 -33.653 18.549 1.00 53.78 382 ILE A C 1
ATOM 2808 O O . ILE A 1 382 ? 22.977 -33.875 18.054 1.00 53.78 382 ILE A O 1
ATOM 2812 N N . ALA A 1 383 ? 24.551 -34.389 19.562 1.00 46.50 383 ALA A N 1
ATOM 2813 C CA . ALA A 1 383 ? 23.848 -35.562 20.087 1.00 46.50 383 ALA A CA 1
ATOM 2814 C C . ALA A 1 383 ? 22.520 -35.216 20.791 1.00 46.50 383 ALA A C 1
ATOM 2816 O O . ALA A 1 383 ? 21.553 -35.968 20.680 1.00 46.50 383 ALA A O 1
ATOM 2817 N N . VAL A 1 384 ? 22.451 -34.078 21.491 1.00 55.31 384 VAL A N 1
ATOM 2818 C CA . VAL A 1 384 ? 21.258 -33.681 22.263 1.00 55.31 384 VAL A CA 1
ATOM 2819 C C . VAL A 1 384 ? 20.154 -33.141 21.347 1.00 55.31 384 VAL A C 1
ATOM 2821 O O . VAL A 1 384 ? 18.989 -33.508 21.503 1.00 55.31 384 VAL A O 1
ATOM 2824 N N . GLY A 1 385 ? 20.514 -32.327 20.346 1.00 49.94 385 GLY A N 1
ATOM 2825 C CA . GLY A 1 385 ? 19.549 -31.734 19.411 1.00 49.94 385 GLY A CA 1
ATOM 2826 C C . GLY A 1 385 ? 18.761 -32.772 18.604 1.00 49.94 385 GLY A C 1
ATOM 2827 O O . GLY A 1 385 ? 17.548 -32.641 18.452 1.00 49.94 385 GLY A O 1
ATOM 2828 N N . VAL A 1 386 ? 19.418 -33.848 18.154 1.00 66.12 386 VAL A N 1
ATOM 2829 C CA . VAL A 1 386 ? 18.767 -34.926 17.382 1.00 66.12 386 VAL A CA 1
ATOM 2830 C C . VAL A 1 386 ? 17.721 -35.676 18.217 1.00 66.12 386 VAL A C 1
ATOM 2832 O O . VAL A 1 386 ? 16.653 -36.011 17.703 1.00 66.12 386 VAL A O 1
ATOM 2835 N N . ILE A 1 387 ? 17.977 -35.899 19.511 1.00 65.56 387 ILE A N 1
ATOM 2836 C CA . ILE A 1 387 ? 17.020 -36.564 20.412 1.00 65.56 387 ILE A CA 1
ATOM 2837 C C . ILE A 1 387 ? 15.792 -35.670 20.638 1.00 65.56 387 ILE A C 1
ATOM 2839 O O . ILE A 1 387 ? 14.661 -36.143 20.542 1.00 65.56 387 ILE A O 1
ATOM 2843 N N . LEU A 1 388 ? 15.987 -34.367 20.864 1.00 68.88 388 LEU A N 1
ATOM 2844 C CA . LEU A 1 388 ? 14.871 -33.441 21.075 1.00 68.88 388 LEU A CA 1
ATOM 2845 C C . LEU A 1 388 ? 14.004 -33.287 19.809 1.00 68.88 388 LEU A C 1
ATOM 2847 O O . LEU A 1 388 ? 12.777 -33.349 19.883 1.00 68.88 388 LEU A O 1
ATOM 2851 N N . PHE A 1 389 ? 14.636 -33.167 18.637 1.00 71.69 389 PHE A N 1
ATOM 2852 C CA . PHE A 1 389 ? 13.947 -33.043 17.349 1.00 71.69 389 PHE A CA 1
ATOM 2853 C C . PHE A 1 389 ? 13.160 -34.310 16.971 1.00 71.69 389 PHE A C 1
ATOM 2855 O O . PHE A 1 389 ? 12.023 -34.222 16.506 1.00 71.69 389 PHE A O 1
ATOM 2862 N N . THR A 1 390 ? 13.715 -35.501 17.224 1.00 77.06 390 THR A N 1
ATOM 2863 C CA . THR A 1 390 ? 13.007 -36.768 16.963 1.00 77.06 390 THR A CA 1
ATOM 2864 C C . THR A 1 390 ? 11.821 -36.985 17.905 1.00 77.06 390 THR A C 1
ATOM 2866 O O . THR A 1 390 ? 10.769 -37.432 17.446 1.00 77.06 390 THR A O 1
ATOM 2869 N N . VAL A 1 391 ? 11.920 -36.593 19.181 1.00 86.94 391 VAL A N 1
ATOM 2870 C CA . VAL A 1 391 ? 10.773 -36.602 20.110 1.00 86.94 391 VAL A CA 1
ATOM 2871 C C . VAL A 1 391 ? 9.670 -35.643 19.645 1.00 86.94 391 VAL A C 1
ATOM 2873 O O . VAL A 1 391 ? 8.501 -36.031 19.621 1.00 86.94 391 VAL A O 1
ATOM 2876 N N . LEU A 1 392 ? 10.020 -34.426 19.210 1.00 81.56 392 LEU A N 1
ATOM 2877 C CA . LEU A 1 392 ? 9.050 -33.455 18.686 1.00 81.56 392 LEU A CA 1
ATOM 2878 C C . LEU A 1 392 ? 8.347 -33.955 17.413 1.00 81.56 392 LEU A C 1
ATOM 2880 O O . LEU A 1 392 ? 7.125 -33.841 17.316 1.00 81.56 392 LEU A O 1
ATOM 2884 N N . LEU A 1 393 ? 9.069 -34.587 16.479 1.00 84.31 393 LEU A N 1
ATOM 2885 C CA . LEU A 1 393 ? 8.464 -35.204 15.290 1.00 84.31 393 LEU A CA 1
ATOM 2886 C C . LEU A 1 393 ? 7.498 -36.348 15.639 1.00 84.31 393 LEU A C 1
ATOM 2888 O O . LEU A 1 393 ? 6.419 -36.436 15.050 1.00 84.31 393 LEU A O 1
ATOM 2892 N N . VAL A 1 394 ? 7.834 -37.201 16.615 1.00 88.31 394 VAL A N 1
ATOM 2893 C CA . VAL A 1 394 ? 6.935 -38.279 17.069 1.00 88.31 394 VAL A CA 1
ATOM 2894 C C . VAL A 1 394 ? 5.681 -37.710 17.742 1.00 88.31 394 VAL A C 1
ATOM 2896 O O . VAL A 1 394 ? 4.576 -38.183 17.472 1.00 88.31 394 VAL A O 1
ATOM 2899 N N . LEU A 1 395 ? 5.811 -36.663 18.563 1.00 85.06 395 LEU A N 1
ATOM 2900 C CA . LEU A 1 395 ? 4.664 -35.975 19.166 1.00 85.06 395 LEU A CA 1
ATOM 2901 C C . LEU A 1 395 ? 3.775 -35.303 18.107 1.00 85.06 395 LEU A C 1
ATOM 2903 O O . LEU A 1 395 ? 2.553 -35.454 18.162 1.00 85.06 395 LEU A O 1
ATOM 2907 N N . GLY A 1 396 ? 4.366 -34.650 17.102 1.00 85.00 396 GLY A N 1
ATOM 2908 C CA . GLY A 1 396 ? 3.645 -34.080 15.959 1.00 85.00 396 GLY A CA 1
ATOM 2909 C C . GLY A 1 396 ? 2.883 -35.136 15.151 1.00 85.00 396 GLY A C 1
ATOM 2910 O O . GLY A 1 396 ? 1.701 -34.959 14.855 1.00 85.00 396 GLY A O 1
ATOM 2911 N N . ALA A 1 397 ? 3.506 -36.286 14.873 1.00 83.69 397 ALA A N 1
ATOM 2912 C CA . ALA A 1 397 ? 2.853 -37.407 14.198 1.00 83.69 397 ALA A CA 1
ATOM 2913 C C . ALA A 1 397 ? 1.686 -37.991 15.021 1.00 83.69 397 ALA A C 1
ATOM 2915 O O . ALA A 1 397 ? 0.612 -38.260 14.477 1.00 83.69 397 ALA A O 1
ATOM 2916 N N . LEU A 1 398 ? 1.850 -38.138 16.341 1.00 79.81 398 LEU A N 1
ATOM 2917 C CA . LEU A 1 398 ? 0.786 -38.598 17.243 1.00 79.81 398 LEU A CA 1
ATOM 2918 C C . LEU A 1 398 ? -0.372 -37.591 17.350 1.00 79.81 398 LEU A C 1
ATOM 2920 O O . LEU A 1 398 ? -1.534 -38.004 17.424 1.00 79.81 398 LEU A O 1
ATOM 2924 N N . PHE A 1 399 ? -0.082 -36.288 17.316 1.00 81.75 399 PHE A N 1
ATOM 2925 C CA . PHE A 1 399 ? -1.091 -35.230 17.251 1.00 81.75 399 PHE A CA 1
ATOM 2926 C C . PHE A 1 399 ? -1.870 -35.288 15.929 1.00 81.75 399 PHE A C 1
ATOM 2928 O O . PHE A 1 399 ? -3.098 -35.375 15.942 1.00 81.75 399 PHE A O 1
ATOM 2935 N N . PHE A 1 400 ? -1.173 -35.370 14.791 1.00 77.06 400 PHE A N 1
ATOM 2936 C CA . PHE A 1 400 ? -1.781 -35.483 13.462 1.00 77.06 400 PHE A CA 1
ATOM 2937 C C . PHE A 1 400 ? -2.680 -36.729 13.331 1.00 77.06 400 PHE A C 1
ATOM 2939 O O . PHE A 1 400 ? -3.815 -36.640 12.855 1.00 77.06 400 PHE A O 1
ATOM 2946 N N . LEU A 1 401 ? -2.237 -37.883 13.845 1.00 76.75 401 LEU A N 1
ATOM 2947 C CA . LEU A 1 401 ? -3.042 -39.112 13.892 1.00 76.75 401 LEU A CA 1
ATOM 2948 C C . LEU A 1 401 ? -4.264 -38.997 14.824 1.00 76.75 401 LEU A C 1
ATOM 2950 O O . LEU A 1 401 ? -5.309 -39.589 14.537 1.00 76.75 401 LEU A O 1
ATOM 2954 N N . ARG A 1 402 ? -4.184 -38.218 15.914 1.00 73.19 402 ARG A N 1
ATOM 2955 C CA . ARG A 1 402 ? -5.347 -37.901 16.765 1.00 73.19 402 ARG A CA 1
ATOM 2956 C C . ARG A 1 402 ? -6.333 -36.956 16.076 1.00 73.19 402 ARG A C 1
ATOM 2958 O O . ARG A 1 402 ? -7.535 -37.201 16.168 1.00 73.19 402 ARG A O 1
ATOM 2965 N N . CYS A 1 403 ? -5.864 -35.951 15.338 1.00 59.38 403 CYS A N 1
ATOM 2966 C CA . CYS A 1 403 ? -6.728 -35.080 14.539 1.00 59.38 403 CYS A CA 1
ATOM 2967 C C . CYS A 1 403 ? -7.444 -35.863 13.428 1.00 59.38 403 CYS A C 1
ATOM 2969 O O . CYS A 1 403 ? -8.667 -35.782 13.326 1.00 59.38 403 CYS A O 1
ATOM 2971 N N . LYS A 1 404 ? -6.737 -36.732 12.689 1.00 65.19 404 LYS A N 1
ATOM 2972 C CA . LYS A 1 404 ? -7.361 -37.604 11.676 1.00 65.19 404 LYS A CA 1
ATOM 2973 C C . LYS A 1 404 ? -8.432 -38.532 12.277 1.00 65.19 404 LYS A C 1
ATOM 2975 O O . LYS A 1 404 ? -9.488 -38.716 11.683 1.00 65.19 404 LYS A O 1
ATOM 2980 N N . ARG A 1 405 ? -8.223 -39.041 13.501 1.00 62.22 405 ARG A N 1
ATOM 2981 C CA . ARG A 1 405 ? -9.247 -39.803 14.249 1.00 62.22 405 ARG A CA 1
ATOM 2982 C C . ARG A 1 405 ? -10.456 -38.971 14.698 1.00 62.22 405 ARG A C 1
ATOM 2984 O O . ARG A 1 405 ? -11.531 -39.548 14.825 1.00 62.22 405 ARG A O 1
ATOM 2991 N N . LYS A 1 406 ? -10.320 -37.658 14.934 1.00 51.06 406 LYS A N 1
ATOM 2992 C CA . LYS A 1 406 ? -11.473 -36.772 15.190 1.00 51.06 406 LYS A CA 1
ATOM 2993 C C . LYS A 1 406 ? -12.299 -36.538 13.922 1.00 51.06 406 LYS A C 1
ATOM 2995 O O . LYS A 1 406 ? -13.517 -36.633 14.001 1.00 51.06 406 LYS A O 1
ATOM 3000 N N . VAL A 1 407 ? -11.652 -36.293 12.777 1.00 53.34 407 VAL A N 1
ATOM 3001 C CA . VAL A 1 407 ? -12.336 -36.027 11.495 1.00 53.34 407 VAL A CA 1
ATOM 3002 C C . VAL A 1 407 ? -13.232 -37.199 11.088 1.00 53.34 407 VAL A C 1
ATOM 3004 O O . VAL A 1 407 ? -14.429 -37.000 10.909 1.00 53.34 407 VAL A O 1
ATOM 3007 N N . ASN A 1 408 ? -12.700 -38.427 11.046 1.00 51.19 408 ASN A N 1
ATOM 3008 C CA . ASN A 1 408 ? -13.495 -39.611 10.693 1.00 51.19 408 ASN A CA 1
ATOM 3009 C C . ASN A 1 408 ? -14.732 -39.786 11.598 1.00 51.19 408 ASN A C 1
ATOM 3011 O O . ASN A 1 408 ? -15.789 -40.188 11.124 1.00 51.19 408 ASN A O 1
ATOM 3015 N N . LYS A 1 409 ? -14.630 -39.433 12.888 1.00 46.28 409 LYS A N 1
ATOM 3016 C CA . LYS A 1 409 ? -15.735 -39.577 13.846 1.00 46.28 409 LYS A CA 1
ATOM 3017 C C . LYS A 1 409 ? -16.864 -38.550 13.660 1.00 46.28 409 LYS A C 1
ATOM 3019 O O . LYS A 1 409 ? -17.933 -38.734 14.231 1.00 46.28 409 LYS A O 1
ATOM 3024 N N . ALA A 1 410 ? -16.636 -37.489 12.882 1.00 46.81 410 ALA A N 1
ATOM 3025 C CA . ALA A 1 410 ? -17.672 -36.539 12.475 1.00 46.81 410 ALA A CA 1
ATOM 3026 C C . ALA A 1 410 ? -18.414 -36.985 11.199 1.00 46.81 410 ALA A C 1
ATOM 3028 O O . ALA A 1 410 ? -19.552 -36.578 10.980 1.00 46.81 410 ALA A O 1
ATOM 3029 N N . THR A 1 411 ? -17.799 -37.838 10.370 1.00 41.28 411 THR A N 1
ATOM 3030 C CA . THR A 1 411 ? -18.415 -38.364 9.140 1.00 41.28 411 THR A CA 1
ATOM 3031 C C . THR A 1 411 ? -19.529 -39.369 9.449 1.00 41.28 411 THR A C 1
ATOM 3033 O O . THR A 1 411 ? -20.613 -39.274 8.874 1.00 41.28 411 THR A O 1
ATOM 3036 N N . ASP A 1 412 ? -19.311 -40.268 10.415 1.00 41.16 412 ASP A N 1
ATOM 3037 C CA . ASP A 1 412 ? -20.272 -41.326 10.770 1.00 41.16 412 ASP A CA 1
ATOM 3038 C C . ASP A 1 412 ? -21.604 -40.793 11.344 1.00 41.16 412 ASP A C 1
ATOM 3040 O O . ASP A 1 412 ? -22.625 -41.471 11.255 1.00 41.16 412 ASP A O 1
ATOM 3044 N N . GLN A 1 413 ? -21.641 -39.575 11.904 1.00 39.62 413 GLN A N 1
ATOM 3045 C CA . GLN A 1 413 ? -22.864 -38.998 12.490 1.00 39.62 413 GLN A CA 1
ATOM 3046 C C . GLN A 1 413 ? -23.786 -38.264 11.500 1.00 39.62 413 GLN A C 1
ATOM 3048 O O . GLN A 1 413 ? -24.865 -37.840 11.910 1.00 39.62 413 GLN A O 1
ATOM 3053 N N . LYS A 1 414 ? -23.418 -38.113 10.218 1.00 34.94 414 LYS A N 1
ATOM 3054 C CA . LYS A 1 414 ? -24.261 -37.401 9.229 1.00 34.94 414 LYS A CA 1
ATOM 3055 C C . LYS A 1 414 ? -25.114 -38.321 8.336 1.00 34.94 414 LYS A C 1
ATOM 3057 O O . LYS A 1 414 ? -25.873 -37.826 7.511 1.00 34.94 414 LYS A O 1
ATOM 3062 N N . SER A 1 415 ? -25.033 -39.640 8.523 1.00 37.78 415 SER A N 1
ATOM 3063 C CA . SER A 1 415 ? -25.669 -40.648 7.654 1.00 37.78 415 SER A CA 1
ATOM 3064 C C . SER A 1 415 ? -26.874 -41.342 8.310 1.00 37.78 415 SER A C 1
ATOM 3066 O O . SER A 1 415 ? -26.955 -42.567 8.312 1.00 37.78 415 SER A O 1
ATOM 3068 N N . ALA A 1 416 ? -27.786 -40.574 8.923 1.00 39.69 416 ALA A N 1
ATOM 3069 C CA . ALA A 1 416 ? -28.980 -41.116 9.587 1.00 39.69 416 ALA A CA 1
ATOM 3070 C C . ALA A 1 416 ? -30.127 -40.089 9.734 1.00 39.69 416 ALA A C 1
ATOM 3072 O O . ALA A 1 416 ? -30.482 -39.716 10.850 1.00 39.69 416 ALA A O 1
ATOM 3073 N N . LEU A 1 417 ? -30.707 -39.625 8.619 1.00 33.31 417 LEU A N 1
ATOM 3074 C CA . LEU A 1 417 ? -32.024 -38.964 8.584 1.00 33.31 417 LEU A CA 1
ATOM 3075 C C . LEU A 1 417 ? -32.539 -38.926 7.135 1.00 33.31 417 LEU A C 1
ATOM 3077 O O . LEU A 1 417 ? -32.080 -38.124 6.327 1.00 33.31 417 LEU A O 1
ATOM 3081 N N . GLU A 1 418 ? -33.469 -39.822 6.807 1.00 34.81 418 GLU A N 1
ATOM 3082 C CA . GLU A 1 418 ? -33.983 -40.048 5.451 1.00 34.81 418 GLU A CA 1
ATOM 3083 C C . GLU A 1 418 ? -35.514 -40.168 5.500 1.00 34.81 418 GLU A C 1
ATOM 3085 O O . GLU A 1 418 ? -36.046 -41.005 6.225 1.00 34.81 418 GLU A O 1
ATOM 3090 N N . PHE A 1 419 ? -36.221 -39.316 4.750 1.00 30.16 419 PHE A N 1
ATOM 3091 C CA . PHE A 1 419 ? -37.671 -39.379 4.526 1.00 30.16 419 PHE A CA 1
ATOM 3092 C C . PHE A 1 419 ? -38.003 -38.844 3.110 1.00 30.16 419 PHE A C 1
ATOM 3094 O O . PHE A 1 419 ? -37.192 -38.111 2.540 1.00 30.16 419 PHE A O 1
ATOM 3101 N N . PRO A 1 420 ? -39.126 -39.264 2.490 1.00 35.44 420 PRO A N 1
ATOM 3102 C CA . PRO A 1 420 ? -39.124 -39.569 1.056 1.00 35.44 420 PRO A CA 1
ATOM 3103 C C . PRO A 1 420 ? -39.730 -38.501 0.135 1.00 35.44 420 PRO A C 1
ATOM 3105 O O . PRO A 1 420 ? -40.559 -37.683 0.532 1.00 35.44 420 PRO A O 1
ATOM 3108 N N . THR A 1 421 ? -39.390 -38.607 -1.151 1.00 30.38 421 THR A N 1
ATOM 3109 C CA . THR A 1 421 ? -40.069 -37.933 -2.265 1.00 30.38 421 THR A CA 1
ATOM 3110 C C . THR A 1 421 ? -41.272 -38.745 -2.782 1.00 30.38 421 THR A C 1
ATOM 3112 O O . THR A 1 421 ? -41.194 -39.973 -2.864 1.00 30.38 421 THR A O 1
ATOM 3115 N N . PRO A 1 422 ? -42.390 -38.096 -3.167 1.00 37.44 422 PRO A N 1
ATOM 3116 C CA . PRO A 1 422 ? -43.495 -38.746 -3.871 1.00 37.44 422 PRO A CA 1
ATOM 3117 C C . PRO A 1 422 ? -43.211 -38.896 -5.379 1.00 37.44 422 PRO A C 1
ATOM 3119 O O . PRO A 1 422 ? -42.367 -38.201 -5.946 1.00 37.44 422 PRO A O 1
ATOM 3122 N N . SER A 1 423 ? -43.932 -39.807 -6.034 1.00 28.98 423 SER A N 1
ATOM 3123 C CA . SER A 1 423 ? -43.757 -40.164 -7.447 1.00 28.98 423 SER A CA 1
ATOM 3124 C C . SER A 1 423 ? -44.548 -39.281 -8.422 1.00 28.98 423 SER A C 1
ATOM 3126 O O . SER A 1 423 ? -45.678 -38.878 -8.153 1.00 28.98 423 SER A O 1
ATOM 3128 N N . ASN A 1 424 ? -43.993 -39.082 -9.622 1.00 30.72 424 ASN A N 1
ATOM 3129 C CA . ASN A 1 424 ? -44.756 -38.632 -10.789 1.00 30.72 424 ASN A CA 1
ATOM 3130 C C . ASN A 1 424 ? -45.550 -39.800 -11.397 1.00 30.72 424 ASN A C 1
ATOM 3132 O O . ASN A 1 424 ? -45.033 -40.913 -11.503 1.00 30.72 424 ASN A O 1
ATOM 3136 N N . THR A 1 425 ? -46.762 -39.526 -11.884 1.00 30.91 425 THR A N 1
ATOM 3137 C CA . THR A 1 425 ? -47.490 -40.373 -12.849 1.00 30.91 425 THR A CA 1
ATOM 3138 C C . THR A 1 425 ? -48.087 -39.498 -13.960 1.00 30.91 425 THR A C 1
ATOM 3140 O O . THR A 1 425 ? -48.162 -38.280 -13.819 1.00 30.91 425 THR A O 1
ATOM 3143 N N . HIS A 1 426 ? -48.382 -40.110 -15.109 1.00 30.83 426 HIS A N 1
ATOM 3144 C CA . HIS A 1 426 ? -48.720 -39.433 -16.370 1.00 30.83 426 HIS A CA 1
ATOM 3145 C C . HIS A 1 426 ? -50.218 -39.087 -16.516 1.00 30.83 426 HIS A C 1
ATOM 3147 O O . HIS A 1 426 ? -51.031 -39.533 -15.716 1.00 30.83 426 HIS A O 1
ATOM 3153 N N . GLU A 1 427 ? -50.517 -38.400 -17.634 1.00 30.06 427 GLU A N 1
ATOM 3154 C CA . GLU A 1 427 ? -51.809 -38.214 -18.339 1.00 30.06 427 GLU A CA 1
ATOM 3155 C C . GLU A 1 427 ? -52.487 -36.832 -18.212 1.00 30.06 427 GLU A C 1
ATOM 3157 O O . GLU A 1 427 ? -52.435 -36.214 -17.156 1.00 30.06 427 GLU A O 1
ATOM 3162 N N . LEU A 1 428 ? -53.173 -36.280 -19.234 1.00 27.12 428 LEU A N 1
ATOM 3163 C CA . LEU A 1 428 ? -53.126 -36.422 -20.716 1.00 27.12 428 LEU A CA 1
ATOM 3164 C C . LEU A 1 428 ? -53.996 -35.274 -21.337 1.00 27.12 428 LEU A C 1
ATOM 3166 O O . LEU A 1 428 ? -54.614 -34.511 -20.605 1.00 27.12 428 LEU A O 1
ATOM 3170 N N . ILE A 1 429 ? -54.112 -35.212 -22.676 1.00 28.03 429 ILE A N 1
ATOM 3171 C CA . ILE A 1 429 ? -55.209 -34.579 -23.465 1.00 28.03 429 ILE A CA 1
ATOM 3172 C C . ILE A 1 429 ? -55.116 -33.054 -23.767 1.00 28.03 429 ILE A C 1
ATOM 3174 O O . ILE A 1 429 ? -55.691 -32.211 -23.094 1.00 28.03 429 ILE A O 1
ATOM 3178 N N . THR A 1 430 ? -54.459 -32.771 -24.908 1.00 28.42 430 THR A N 1
ATOM 3179 C CA . THR A 1 430 ? -54.810 -31.845 -26.029 1.00 28.42 430 THR A CA 1
ATOM 3180 C C . THR A 1 430 ? -55.208 -30.369 -25.830 1.00 28.42 430 THR A C 1
ATOM 3182 O O . THR A 1 430 ? -56.009 -30.010 -24.978 1.00 28.42 430 THR A O 1
ATOM 3185 N N . ALA A 1 431 ? -54.788 -29.538 -26.797 1.00 35.84 431 ALA A N 1
ATOM 3186 C CA . ALA A 1 431 ? -55.218 -28.148 -26.986 1.00 35.84 431 ALA A CA 1
ATOM 3187 C C . ALA A 1 431 ? -56.212 -27.960 -28.158 1.00 35.84 431 ALA A C 1
ATOM 3189 O O . ALA A 1 431 ? -56.095 -28.629 -29.182 1.00 35.84 431 ALA A O 1
ATOM 3190 N N . SER A 1 432 ? -57.148 -27.014 -28.004 1.00 33.88 432 SER A N 1
ATOM 3191 C CA . SER A 1 432 ? -57.975 -26.304 -29.016 1.00 33.88 432 SER A CA 1
ATOM 3192 C C . SER A 1 432 ? -58.895 -25.322 -28.243 1.00 33.88 432 SER A C 1
ATOM 3194 O O . SER A 1 432 ? -59.122 -25.562 -27.061 1.00 33.88 432 SER A O 1
ATOM 3196 N N . ASN A 1 433 ? -59.464 -24.217 -28.743 1.00 29.44 433 ASN A N 1
ATOM 3197 C CA . ASN A 1 433 ? -59.348 -23.433 -29.986 1.00 29.44 433 ASN A CA 1
ATOM 3198 C C . ASN A 1 433 ? -59.856 -21.992 -29.647 1.00 29.44 433 ASN A C 1
ATOM 3200 O O . ASN A 1 433 ? -60.770 -21.875 -28.841 1.00 29.44 433 ASN A O 1
ATOM 3204 N N . ILE A 1 434 ? -59.178 -20.900 -30.039 1.00 33.47 434 ILE A N 1
ATOM 3205 C CA . ILE A 1 434 ? -59.475 -20.013 -31.201 1.00 33.47 434 ILE A CA 1
ATOM 3206 C C . ILE A 1 434 ? -60.672 -19.023 -31.028 1.00 33.47 434 ILE A C 1
ATOM 3208 O O . ILE A 1 434 ? -61.715 -19.398 -30.511 1.00 33.47 434 ILE A O 1
ATOM 3212 N N . GLN A 1 435 ? -60.499 -17.795 -31.570 1.00 28.50 435 GLN A N 1
ATOM 3213 C CA . GLN A 1 435 ? -61.444 -16.653 -31.750 1.00 28.50 435 GLN A CA 1
ATOM 3214 C C . GLN A 1 435 ? -61.879 -15.819 -30.511 1.00 28.50 435 GLN A C 1
ATOM 3216 O O . GLN A 1 435 ? -61.881 -16.333 -29.400 1.00 28.50 435 GLN A O 1
ATOM 3221 N N . GLU A 1 436 ? -62.319 -14.543 -30.612 1.00 34.31 436 GLU A N 1
ATOM 3222 C CA . GLU A 1 436 ? -62.091 -13.398 -31.553 1.00 34.31 436 GLU A CA 1
ATOM 3223 C C . GLU A 1 436 ? -62.826 -12.128 -31.012 1.00 34.31 436 GLU A C 1
ATOM 3225 O O . GLU A 1 436 ? -63.525 -12.224 -30.006 1.00 34.31 436 GLU A O 1
ATOM 3230 N N . LEU A 1 437 ? -62.733 -10.981 -31.718 1.00 28.59 437 LEU A N 1
ATOM 3231 C CA . LEU A 1 437 ? -63.410 -9.678 -31.494 1.00 28.59 437 LEU A CA 1
ATOM 3232 C C . LEU A 1 437 ? -62.777 -8.844 -30.351 1.00 28.59 437 LEU A C 1
ATOM 3234 O O . LEU A 1 437 ? -62.215 -9.399 -29.417 1.00 28.59 437 LEU A O 1
ATOM 3238 N N . GLY A 1 438 ? -62.735 -7.502 -30.357 1.00 25.59 438 GLY A N 1
ATOM 3239 C CA . GLY A 1 438 ? -63.479 -6.466 -31.105 1.00 25.59 438 GLY A CA 1
ATOM 3240 C C . GLY A 1 438 ? -64.255 -5.597 -30.090 1.00 25.59 438 GLY A C 1
ATOM 3241 O O . GLY A 1 438 ? -64.836 -6.158 -29.173 1.00 25.59 438 GLY A O 1
ATOM 3242 N N . GLU A 1 439 ? -64.301 -4.258 -30.104 1.00 32.06 439 GLU A N 1
ATOM 3243 C CA . GLU A 1 439 ? -63.881 -3.215 -31.060 1.00 32.06 439 GLU A CA 1
ATOM 3244 C C . GLU A 1 439 ? -63.467 -1.895 -30.328 1.00 32.06 439 GLU A C 1
ATOM 3246 O O . GLU A 1 439 ? -63.429 -1.834 -29.104 1.00 32.06 439 GLU A O 1
ATOM 3251 N N . LYS A 1 440 ? -63.133 -0.857 -31.121 1.00 26.47 440 LYS A N 1
ATOM 3252 C CA . LYS A 1 440 ? -63.385 0.613 -30.999 1.00 26.47 440 LYS A CA 1
ATOM 3253 C C . LYS A 1 440 ? -64.232 1.144 -29.795 1.00 26.47 440 LYS A C 1
ATOM 3255 O O . LYS A 1 440 ? -65.084 0.438 -29.283 1.00 26.47 440 LYS A O 1
ATOM 3260 N N . GLU A 1 441 ? -64.182 2.423 -29.370 1.00 30.08 441 GLU A N 1
ATOM 3261 C CA . GLU A 1 441 ? -63.760 3.676 -30.043 1.00 30.08 441 GLU A CA 1
ATOM 3262 C C . GLU A 1 441 ? -63.527 4.887 -29.082 1.00 30.08 441 GLU A C 1
ATOM 3264 O O . GLU A 1 441 ? -64.007 4.894 -27.955 1.00 30.08 441 GLU A O 1
ATOM 3269 N N . LYS A 1 442 ? -62.966 5.975 -29.652 1.00 25.83 442 LYS A N 1
ATOM 3270 C CA . LYS A 1 442 ? -63.199 7.424 -29.381 1.00 25.83 442 LYS A CA 1
ATOM 3271 C C . LYS A 1 442 ? -62.553 8.177 -28.193 1.00 25.83 442 LYS A C 1
ATOM 3273 O O . LYS A 1 442 ? -62.387 7.704 -27.079 1.00 25.83 442 LYS A O 1
ATOM 3278 N N . SER A 1 443 ? -62.222 9.434 -28.521 1.00 27.91 443 SER A N 1
ATOM 3279 C CA . SER A 1 443 ? -61.712 10.547 -27.690 1.00 27.91 443 SER A CA 1
ATOM 3280 C C . SER A 1 443 ? -62.871 11.537 -27.372 1.00 27.91 443 SER A C 1
ATOM 3282 O O . SER A 1 443 ? -63.961 11.313 -27.909 1.00 27.91 443 SER A O 1
ATOM 3284 N N . PRO A 1 444 ? -62.709 12.611 -26.555 1.00 44.41 444 PRO A N 1
ATOM 3285 C CA . PRO A 1 444 ? -62.073 13.847 -27.058 1.00 44.41 444 PRO A CA 1
ATOM 3286 C C . PRO A 1 444 ? -61.259 14.709 -26.051 1.00 44.41 444 PRO A C 1
ATOM 3288 O O . PRO A 1 444 ? -61.688 15.002 -24.941 1.00 44.41 444 PRO A O 1
ATOM 3291 N N . ILE A 1 445 ? -60.107 15.191 -26.530 1.00 31.02 445 ILE A N 1
ATOM 3292 C CA . ILE A 1 445 ? -59.611 16.593 -26.550 1.00 31.02 445 ILE A CA 1
ATOM 3293 C C . ILE A 1 445 ? -60.180 17.614 -25.527 1.00 31.02 445 ILE A C 1
ATOM 3295 O O . ILE A 1 445 ? -61.356 17.966 -25.586 1.00 31.02 445 ILE A O 1
ATOM 3299 N N . ALA A 1 446 ? -59.278 18.278 -24.786 1.00 28.61 446 ALA A N 1
ATOM 3300 C CA . ALA A 1 446 ? -59.379 19.699 -24.402 1.00 28.61 446 ALA A CA 1
ATOM 3301 C C . ALA A 1 446 ? -57.970 20.298 -24.165 1.00 28.61 446 ALA A C 1
ATOM 3303 O O . ALA A 1 446 ? -57.085 19.591 -23.684 1.00 28.61 446 ALA A O 1
ATOM 3304 N N . SER A 1 447 ? -57.763 21.584 -24.480 1.00 29.83 447 SER A N 1
ATOM 3305 C CA . SER A 1 447 ? -56.449 22.262 -24.448 1.00 29.83 447 SER A CA 1
ATOM 3306 C C . SER A 1 447 ? -56.501 23.595 -23.697 1.00 29.83 447 SER A C 1
ATOM 3308 O O . SER A 1 447 ? -57.462 24.338 -23.878 1.00 29.83 447 SER A O 1
ATOM 3310 N N . THR A 1 448 ? -55.424 23.952 -22.983 1.00 27.14 448 THR A N 1
ATOM 3311 C CA . THR A 1 448 ? -55.155 25.335 -22.540 1.00 27.14 448 THR A CA 1
ATOM 3312 C C . THR A 1 448 ? -53.650 25.613 -22.550 1.00 27.14 448 THR A C 1
ATOM 3314 O O . THR A 1 448 ? -52.893 24.920 -21.872 1.00 27.14 448 THR A O 1
ATOM 3317 N N . GLU A 1 449 ? -53.222 26.651 -23.267 1.00 33.34 449 GLU A N 1
ATOM 3318 C CA . GLU A 1 449 ? -51.889 27.253 -23.129 1.00 33.34 449 GLU A CA 1
ATOM 3319 C C . GLU A 1 449 ? -51.941 28.440 -22.159 1.00 33.34 449 GLU A C 1
ATOM 3321 O O . GLU A 1 449 ? -52.868 29.244 -22.229 1.00 33.34 449 GLU A O 1
ATOM 3326 N N . VAL A 1 450 ? -50.897 28.622 -21.344 1.00 29.66 450 VAL A N 1
ATOM 3327 C CA . VAL A 1 450 ? -50.394 29.953 -20.956 1.00 29.66 450 VAL A CA 1
ATOM 3328 C C . VAL A 1 450 ? -48.875 29.843 -20.836 1.00 29.66 450 VAL A C 1
ATOM 3330 O O . VAL A 1 450 ? -48.376 28.972 -20.126 1.00 29.66 450 VAL A O 1
ATOM 3333 N N . GLY A 1 451 ? -48.134 30.728 -21.499 1.00 28.72 451 GLY A N 1
ATOM 3334 C CA . GLY A 1 451 ? -46.686 30.857 -21.338 1.00 28.72 451 GLY A CA 1
ATOM 3335 C C . GLY A 1 451 ? -46.286 32.308 -21.093 1.00 28.72 451 GLY A C 1
ATOM 3336 O O . GLY A 1 451 ? -47.005 33.216 -21.498 1.00 28.72 451 GLY A O 1
ATOM 3337 N N . LEU A 1 452 ? -45.139 32.520 -20.445 1.00 31.33 452 LEU A N 1
ATOM 3338 C CA . LEU A 1 452 ? -44.395 33.785 -20.404 1.00 31.33 452 LEU A CA 1
ATOM 3339 C C . LEU A 1 452 ? -42.969 33.512 -19.887 1.00 31.33 452 LEU A C 1
ATOM 3341 O O . LEU A 1 452 ? -42.777 32.735 -18.956 1.00 31.33 452 LEU A O 1
ATOM 3345 N N . GLY A 1 453 ? -41.977 34.181 -20.468 1.00 27.23 453 GLY A N 1
ATOM 3346 C CA . GLY A 1 453 ? -40.608 34.301 -19.943 1.00 27.23 453 GLY A CA 1
ATOM 3347 C C . GLY A 1 453 ? -40.133 35.747 -20.145 1.00 27.23 453 GLY A C 1
ATOM 3348 O O . GLY A 1 453 ? -40.986 36.623 -20.300 1.00 27.23 453 GLY A O 1
ATOM 3349 N N . PRO A 1 454 ? -38.823 36.034 -20.272 1.00 46.88 454 PRO A N 1
ATOM 3350 C CA . PRO A 1 454 ? -37.646 35.226 -19.926 1.00 46.88 454 PRO A CA 1
ATOM 3351 C C . PRO A 1 454 ? -36.651 36.004 -19.020 1.00 46.88 454 PRO A C 1
ATOM 3353 O O . PRO A 1 454 ? -36.804 37.209 -18.812 1.00 46.88 454 PRO A O 1
ATOM 3356 N N . ARG A 1 455 ? -35.545 35.384 -18.567 1.00 28.06 455 ARG A N 1
ATOM 3357 C CA . ARG A 1 455 ? -34.351 36.163 -18.168 1.00 28.06 455 ARG A CA 1
ATOM 3358 C C . ARG A 1 455 ? -33.010 35.450 -18.392 1.00 28.06 455 ARG A C 1
ATOM 3360 O O . ARG A 1 455 ? -32.868 34.262 -18.138 1.00 28.06 455 ARG A O 1
ATOM 3367 N N . ARG A 1 456 ? -32.055 36.245 -18.883 1.00 28.78 456 ARG A N 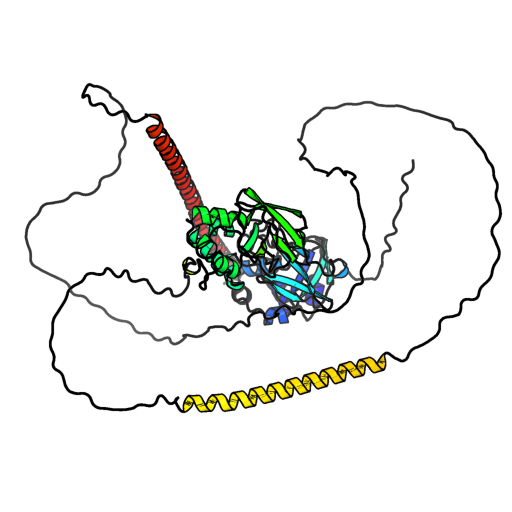1
ATOM 3368 C CA . ARG A 1 456 ? -30.602 36.012 -19.017 1.00 28.78 456 ARG A CA 1
ATOM 3369 C C . ARG A 1 456 ? -29.876 36.057 -17.655 1.00 28.78 456 ARG A C 1
ATOM 3371 O O . ARG A 1 456 ? -30.461 36.607 -16.726 1.00 28.78 456 ARG A O 1
ATOM 3378 N N . SER A 1 457 ? -28.584 35.719 -17.518 1.00 29.09 457 SER A N 1
ATOM 3379 C CA . SER A 1 457 ? -27.703 34.701 -18.153 1.00 29.09 457 SER A CA 1
ATOM 3380 C C . SER A 1 457 ? -26.248 34.940 -17.703 1.00 29.09 457 SER A C 1
ATOM 3382 O O . SER A 1 457 ? -25.704 35.981 -18.050 1.00 29.09 457 SER A O 1
ATOM 3384 N N . GLU A 1 458 ? -25.622 33.976 -17.032 1.00 31.83 458 GLU A N 1
ATOM 3385 C CA . GLU A 1 458 ? -24.174 33.857 -16.744 1.00 31.83 458 GLU A CA 1
ATOM 3386 C C . GLU A 1 458 ? -24.016 32.398 -16.247 1.00 31.83 458 GLU A C 1
ATOM 3388 O O . GLU A 1 458 ? -24.720 32.025 -15.315 1.00 31.83 458 GLU A O 1
ATOM 3393 N N . SER A 1 459 ? -23.418 31.421 -16.942 1.00 29.00 459 SER A N 1
ATOM 3394 C CA . SER A 1 459 ? -22.111 31.279 -17.622 1.00 29.00 459 SER A CA 1
ATOM 3395 C C . SER A 1 459 ? -21.059 30.588 -16.739 1.00 29.00 459 SER A C 1
ATOM 3397 O O . SER A 1 459 ? -20.111 31.218 -16.278 1.00 29.00 459 SER A O 1
ATOM 3399 N N . GLU A 1 460 ? -21.223 29.274 -16.561 1.00 31.31 460 GLU A N 1
ATOM 3400 C CA . GLU A 1 460 ? -20.169 28.341 -16.133 1.00 31.31 460 GLU A CA 1
ATOM 3401 C C . GLU A 1 460 ? -19.855 27.381 -17.297 1.00 31.31 460 GLU A C 1
ATOM 3403 O O . GLU A 1 460 ? -20.755 27.025 -18.064 1.00 31.31 460 GLU A O 1
ATOM 3408 N N . GLU A 1 461 ? -18.591 26.974 -17.453 1.00 36.91 461 GLU A N 1
ATOM 3409 C CA . GLU A 1 461 ? -18.156 26.052 -18.516 1.00 36.91 461 GLU A CA 1
ATOM 3410 C C . GLU A 1 461 ? -18.154 24.584 -18.031 1.00 36.91 461 GLU A C 1
ATOM 3412 O O . GLU A 1 461 ? -17.686 24.310 -16.924 1.00 36.91 461 GLU A O 1
ATOM 3417 N N . PRO A 1 462 ? -18.655 23.615 -18.825 1.00 38.22 462 PRO A N 1
ATOM 3418 C CA . PRO A 1 462 ? -18.781 22.224 -18.390 1.00 38.22 462 PRO A CA 1
ATOM 3419 C C . PRO A 1 462 ? -17.532 21.369 -18.666 1.00 38.22 462 PRO A C 1
ATOM 3421 O O . PRO A 1 462 ? -16.951 21.397 -19.751 1.00 38.22 462 PRO A O 1
ATOM 3424 N N . VAL A 1 463 ? -17.189 20.505 -17.706 1.00 30.23 463 VAL A N 1
ATOM 3425 C CA . VAL A 1 463 ? -16.157 19.462 -17.848 1.00 30.23 463 VAL A CA 1
ATOM 3426 C C . VAL A 1 463 ? -16.684 18.309 -18.731 1.00 30.23 463 VAL A C 1
ATOM 3428 O O . VAL A 1 463 ? -17.812 17.856 -18.516 1.00 30.23 463 VAL A O 1
ATOM 3431 N N . PRO A 1 464 ? -15.917 17.793 -19.715 1.00 36.97 464 PRO A N 1
ATOM 3432 C CA . PRO A 1 464 ? -16.414 16.786 -20.656 1.00 36.97 464 PRO A CA 1
ATOM 3433 C C . PRO A 1 464 ? -16.466 15.368 -20.060 1.00 36.97 464 PRO A C 1
ATOM 3435 O O . PRO A 1 464 ? -15.440 14.716 -19.865 1.00 36.97 464 PRO A O 1
ATOM 3438 N N . VAL A 1 465 ? -17.681 14.851 -19.854 1.00 28.09 465 VAL A N 1
ATOM 3439 C CA . VAL A 1 465 ? -17.936 13.431 -19.551 1.00 28.09 465 VAL A CA 1
ATOM 3440 C C . VAL A 1 465 ? -17.998 12.630 -20.854 1.00 28.09 465 VAL A C 1
ATOM 3442 O O . VAL A 1 465 ? -18.878 12.857 -21.684 1.00 28.09 465 VAL A O 1
ATOM 3445 N N . TRP A 1 466 ? -17.090 11.667 -21.027 1.00 28.14 466 TRP A N 1
ATOM 3446 C CA . TRP A 1 466 ? -17.053 10.798 -22.206 1.00 28.14 466 TRP A CA 1
ATOM 3447 C C . TRP A 1 466 ? -17.828 9.495 -21.984 1.00 28.14 466 TRP A C 1
ATOM 3449 O O . TRP A 1 466 ? -17.436 8.660 -21.173 1.00 28.14 466 TRP A O 1
ATOM 3459 N N . TYR A 1 467 ? -18.889 9.292 -22.768 1.00 27.39 467 TYR A N 1
ATOM 3460 C CA . TYR A 1 467 ? -19.525 7.985 -22.951 1.00 27.39 467 TYR A CA 1
ATOM 3461 C C . TYR A 1 467 ? -18.920 7.278 -24.178 1.00 27.39 467 TYR A C 1
ATOM 3463 O O . TYR A 1 467 ? -18.809 7.910 -25.233 1.00 27.39 467 TYR A O 1
ATOM 3471 N N . PRO A 1 468 ? -18.568 5.981 -24.102 1.00 34.22 468 PRO A N 1
ATOM 3472 C CA . PRO A 1 468 ? -18.182 5.212 -25.279 1.00 34.22 468 PRO A CA 1
ATOM 3473 C C . PRO A 1 468 ? -19.417 4.864 -26.123 1.00 34.22 468 PRO A C 1
ATOM 3475 O O . PRO A 1 468 ? -20.411 4.346 -25.614 1.00 34.22 468 PRO A O 1
ATOM 3478 N N . LEU A 1 469 ? -19.346 5.121 -27.430 1.00 28.08 469 LEU A N 1
ATOM 3479 C CA . LEU A 1 469 ? -20.350 4.656 -28.388 1.00 28.08 469 LEU A CA 1
ATOM 3480 C C . LEU A 1 469 ? -20.181 3.153 -28.642 1.00 28.08 469 LEU A C 1
ATOM 3482 O O . LEU A 1 469 ? -19.066 2.674 -28.850 1.00 28.08 469 LEU A O 1
ATOM 3486 N N . ALA A 1 470 ? -21.294 2.420 -28.668 1.00 28.75 470 ALA A N 1
ATOM 3487 C CA . ALA A 1 470 ? -21.304 1.032 -29.113 1.00 28.75 470 ALA A CA 1
ATOM 3488 C C . ALA A 1 470 ? -21.073 0.944 -30.631 1.00 28.75 470 ALA A C 1
ATOM 3490 O O . ALA A 1 470 ? -21.561 1.784 -31.386 1.00 28.75 470 ALA A O 1
ATOM 3491 N N . ASN A 1 471 ? -20.379 -0.105 -31.071 1.00 29.75 471 ASN A N 1
ATOM 3492 C CA . ASN A 1 471 ? -20.281 -0.498 -32.475 1.00 29.75 471 ASN A CA 1
ATOM 3493 C C . ASN A 1 471 ? -20.466 -2.017 -32.572 1.00 29.75 471 ASN A C 1
ATOM 3495 O O . ASN A 1 471 ? -19.901 -2.768 -31.776 1.00 29.75 471 ASN A O 1
ATOM 3499 N N . GLU A 1 472 ? -21.269 -2.463 -33.532 1.00 28.08 472 GLU A N 1
ATOM 3500 C CA . GLU A 1 472 ? -21.560 -3.880 -33.766 1.00 28.08 472 GLU A CA 1
ATOM 3501 C C . GLU A 1 472 ? -20.410 -4.561 -34.531 1.00 28.08 472 GLU A C 1
ATOM 3503 O O . GLU A 1 472 ? -19.783 -3.947 -35.396 1.00 28.08 472 GLU A O 1
ATOM 3508 N N . GLY A 1 473 ? -20.135 -5.842 -34.253 1.00 27.50 473 GLY A N 1
ATOM 3509 C CA . GLY A 1 473 ? -19.079 -6.570 -34.966 1.00 27.50 473 GLY A CA 1
ATOM 3510 C C . GLY A 1 473 ? -18.846 -8.014 -34.513 1.00 27.50 473 GLY A C 1
ATOM 3511 O O . GLY A 1 473 ? -18.025 -8.258 -33.641 1.00 27.50 473 GLY A O 1
ATOM 3512 N N . GLN A 1 474 ? -19.532 -8.957 -35.168 1.00 25.73 474 GLN A N 1
ATOM 3513 C CA . GLN A 1 474 ? -19.169 -10.375 -35.349 1.00 25.73 474 GLN A CA 1
ATOM 3514 C C . GLN A 1 474 ? -18.603 -11.190 -34.154 1.00 25.73 474 GLN A C 1
ATOM 3516 O O . GLN A 1 474 ? -17.414 -11.157 -33.846 1.00 25.73 474 GLN A O 1
ATOM 3521 N N . GLN A 1 475 ? -19.418 -12.107 -33.612 1.00 28.28 475 GLN A N 1
ATOM 3522 C CA . GLN A 1 475 ? -18.892 -13.346 -33.006 1.00 28.28 475 GLN A CA 1
ATOM 3523 C C . GLN A 1 475 ? -18.302 -14.275 -34.091 1.00 28.28 475 GLN A C 1
ATOM 3525 O O . GLN A 1 475 ? -18.658 -14.152 -35.268 1.00 28.28 475 GLN A O 1
ATOM 3530 N N . PRO A 1 476 ? -17.483 -15.273 -33.707 1.00 33.88 476 PRO A N 1
ATOM 3531 C CA . PRO A 1 476 ? -18.069 -16.620 -33.637 1.00 33.88 476 PRO A CA 1
ATOM 3532 C C . PRO A 1 476 ? -17.549 -17.526 -32.499 1.00 33.88 476 PRO A C 1
ATOM 3534 O O . PRO A 1 476 ? -16.382 -17.490 -32.129 1.00 33.88 476 PRO A O 1
ATOM 3537 N N . GLY A 1 477 ? -18.399 -18.470 -32.076 1.00 25.12 477 GLY A N 1
ATOM 3538 C CA . GLY A 1 477 ? -17.942 -19.835 -31.770 1.00 25.12 477 GLY A CA 1
ATOM 3539 C C . GLY A 1 477 ? -17.445 -20.152 -30.356 1.00 25.12 477 GLY A C 1
ATOM 3540 O O . GLY A 1 477 ? -16.332 -20.643 -30.201 1.00 25.12 477 GLY A O 1
ATOM 3541 N N . ALA A 1 478 ? -18.294 -20.008 -29.335 1.00 25.23 478 ALA A N 1
ATOM 3542 C CA . ALA A 1 478 ? -18.070 -20.711 -28.069 1.00 25.23 478 ALA A CA 1
ATOM 3543 C C . ALA A 1 478 ? -18.341 -22.228 -28.211 1.00 25.23 478 ALA A C 1
ATOM 3545 O O . ALA A 1 478 ? -19.291 -22.645 -28.881 1.00 25.23 478 ALA A O 1
ATOM 3546 N N . GLN A 1 479 ? -17.538 -23.049 -27.532 1.00 29.03 479 GLN A N 1
ATOM 3547 C CA . GLN A 1 479 ? -17.811 -24.460 -27.236 1.00 29.03 479 GLN A CA 1
ATOM 3548 C C . GLN A 1 479 ? -17.488 -24.707 -25.753 1.00 29.03 479 GLN A C 1
ATOM 3550 O O . GLN A 1 479 ? -16.469 -24.198 -25.281 1.00 29.03 479 GLN A O 1
ATOM 3555 N N . PRO A 1 480 ? -18.328 -25.437 -24.999 1.00 25.94 480 PRO A N 1
ATOM 3556 C CA . PRO A 1 480 ? -18.081 -25.690 -23.585 1.00 25.94 480 PRO A CA 1
ATOM 3557 C C . PRO A 1 480 ? -17.017 -26.779 -23.396 1.00 25.94 480 PRO A C 1
ATOM 3559 O O . PRO A 1 480 ? -17.012 -27.780 -24.112 1.00 25.94 480 PRO A O 1
ATOM 3562 N N . PHE A 1 481 ? -16.163 -26.622 -22.384 1.00 25.11 481 PHE A N 1
ATOM 3563 C CA . PHE A 1 481 ? -15.322 -27.704 -21.875 1.00 25.11 481 PHE A CA 1
ATOM 3564 C C . PHE A 1 481 ? -15.382 -27.750 -20.344 1.00 25.11 481 PHE A C 1
ATOM 3566 O O . PHE A 1 481 ? -15.595 -26.728 -19.692 1.00 25.11 481 PHE A O 1
ATOM 3573 N N . GLU A 1 482 ? -15.269 -28.949 -19.779 1.00 25.67 482 GLU A N 1
ATOM 3574 C CA . GLU A 1 482 ? -15.623 -29.221 -18.385 1.00 25.67 482 GLU A CA 1
ATOM 3575 C C . GLU A 1 482 ? -14.565 -28.745 -17.377 1.00 25.67 482 GLU A C 1
ATOM 3577 O O . GLU A 1 482 ? -13.356 -28.812 -17.612 1.00 25.67 482 GLU A O 1
ATOM 3582 N N . VAL A 1 483 ? -15.031 -28.308 -16.203 1.00 24.19 483 VAL A N 1
ATOM 3583 C CA . VAL A 1 483 ? -14.172 -27.870 -15.095 1.00 24.19 483 VAL A CA 1
ATOM 3584 C C . VAL A 1 483 ? -13.598 -29.090 -14.371 1.00 24.19 483 VAL A C 1
ATOM 3586 O O . VAL A 1 483 ? -14.248 -29.676 -13.506 1.00 24.19 483 VAL A O 1
ATOM 3589 N N . ASN A 1 484 ? -12.361 -29.470 -14.696 1.00 24.58 484 ASN A N 1
ATOM 3590 C CA . ASN A 1 484 ? -11.667 -30.553 -13.999 1.00 24.58 484 ASN A CA 1
ATOM 3591 C C . ASN A 1 484 ? -10.924 -30.029 -12.753 1.00 24.58 484 ASN A C 1
ATOM 3593 O O . ASN A 1 484 ? -9.912 -29.331 -12.848 1.00 24.58 484 ASN A O 1
ATOM 3597 N N . ALA A 1 485 ? -11.438 -30.361 -11.569 1.00 27.77 485 ALA A N 1
ATOM 3598 C CA . ALA A 1 485 ? -10.927 -29.869 -10.296 1.00 27.77 485 ALA A CA 1
ATOM 3599 C C . ALA A 1 485 ? -9.710 -30.671 -9.795 1.00 27.77 485 ALA A C 1
ATOM 3601 O O . ALA A 1 485 ? -9.856 -31.621 -9.025 1.00 27.77 485 ALA A O 1
ATOM 3602 N N . GLY A 1 486 ? -8.489 -30.253 -10.155 1.00 25.42 486 GLY A N 1
ATOM 3603 C CA . GLY A 1 486 ? -7.297 -30.776 -9.477 1.00 25.42 486 GLY A CA 1
ATOM 3604 C C . GLY A 1 486 ? -5.934 -30.498 -10.106 1.00 25.42 486 GLY A C 1
ATOM 3605 O O . GLY A 1 486 ? -5.388 -31.348 -10.804 1.00 25.42 486 GLY A O 1
ATOM 3606 N N . SER A 1 487 ? -5.294 -29.391 -9.723 1.00 25.81 487 SER A N 1
ATOM 3607 C CA . SER A 1 487 ? -3.829 -29.316 -9.587 1.00 25.81 487 SER A CA 1
ATOM 3608 C C . SER A 1 487 ? -3.429 -28.198 -8.625 1.00 25.81 487 SER A C 1
ATOM 3610 O O . SER A 1 487 ? -4.145 -27.214 -8.472 1.00 25.81 487 SER A O 1
ATOM 3612 N N . ARG A 1 488 ? -2.315 -28.391 -7.909 1.00 27.31 488 ARG A N 1
ATOM 3613 C CA . ARG A 1 488 ? -1.883 -27.541 -6.789 1.00 27.31 488 ARG A CA 1
ATOM 3614 C C . ARG A 1 488 ? -0.499 -26.976 -7.082 1.00 27.31 488 ARG A C 1
ATOM 3616 O O . ARG A 1 488 ? 0.402 -27.752 -7.385 1.00 27.31 488 ARG A O 1
ATOM 3623 N N . ILE A 1 489 ? -0.296 -25.688 -6.826 1.00 26.23 489 ILE A N 1
ATOM 3624 C CA . ILE A 1 489 ? 0.998 -25.171 -6.366 1.00 26.23 489 ILE A CA 1
ATOM 3625 C C . ILE A 1 489 ? 0.718 -24.405 -5.075 1.00 26.23 489 ILE A C 1
ATOM 3627 O O . ILE A 1 489 ? -0.214 -23.607 -5.014 1.00 26.23 489 ILE A O 1
ATOM 3631 N N . ALA A 1 490 ? 1.472 -24.704 -4.019 1.00 25.47 490 ALA A N 1
ATOM 3632 C CA . ALA A 1 490 ? 1.371 -23.983 -2.758 1.00 25.47 490 ALA A CA 1
ATOM 3633 C C . ALA A 1 490 ? 2.253 -22.732 -2.830 1.00 25.47 490 ALA A C 1
ATOM 3635 O O . ALA A 1 490 ? 3.467 -22.852 -2.999 1.00 25.47 490 ALA A O 1
ATOM 3636 N N . ALA A 1 491 ? 1.655 -21.551 -2.677 1.00 25.77 491 ALA A N 1
ATOM 3637 C CA . ALA A 1 491 ? 2.415 -20.348 -2.361 1.00 25.77 491 ALA A CA 1
ATOM 3638 C C . ALA A 1 491 ? 3.079 -20.519 -0.982 1.00 25.77 491 ALA A C 1
ATOM 3640 O O . ALA A 1 491 ? 2.475 -21.083 -0.064 1.00 25.77 491 ALA A O 1
ATOM 3641 N N . LEU A 1 492 ? 4.323 -20.058 -0.834 1.00 26.12 492 LEU A N 1
ATOM 3642 C CA . LEU A 1 492 ? 5.044 -20.135 0.437 1.00 26.12 492 LEU A CA 1
ATOM 3643 C C . LEU A 1 492 ? 4.471 -19.105 1.419 1.00 26.12 492 LEU A C 1
ATOM 3645 O O . LEU A 1 492 ? 4.883 -17.949 1.434 1.00 26.12 492 LEU A O 1
ATOM 3649 N N . SER A 1 493 ? 3.542 -19.542 2.271 1.00 28.98 493 SER A N 1
ATOM 3650 C CA . SER A 1 493 ? 3.192 -18.792 3.477 1.00 28.98 493 SER A CA 1
ATOM 3651 C C . SER A 1 493 ? 4.272 -19.013 4.537 1.00 28.98 493 SER A C 1
ATOM 3653 O O . SER A 1 493 ? 4.262 -19.999 5.274 1.00 28.98 493 SER A O 1
ATOM 3655 N N . SER A 1 494 ? 5.241 -18.102 4.567 1.00 26.56 494 SER A N 1
ATOM 3656 C CA . SER A 1 494 ? 6.229 -17.975 5.638 1.00 26.56 494 SER A CA 1
ATOM 3657 C C . SER A 1 494 ? 6.657 -16.512 5.755 1.00 26.56 494 SER A C 1
ATOM 3659 O O . SER A 1 494 ? 7.643 -16.093 5.146 1.00 26.56 494 SER A O 1
ATOM 3661 N N . ALA A 1 495 ? 5.897 -15.727 6.521 1.00 30.70 495 ALA A N 1
ATOM 3662 C CA . ALA A 1 495 ? 6.371 -14.425 6.981 1.00 30.70 495 ALA A CA 1
ATOM 3663 C C . ALA A 1 495 ? 7.636 -14.624 7.847 1.00 30.70 495 ALA A C 1
ATOM 3665 O O . ALA A 1 495 ? 7.703 -15.610 8.586 1.00 30.70 495 ALA A O 1
ATOM 3666 N N . PRO A 1 496 ? 8.646 -13.741 7.763 1.00 29.94 496 PRO A N 1
ATOM 3667 C CA . PRO A 1 496 ? 9.884 -13.910 8.516 1.00 29.94 496 PRO A CA 1
ATOM 3668 C C . PRO A 1 496 ? 9.653 -13.706 10.020 1.00 29.94 496 PRO A C 1
ATOM 3670 O O . PRO A 1 496 ? 9.180 -12.653 10.448 1.00 29.94 496 PRO A O 1
ATOM 3673 N N . GLU A 1 497 ? 10.032 -14.693 10.837 1.00 27.67 497 GLU A N 1
ATOM 3674 C CA . GLU A 1 497 ? 10.086 -14.531 12.293 1.00 27.67 497 GLU A CA 1
ATOM 3675 C C . GLU A 1 497 ? 11.170 -13.508 12.670 1.00 27.67 497 GLU A C 1
ATOM 3677 O O . GLU A 1 497 ? 12.330 -13.616 12.264 1.00 27.67 497 GLU A O 1
ATOM 3682 N N . TYR A 1 498 ? 10.793 -12.495 13.451 1.00 30.80 498 TYR A N 1
ATOM 3683 C CA . TYR A 1 498 ? 11.679 -11.386 13.799 1.00 30.80 498 TYR A CA 1
ATOM 3684 C C . TYR A 1 498 ? 12.601 -11.743 14.974 1.00 30.80 498 TYR A C 1
ATOM 3686 O O . TYR A 1 498 ? 12.189 -11.732 16.136 1.00 30.80 498 TYR A O 1
ATOM 3694 N N . VAL A 1 499 ? 13.877 -12.009 14.684 1.00 24.39 499 VAL A N 1
ATOM 3695 C CA . VAL A 1 499 ? 14.918 -12.139 15.714 1.00 24.39 499 VAL A CA 1
ATOM 3696 C C . VAL A 1 499 ? 15.377 -10.747 16.150 1.00 24.39 499 VAL A C 1
ATOM 3698 O O . VAL A 1 499 ? 16.027 -10.027 15.394 1.00 24.39 499 VAL A O 1
ATOM 3701 N N . SER A 1 500 ? 15.065 -10.374 17.392 1.00 28.00 500 SER A N 1
ATOM 3702 C CA . SER A 1 500 ? 15.539 -9.122 17.987 1.00 28.00 500 SER A CA 1
ATOM 3703 C C . SER A 1 500 ? 17.032 -9.197 18.327 1.00 28.00 500 SER A C 1
ATOM 3705 O O . SER A 1 500 ? 17.459 -10.054 19.101 1.00 28.00 500 SER A O 1
ATOM 3707 N N . SER A 1 501 ? 17.826 -8.269 17.791 1.00 28.48 501 SER A N 1
ATOM 3708 C CA . SER A 1 501 ? 19.182 -7.991 18.271 1.00 28.48 501 SER A CA 1
ATOM 3709 C C . SER A 1 501 ? 19.122 -7.012 19.447 1.00 28.48 501 SER A C 1
ATOM 3711 O O . SER A 1 501 ? 18.709 -5.864 19.264 1.00 28.48 501 SER A O 1
ATOM 3713 N N . HIS A 1 502 ? 19.548 -7.439 20.635 1.00 28.47 502 HIS A N 1
ATOM 3714 C CA . HIS A 1 502 ? 19.475 -6.640 21.860 1.00 28.47 502 HIS A CA 1
ATOM 3715 C C . HIS A 1 502 ? 20.750 -6.784 22.716 1.00 28.47 502 HIS A C 1
ATOM 3717 O O . HIS A 1 502 ? 21.513 -7.728 22.542 1.00 28.47 502 HIS A O 1
ATOM 3723 N N . GLU A 1 503 ? 20.926 -5.848 23.657 1.00 28.88 503 GLU A N 1
ATOM 3724 C CA . GLU A 1 503 ? 21.897 -5.857 24.774 1.00 28.88 503 GLU A CA 1
ATOM 3725 C C . GLU A 1 503 ? 23.405 -5.691 24.479 1.00 28.88 503 GLU A C 1
ATOM 3727 O O . GLU A 1 503 ? 24.148 -6.653 24.339 1.00 28.88 503 GLU A O 1
ATOM 3732 N N . LEU A 1 504 ? 23.871 -4.439 24.571 1.00 29.20 504 LEU A N 1
ATOM 3733 C CA . LEU A 1 504 ? 25.025 -3.962 25.365 1.00 29.20 504 LEU A CA 1
ATOM 3734 C C . LEU A 1 504 ? 24.822 -2.431 25.525 1.00 29.20 504 LEU A C 1
ATOM 3736 O O . LEU A 1 504 ? 24.484 -1.772 24.550 1.00 29.20 504 LEU A O 1
ATOM 3740 N N . ASN A 1 505 ? 24.992 -1.768 26.674 1.00 27.84 505 ASN A N 1
ATOM 3741 C CA . ASN A 1 505 ? 25.379 -2.210 28.018 1.00 27.84 505 ASN A CA 1
ATOM 3742 C C . ASN A 1 505 ? 24.837 -1.194 29.063 1.00 27.84 505 ASN A C 1
ATOM 3744 O O . ASN A 1 505 ? 24.702 -0.018 28.726 1.00 27.84 505 ASN A O 1
ATOM 3748 N N . ALA A 1 506 ? 24.558 -1.591 30.315 1.00 23.88 506 ALA A N 1
ATOM 3749 C CA . ALA A 1 506 ? 23.981 -0.685 31.331 1.00 23.88 506 ALA A CA 1
ATOM 3750 C C . ALA A 1 506 ? 24.532 -0.900 32.761 1.00 23.88 506 ALA A C 1
ATOM 3752 O O . ALA A 1 506 ? 23.892 -1.522 33.605 1.00 23.88 506 ALA A O 1
ATOM 3753 N N . ALA A 1 507 ? 25.719 -0.346 33.036 1.00 27.41 507 ALA A N 1
ATOM 3754 C CA . ALA A 1 507 ? 26.377 -0.263 34.352 1.00 27.41 507 ALA A CA 1
ATOM 3755 C C . ALA A 1 507 ? 27.508 0.794 34.276 1.00 27.41 507 ALA A C 1
ATOM 3757 O O . ALA A 1 507 ? 28.094 0.953 33.209 1.00 27.41 507 ALA A O 1
ATOM 3758 N N . GLU A 1 508 ? 27.901 1.556 35.304 1.00 28.78 508 GLU A N 1
ATOM 3759 C CA . GLU A 1 508 ? 27.301 1.869 36.614 1.00 28.78 508 GLU A CA 1
ATOM 3760 C C . GLU A 1 508 ? 27.768 3.292 37.042 1.00 28.78 508 GLU A C 1
ATOM 3762 O O . GLU A 1 508 ? 28.629 3.894 36.398 1.00 28.78 508 GLU A O 1
ATOM 3767 N N . LYS A 1 509 ? 27.211 3.871 38.113 1.00 26.22 509 LYS A N 1
ATOM 3768 C CA . LYS A 1 509 ? 27.351 5.296 38.478 1.00 26.22 509 LYS A CA 1
ATOM 3769 C C . LYS A 1 509 ? 28.296 5.533 39.669 1.00 26.22 509 LYS A C 1
ATOM 3771 O O . LYS A 1 509 ? 27.890 5.348 40.813 1.00 26.22 509 LYS A O 1
ATOM 3776 N N . THR A 1 510 ? 29.489 6.092 39.437 1.00 26.45 510 THR A N 1
ATOM 3777 C CA . THR A 1 510 ? 30.346 6.691 40.494 1.00 26.45 510 THR A CA 1
ATOM 3778 C C . THR A 1 510 ? 30.949 8.051 40.077 1.00 26.45 510 THR A C 1
ATOM 3780 O O . THR A 1 510 ? 30.714 8.526 38.968 1.00 26.45 510 THR A O 1
ATOM 3783 N N . ARG A 1 511 ? 31.604 8.764 41.014 1.00 24.64 511 ARG A N 1
ATOM 3784 C CA . ARG A 1 511 ? 31.818 10.232 40.990 1.00 24.64 511 ARG A CA 1
ATOM 3785 C C . ARG A 1 511 ? 33.132 10.638 41.684 1.00 24.64 511 ARG A C 1
ATOM 3787 O O . ARG A 1 511 ? 33.189 10.478 42.898 1.00 24.64 511 ARG A O 1
ATOM 3794 N N . ALA A 1 512 ? 34.093 11.264 40.979 1.00 25.11 512 ALA A N 1
ATOM 3795 C CA . ALA A 1 512 ? 35.142 12.130 41.574 1.00 25.11 512 ALA A CA 1
ATOM 3796 C C . ALA A 1 512 ? 35.987 12.945 40.546 1.00 25.11 512 ALA A C 1
ATOM 3798 O O . ALA A 1 512 ? 36.872 12.414 39.892 1.00 25.11 512 ALA A O 1
ATOM 3799 N N . THR A 1 513 ? 35.695 14.247 40.448 1.00 26.03 513 THR A N 1
ATOM 3800 C CA . THR A 1 513 ? 36.599 15.435 40.422 1.00 26.03 513 THR A CA 1
ATOM 3801 C C . THR A 1 513 ? 38.131 15.355 40.173 1.00 26.03 513 THR A C 1
ATOM 3803 O O . THR A 1 513 ? 38.814 14.572 40.826 1.00 26.03 513 THR A O 1
ATOM 3806 N N . ASN A 1 514 ? 38.646 16.411 39.499 1.00 25.34 514 ASN A N 1
ATOM 3807 C CA . ASN A 1 514 ? 40.019 17.001 39.540 1.00 25.34 514 ASN A CA 1
ATOM 3808 C C . ASN A 1 514 ? 41.137 16.275 38.736 1.00 25.34 514 ASN A C 1
ATOM 3810 O O . ASN A 1 514 ? 41.108 15.059 38.627 1.00 25.34 514 ASN A O 1
ATOM 3814 N N . THR A 1 515 ? 42.161 16.920 38.135 1.00 24.59 515 THR A N 1
ATOM 3815 C CA . THR A 1 515 ? 42.540 18.358 37.970 1.00 24.59 515 THR A CA 1
ATOM 3816 C C . THR A 1 515 ? 43.457 18.545 36.735 1.00 24.59 515 THR A C 1
ATOM 3818 O O . THR A 1 515 ? 44.111 17.591 36.324 1.00 24.59 515 THR A O 1
ATOM 3821 N N . ALA A 1 516 ? 43.577 19.766 36.188 1.00 24.97 516 ALA A N 1
ATOM 3822 C CA . ALA A 1 516 ? 44.631 20.152 35.219 1.00 24.97 516 ALA A CA 1
ATOM 3823 C C . ALA A 1 516 ? 45.933 20.607 35.938 1.00 24.97 516 ALA A C 1
ATOM 3825 O O . ALA A 1 516 ? 45.869 20.851 37.148 1.00 24.97 516 ALA A O 1
ATOM 3826 N N . PRO A 1 517 ? 47.100 20.728 35.255 1.00 29.42 517 PRO A N 1
ATOM 3827 C CA . PRO A 1 517 ? 47.430 22.003 34.576 1.00 29.42 517 PRO A CA 1
ATOM 3828 C C . PRO A 1 517 ? 48.334 21.910 33.311 1.00 29.42 517 PRO A C 1
ATOM 3830 O O . PRO A 1 517 ? 48.907 20.869 33.002 1.00 29.42 517 PRO A O 1
ATOM 3833 N N . SER A 1 518 ? 48.517 23.046 32.619 1.00 27.77 518 SER A N 1
ATOM 3834 C CA . SER A 1 518 ? 49.524 23.263 31.551 1.00 27.77 518 SER A CA 1
ATOM 3835 C C . SER A 1 518 ? 50.900 23.693 32.100 1.00 27.77 518 SER A C 1
ATOM 3837 O O . SER A 1 518 ? 50.987 24.171 33.233 1.00 27.77 518 SER A O 1
ATOM 3839 N N . PRO A 1 519 ? 51.971 23.605 31.285 1.00 28.91 519 PRO A N 1
ATOM 3840 C CA . PRO A 1 519 ? 52.670 24.824 30.815 1.00 28.91 519 PRO A CA 1
ATOM 3841 C C . PRO A 1 519 ? 52.987 24.787 29.291 1.00 28.91 519 PRO A C 1
ATOM 3843 O O . PRO A 1 519 ? 52.923 23.714 28.704 1.00 28.91 519 PRO A O 1
ATOM 3846 N N . THR A 1 520 ? 53.298 25.841 28.510 1.00 22.97 520 THR A N 1
ATOM 3847 C CA . THR A 1 520 ? 53.615 27.292 28.673 1.00 22.97 520 THR A CA 1
ATOM 3848 C C . THR A 1 520 ? 55.078 27.670 28.340 1.00 22.97 520 THR A C 1
ATOM 3850 O O . THR A 1 520 ? 55.935 27.546 29.204 1.00 22.97 520 THR A O 1
ATOM 3853 N N . LEU A 1 521 ? 55.287 28.266 27.141 1.00 22.67 521 LEU A N 1
ATOM 3854 C CA . LEU A 1 521 ? 56.446 29.082 26.665 1.00 22.67 521 LEU A CA 1
ATOM 3855 C C . LEU A 1 521 ? 57.844 28.396 26.602 1.00 22.67 521 LEU A C 1
ATOM 3857 O O . LEU A 1 521 ? 58.090 27.423 27.295 1.00 22.67 521 LEU A O 1
ATOM 3861 N N . GLY A 1 522 ? 58.826 28.838 25.794 1.00 23.14 522 GLY A N 1
ATOM 3862 C CA . GLY A 1 522 ? 58.897 29.897 24.762 1.00 23.14 522 GLY A CA 1
ATOM 3863 C C . GLY A 1 522 ? 60.363 30.194 24.334 1.00 23.14 522 GLY A C 1
ATOM 3864 O O . GLY A 1 522 ? 61.274 29.615 24.916 1.00 23.14 522 GLY A O 1
ATOM 3865 N N . LEU A 1 523 ? 60.580 31.148 23.401 1.00 23.14 523 LEU A N 1
ATOM 3866 C CA . LEU A 1 523 ? 61.891 31.631 22.860 1.00 23.14 523 LEU A CA 1
ATOM 3867 C C . LEU A 1 523 ? 62.623 30.645 21.905 1.00 23.14 523 LEU A C 1
ATOM 3869 O O . LEU A 1 523 ? 62.478 29.440 22.052 1.00 23.14 523 LEU A O 1
ATOM 3873 N N . HIS A 1 524 ? 63.408 31.045 20.888 1.00 27.42 524 HIS A N 1
ATOM 3874 C CA . HIS A 1 524 ? 63.784 32.361 20.322 1.00 27.42 524 HIS A CA 1
ATOM 3875 C C . HIS A 1 524 ? 63.608 32.366 18.778 1.00 27.42 524 HIS A C 1
ATOM 3877 O O . HIS A 1 524 ? 63.588 31.309 18.155 1.00 27.42 524 HIS A O 1
ATOM 3883 N N . GLY A 1 525 ? 63.526 33.557 18.165 1.00 22.84 525 GLY A N 1
ATOM 3884 C CA . GLY A 1 525 ? 63.681 33.781 16.711 1.00 22.84 525 GLY A CA 1
ATOM 3885 C C . GLY A 1 525 ? 65.003 34.509 16.392 1.00 22.84 525 GLY A C 1
ATOM 3886 O O . GLY A 1 525 ? 65.926 34.399 17.203 1.00 22.84 525 GLY A O 1
ATOM 3887 N N . PRO A 1 526 ? 65.112 35.312 15.308 1.00 43.00 526 PRO A N 1
ATOM 3888 C CA . PRO A 1 526 ? 64.114 35.689 14.288 1.00 43.00 526 PRO A CA 1
ATOM 3889 C C . PRO A 1 526 ? 64.314 34.826 13.007 1.00 43.00 526 PRO A C 1
ATOM 3891 O O . PRO A 1 526 ? 64.475 33.625 13.199 1.00 43.00 526 PRO A O 1
ATOM 3894 N N . THR A 1 527 ? 64.263 35.205 11.716 1.00 25.47 527 THR A N 1
ATOM 3895 C CA . THR A 1 527 ? 64.115 36.447 10.896 1.00 25.47 527 THR A CA 1
ATOM 3896 C C . THR A 1 527 ? 63.749 35.976 9.453 1.00 25.47 527 THR A C 1
ATOM 3898 O O . THR A 1 527 ? 64.007 34.818 9.142 1.00 25.47 527 THR A O 1
ATOM 3901 N N . GLU A 1 528 ? 63.183 36.712 8.483 1.00 25.33 528 GLU A N 1
ATOM 3902 C CA . GLU A 1 528 ? 62.693 38.102 8.348 1.00 25.33 528 GLU A CA 1
ATOM 3903 C C . GLU A 1 528 ? 61.202 38.123 7.870 1.00 25.33 528 GLU A C 1
ATOM 3905 O O . GLU A 1 528 ? 60.370 37.381 8.388 1.00 25.33 528 GLU A O 1
ATOM 3910 N N . LEU A 1 529 ? 60.862 39.002 6.915 1.00 26.75 529 LEU A N 1
ATOM 3911 C CA . LEU A 1 529 ? 59.573 39.354 6.283 1.00 26.75 529 LEU A CA 1
ATOM 3912 C C . LEU A 1 529 ? 59.900 39.918 4.864 1.00 26.75 529 LEU A C 1
ATOM 3914 O O . LEU A 1 529 ? 61.087 39.951 4.535 1.00 26.75 529 LEU A O 1
ATOM 3918 N N . PRO A 1 530 ? 58.967 40.447 4.031 1.00 37.75 530 PRO A N 1
ATOM 3919 C CA . PRO A 1 530 ? 57.490 40.435 4.028 1.00 37.75 530 PRO A CA 1
ATOM 3920 C C . PRO A 1 530 ? 56.922 39.761 2.739 1.00 37.75 530 PRO A C 1
ATOM 3922 O O . PRO A 1 530 ? 57.672 39.276 1.904 1.00 37.75 530 PRO A O 1
ATOM 3925 N N . GLY A 1 531 ? 55.612 39.694 2.463 1.00 28.45 531 GLY A N 1
ATOM 3926 C CA . GLY A 1 531 ? 54.443 39.976 3.299 1.00 28.45 531 GLY A CA 1
ATOM 3927 C C . GLY A 1 531 ? 53.132 40.144 2.501 1.00 28.45 531 GLY A C 1
ATOM 3928 O O . GLY A 1 531 ? 53.093 40.869 1.519 1.00 28.45 531 GLY A O 1
ATOM 3929 N N . SER A 1 532 ? 52.065 39.498 2.993 1.00 26.45 532 SER A N 1
ATOM 3930 C CA . SER A 1 532 ? 50.678 40.003 3.133 1.00 26.45 532 SER A CA 1
ATOM 3931 C C . SER A 1 532 ? 50.011 40.822 2.003 1.00 26.45 532 SER A C 1
ATOM 3933 O O . SER A 1 532 ? 50.422 41.943 1.737 1.00 26.45 532 SER A O 1
ATOM 3935 N N . PHE A 1 533 ? 48.807 40.411 1.562 1.00 26.64 533 PHE A N 1
ATOM 3936 C CA . PHE A 1 533 ? 47.560 41.018 2.086 1.00 26.64 533 PHE A CA 1
ATOM 3937 C C . PHE A 1 533 ? 46.282 40.192 1.827 1.00 26.64 533 PHE A C 1
ATOM 3939 O O . PHE A 1 533 ? 46.224 39.355 0.931 1.00 26.64 533 PHE A O 1
ATOM 3946 N N . LYS A 1 534 ? 45.252 40.424 2.658 1.00 28.67 534 LYS A N 1
ATOM 3947 C CA . LYS A 1 534 ? 43.913 39.801 2.606 1.00 28.67 534 LYS A CA 1
ATOM 3948 C C . LYS A 1 534 ? 42.818 40.798 2.188 1.00 28.67 534 LYS A C 1
ATOM 3950 O O . LYS A 1 534 ? 42.883 41.966 2.545 1.00 28.67 534 LYS A O 1
ATOM 3955 N N . GLN A 1 535 ? 41.770 40.254 1.561 1.00 35.09 535 GLN A N 1
ATOM 3956 C CA . GLN A 1 535 ? 40.339 40.616 1.659 1.00 35.09 535 GLN A CA 1
ATOM 3957 C C . GLN A 1 535 ? 39.935 42.091 1.917 1.00 35.09 535 GLN A C 1
ATOM 3959 O O . GLN A 1 535 ? 39.973 42.570 3.049 1.00 35.09 535 GLN A O 1
ATOM 3964 N N . LYS A 1 536 ? 39.283 42.705 0.920 1.00 24.86 536 LYS A N 1
ATOM 3965 C CA . LYS A 1 536 ? 38.103 43.590 1.075 1.00 24.86 536 LYS A CA 1
ATOM 3966 C C . LYS A 1 536 ? 37.238 43.418 -0.185 1.00 24.86 536 LYS A C 1
ATOM 3968 O O . LYS A 1 536 ? 37.783 43.337 -1.274 1.00 24.86 536 LYS A O 1
ATOM 3973 N N . LYS A 1 537 ? 35.970 43.017 -0.045 1.00 25.53 537 LYS A N 1
ATOM 3974 C CA . LYS A 1 537 ? 34.759 43.817 0.255 1.00 25.53 537 LYS A CA 1
ATOM 3975 C C . LYS A 1 537 ? 34.208 44.503 -1.003 1.00 25.53 537 LYS A C 1
ATOM 3977 O O . LYS A 1 537 ? 34.874 45.337 -1.595 1.00 25.53 537 LYS A O 1
ATOM 3982 N N . ILE A 1 538 ? 32.965 44.155 -1.334 1.00 33.09 538 ILE A N 1
ATOM 3983 C CA . ILE A 1 538 ? 32.178 44.702 -2.445 1.00 33.09 538 ILE A CA 1
ATOM 3984 C C . ILE A 1 538 ? 31.794 46.165 -2.170 1.00 33.09 538 ILE A C 1
ATOM 3986 O O . ILE A 1 538 ? 31.390 46.505 -1.054 1.00 33.09 538 ILE A O 1
ATOM 3990 N N . SER A 1 539 ? 31.838 46.987 -3.216 1.00 26.91 539 SER A N 1
ATOM 3991 C CA . SER A 1 539 ? 31.056 48.218 -3.357 1.00 26.91 539 SER A CA 1
ATOM 3992 C C . SER A 1 539 ? 30.681 48.413 -4.829 1.00 26.91 539 SER A C 1
ATOM 3994 O O . SER A 1 539 ? 31.423 48.006 -5.720 1.00 26.91 539 SER A O 1
ATOM 3996 N N . SER A 1 540 ? 29.514 49.005 -5.062 1.00 31.62 540 SER A N 1
ATOM 3997 C CA . SER A 1 540 ? 28.996 49.409 -6.372 1.00 31.62 540 SER A CA 1
ATOM 3998 C C . SER A 1 540 ? 29.869 50.462 -7.056 1.00 31.62 540 SER A C 1
ATOM 4000 O O . SER A 1 540 ? 30.434 51.299 -6.359 1.00 31.62 540 SER A O 1
ATOM 4002 N N . GLU A 1 541 ? 29.857 50.505 -8.392 1.00 27.25 541 GLU A N 1
ATOM 4003 C CA . GLU A 1 541 ? 29.216 51.601 -9.146 1.00 27.25 541 GLU A CA 1
ATOM 4004 C C . GLU A 1 541 ? 29.127 51.279 -10.651 1.00 27.25 541 GLU A C 1
ATOM 4006 O O . GLU A 1 541 ? 29.441 50.163 -11.070 1.00 27.25 541 GLU A O 1
ATOM 4011 N N . SER A 1 542 ? 28.563 52.196 -11.439 1.00 29.67 542 SER A N 1
ATOM 4012 C CA . SER A 1 542 ? 28.073 51.971 -12.802 1.00 29.67 542 SER A CA 1
ATOM 4013 C C . SER A 1 542 ? 28.767 52.848 -13.860 1.00 29.67 542 SER A C 1
ATOM 4015 O O . SER A 1 542 ? 29.521 53.762 -13.543 1.00 29.67 542 SER A O 1
ATOM 4017 N N . SER A 1 543 ? 28.391 52.606 -15.124 1.00 28.75 543 SER A N 1
ATOM 4018 C CA . SER A 1 543 ? 28.481 53.520 -16.279 1.00 28.75 543 SER A CA 1
ATOM 4019 C C . SER A 1 543 ? 29.702 53.432 -17.219 1.00 28.75 543 SER A C 1
ATOM 4021 O O . SER A 1 543 ? 30.831 53.734 -16.861 1.00 28.75 543 SER A O 1
ATOM 4023 N N . SER A 1 544 ? 29.386 53.102 -18.480 1.00 32.34 544 SER A N 1
ATOM 4024 C CA . SER A 1 544 ? 29.853 53.708 -19.749 1.00 32.34 544 SER A CA 1
ATOM 4025 C C . SER A 1 544 ? 31.306 54.189 -19.938 1.00 32.34 544 SER A C 1
ATOM 4027 O O . SER A 1 544 ? 31.738 55.124 -19.272 1.00 32.34 544 SER A O 1
ATOM 4029 N N . VAL A 1 545 ? 31.933 53.766 -21.046 1.00 28.55 545 VAL A N 1
ATOM 4030 C CA . VAL A 1 545 ? 32.257 54.583 -22.253 1.00 28.55 545 VAL A CA 1
ATOM 4031 C C . VAL A 1 545 ? 32.926 53.663 -23.307 1.00 28.55 545 VAL A C 1
ATOM 4033 O O . VAL A 1 545 ? 33.284 52.532 -22.989 1.00 28.55 545 VAL A O 1
ATOM 4036 N N . ALA A 1 546 ? 32.987 54.081 -24.578 1.00 31.27 546 ALA A N 1
ATOM 4037 C CA . ALA A 1 546 ? 33.428 53.272 -25.728 1.00 31.27 546 ALA A CA 1
ATOM 4038 C C . ALA A 1 546 ? 34.792 53.727 -26.315 1.00 31.27 546 ALA A C 1
ATOM 4040 O O . ALA A 1 546 ? 35.437 54.595 -25.735 1.00 31.27 546 ALA A O 1
ATOM 4041 N N . GLN A 1 547 ? 35.138 53.198 -27.507 1.00 34.28 547 GLN A N 1
ATOM 4042 C CA . GLN A 1 547 ? 36.217 53.631 -28.431 1.00 34.28 547 GLN A CA 1
ATOM 4043 C C . GLN A 1 547 ? 37.677 53.239 -28.061 1.00 34.28 547 GLN A C 1
ATOM 4045 O O . GLN A 1 547 ? 38.039 53.248 -26.892 1.00 34.28 547 GLN A O 1
ATOM 4050 N N . ASP A 1 548 ? 38.581 52.881 -28.998 1.00 31.53 548 ASP A N 1
ATOM 4051 C CA . ASP A 1 548 ? 38.450 52.564 -30.446 1.00 31.53 548 ASP A CA 1
ATOM 4052 C C . ASP A 1 548 ? 39.698 51.804 -31.005 1.00 31.53 548 ASP A C 1
ATOM 4054 O O . ASP A 1 548 ? 40.731 51.756 -30.346 1.00 31.53 548 ASP A O 1
ATOM 4058 N N . ILE A 1 549 ? 39.601 51.298 -32.248 1.00 32.75 549 ILE A N 1
ATOM 4059 C CA . ILE A 1 549 ? 40.642 50.849 -33.217 1.00 32.75 549 ILE A CA 1
ATOM 4060 C C . ILE A 1 549 ? 41.660 49.755 -32.802 1.00 32.75 549 ILE A C 1
ATOM 4062 O O . ILE A 1 549 ? 42.501 49.928 -31.927 1.00 32.75 549 ILE A O 1
ATOM 4066 N N . GLY A 1 550 ? 41.731 48.684 -33.614 1.00 30.06 550 GLY A N 1
ATOM 4067 C CA . GLY A 1 550 ? 42.876 47.756 -33.650 1.00 30.06 550 GLY A CA 1
ATOM 4068 C C . GLY A 1 550 ? 42.735 46.621 -34.676 1.00 30.06 550 GLY A C 1
ATOM 4069 O O . GLY A 1 550 ? 42.312 45.525 -34.325 1.00 30.06 550 GLY A O 1
ATOM 4070 N N . GLN A 1 551 ? 43.068 46.858 -35.953 1.00 33.47 551 GLN A N 1
ATOM 4071 C CA . GLN A 1 551 ? 42.985 45.822 -37.000 1.00 33.47 551 GLN A CA 1
ATOM 4072 C C . GLN A 1 551 ? 44.169 44.837 -36.970 1.00 33.47 551 GLN A C 1
ATOM 4074 O O . GLN A 1 551 ? 45.324 45.245 -36.889 1.00 33.47 551 GLN A O 1
ATOM 4079 N N . GLY A 1 552 ? 43.877 43.547 -37.165 1.00 30.73 552 GLY A N 1
ATOM 4080 C CA . GLY A 1 552 ? 44.856 42.498 -37.461 1.00 30.73 552 GLY A CA 1
ATOM 4081 C C . GLY A 1 552 ? 44.177 41.330 -38.182 1.00 30.73 552 GLY A C 1
ATOM 4082 O O . GLY A 1 552 ? 43.192 40.788 -37.688 1.00 30.73 552 GLY A O 1
ATOM 4083 N N . SER A 1 553 ? 44.648 40.974 -39.378 1.00 35.25 553 SER A N 1
ATOM 4084 C CA . SER A 1 553 ? 43.965 40.030 -40.277 1.00 35.25 553 SER A CA 1
ATOM 4085 C C . SER A 1 553 ? 44.534 38.609 -40.216 1.00 35.25 553 SER A C 1
ATOM 4087 O O . SER A 1 553 ? 45.739 38.422 -40.366 1.00 35.25 553 SER A O 1
ATOM 4089 N N . GLY A 1 554 ? 43.657 37.606 -40.126 1.00 32.38 554 GLY A N 1
ATOM 4090 C CA . GLY A 1 554 ? 43.995 36.189 -40.291 1.00 32.38 554 GLY A CA 1
ATOM 4091 C C . GLY A 1 554 ? 42.748 35.364 -40.613 1.00 32.38 554 GLY A C 1
ATOM 4092 O O . GLY A 1 554 ? 41.789 35.370 -39.848 1.00 32.38 554 GLY A O 1
ATOM 4093 N N . GLN A 1 555 ? 42.730 34.687 -41.764 1.00 35.84 555 GLN A N 1
ATOM 4094 C CA . GLN A 1 555 ? 41.579 33.891 -42.203 1.00 35.84 555 GLN A CA 1
ATOM 4095 C C . GLN A 1 555 ? 41.615 32.475 -41.616 1.00 35.84 555 GLN A C 1
ATOM 4097 O O . GLN A 1 555 ? 42.566 31.732 -41.840 1.00 35.84 555 GLN A O 1
ATOM 4102 N N . SER A 1 556 ? 40.524 32.065 -40.969 1.00 35.91 556 SER A N 1
ATOM 4103 C CA . SER A 1 556 ? 40.118 30.659 -40.882 1.00 35.91 556 SER A CA 1
ATOM 4104 C C . SER A 1 556 ? 38.595 30.593 -40.766 1.00 35.91 556 SER A C 1
ATOM 4106 O O . SER A 1 556 ? 38.011 31.190 -39.864 1.00 35.91 556 SER A O 1
ATOM 4108 N N . SER A 1 557 ? 37.932 29.944 -41.723 1.00 45.50 557 SER A N 1
ATOM 4109 C CA . SER A 1 557 ? 36.473 29.965 -41.854 1.00 45.50 557 SER A CA 1
ATOM 4110 C C . SER A 1 557 ? 35.816 28.797 -41.115 1.00 45.50 557 SER A C 1
ATOM 4112 O O . SER A 1 557 ? 35.707 27.697 -41.656 1.00 45.50 557 SER A O 1
ATOM 4114 N N . VAL A 1 558 ? 35.331 29.063 -39.903 1.00 44.47 558 VAL A N 1
ATOM 4115 C CA . VAL A 1 558 ? 34.419 28.184 -39.149 1.00 44.47 558 VAL A CA 1
ATOM 4116 C C . VAL A 1 558 ? 32.990 28.741 -39.283 1.00 44.47 558 VAL A C 1
ATOM 4118 O O . VAL A 1 558 ? 32.819 29.959 -39.183 1.00 44.47 558 VAL A O 1
ATOM 4121 N N . PRO A 1 559 ? 31.951 27.919 -39.538 1.00 42.41 559 PRO A N 1
ATOM 4122 C CA . PRO A 1 559 ? 30.586 28.416 -39.708 1.00 42.41 559 PRO A CA 1
ATOM 4123 C C . PRO A 1 559 ? 30.025 28.995 -38.400 1.00 42.41 559 PRO A C 1
ATOM 4125 O O . PRO A 1 559 ? 29.930 28.304 -37.388 1.00 42.41 559 PRO A O 1
ATOM 4128 N N . ALA A 1 560 ? 29.594 30.260 -38.439 1.00 46.03 560 ALA A N 1
ATOM 4129 C CA . ALA A 1 560 ? 29.136 31.006 -37.260 1.00 46.03 560 ALA A CA 1
ATOM 4130 C C . ALA A 1 560 ? 27.931 30.374 -36.529 1.00 46.03 560 ALA A C 1
ATOM 4132 O O . ALA A 1 560 ? 27.773 30.571 -35.325 1.00 46.03 560 ALA A O 1
ATOM 4133 N N . ALA A 1 561 ? 27.119 29.570 -37.225 1.00 47.12 561 ALA A N 1
ATOM 4134 C CA . ALA A 1 561 ? 25.963 28.881 -36.648 1.00 47.12 561 ALA A CA 1
ATOM 4135 C C . ALA A 1 561 ? 26.335 27.940 -35.484 1.00 47.12 561 ALA A C 1
ATOM 4137 O O . ALA A 1 561 ? 25.623 27.888 -34.487 1.00 47.12 561 ALA A O 1
ATOM 4138 N N . THR A 1 562 ? 27.470 27.236 -35.568 1.00 47.19 562 THR A N 1
ATOM 4139 C CA . THR A 1 562 ? 27.880 26.248 -34.550 1.00 47.19 562 THR A CA 1
ATOM 4140 C C . THR A 1 562 ? 28.384 26.897 -33.254 1.00 47.19 562 THR A C 1
ATOM 4142 O O . THR A 1 562 ? 28.467 26.231 -32.229 1.00 47.19 562 THR A O 1
ATOM 4145 N N . VAL A 1 563 ? 28.711 28.194 -33.272 1.00 46.81 563 VAL A N 1
ATOM 4146 C CA . VAL A 1 563 ? 29.212 28.921 -32.090 1.00 46.81 563 VAL A CA 1
ATOM 4147 C C . VAL A 1 563 ? 28.081 29.595 -31.306 1.00 46.81 563 VAL A C 1
ATOM 4149 O O . VAL A 1 563 ? 28.208 29.754 -30.096 1.00 46.81 563 VAL A O 1
ATOM 4152 N N . GLN A 1 564 ? 26.966 29.957 -31.955 1.00 48.19 564 GLN A N 1
ATOM 4153 C CA . GLN A 1 564 ? 25.804 30.508 -31.244 1.00 48.19 564 GLN A CA 1
ATOM 4154 C C . GLN A 1 564 ? 24.991 29.433 -30.520 1.00 48.19 564 GLN A C 1
ATOM 4156 O O . GLN A 1 564 ? 24.746 29.599 -29.333 1.00 48.19 564 GLN A O 1
ATOM 4161 N N . VAL A 1 565 ? 24.680 28.304 -31.170 1.00 51.88 565 VAL A N 1
ATOM 4162 C CA . VAL A 1 565 ? 23.851 27.232 -30.574 1.00 51.88 565 VAL A CA 1
ATOM 4163 C C . VAL A 1 565 ? 24.377 26.787 -29.203 1.00 51.88 565 VAL A C 1
ATOM 4165 O O . VAL A 1 565 ? 23.617 26.743 -28.241 1.00 51.88 565 VAL A O 1
ATOM 4168 N N . ASN A 1 566 ? 25.689 26.555 -29.081 1.00 53.81 566 ASN A N 1
ATOM 4169 C CA . ASN A 1 566 ? 26.314 26.163 -27.813 1.00 53.81 566 ASN A CA 1
ATOM 4170 C C . ASN A 1 566 ? 26.182 27.239 -26.719 1.00 53.81 566 ASN A C 1
ATOM 4172 O O . ASN A 1 566 ? 26.148 26.913 -25.537 1.00 53.81 566 ASN A O 1
ATOM 4176 N N . LYS A 1 567 ? 26.146 28.519 -27.103 1.00 60.25 567 LYS A N 1
ATOM 4177 C CA . LYS A 1 567 ? 26.071 29.654 -26.179 1.00 60.25 567 LYS A CA 1
ATOM 4178 C C . LYS A 1 567 ? 24.638 29.910 -25.716 1.00 60.25 567 LYS A C 1
ATOM 4180 O O . LYS A 1 567 ? 24.423 30.190 -24.542 1.00 60.25 567 LYS A O 1
ATOM 4185 N N . ASP A 1 568 ? 23.675 29.755 -26.618 1.00 62.97 568 ASP A N 1
ATOM 4186 C CA . ASP A 1 568 ? 22.249 29.845 -26.307 1.00 62.97 568 ASP A CA 1
ATOM 4187 C C . ASP A 1 568 ? 21.833 28.679 -25.373 1.00 62.97 568 ASP A C 1
ATOM 4189 O O . ASP A 1 568 ? 21.072 28.871 -24.424 1.00 62.97 568 ASP A O 1
ATOM 4193 N N . GLU A 1 569 ? 22.410 27.484 -25.568 1.00 70.75 569 GLU A N 1
ATOM 4194 C CA . GLU A 1 569 ? 22.261 26.328 -24.667 1.00 70.75 569 GLU A CA 1
ATOM 4195 C C . GLU A 1 569 ? 22.964 26.534 -23.307 1.00 70.75 569 GLU A C 1
ATOM 4197 O O . GLU A 1 569 ? 22.416 26.168 -22.263 1.00 70.75 569 GLU A O 1
ATOM 4202 N N . GLU A 1 570 ? 24.145 27.160 -23.273 1.00 74.06 570 GLU A N 1
ATOM 4203 C CA . GLU A 1 570 ? 24.832 27.529 -22.024 1.00 74.06 570 GLU A CA 1
ATOM 4204 C C . GLU A 1 570 ? 24.033 28.579 -21.224 1.00 74.06 570 GLU A C 1
ATOM 4206 O O . GLU A 1 570 ? 23.881 28.448 -20.007 1.00 74.06 570 GLU A O 1
ATOM 4211 N N . GLU A 1 571 ? 23.447 29.579 -21.890 1.00 80.06 571 GLU A N 1
ATOM 4212 C CA . GLU A 1 571 ? 22.617 30.616 -21.262 1.00 80.06 571 GLU A CA 1
ATOM 4213 C C . GLU A 1 571 ? 21.263 30.067 -20.762 1.00 80.06 571 GLU A C 1
ATOM 4215 O O . GLU A 1 571 ? 20.807 30.433 -19.671 1.00 80.06 571 GLU A O 1
ATOM 4220 N N . ALA A 1 572 ? 20.668 29.101 -21.472 1.00 76.62 572 ALA A N 1
ATOM 4221 C CA . ALA A 1 572 ? 19.508 28.347 -20.991 1.00 76.62 572 ALA A CA 1
ATOM 4222 C C . ALA A 1 572 ? 19.835 27.522 -19.728 1.00 76.62 572 ALA A C 1
ATOM 4224 O O . ALA A 1 572 ? 19.120 27.610 -18.726 1.00 76.62 572 ALA A O 1
ATOM 4225 N N . ASN A 1 573 ? 20.951 26.785 -19.722 1.00 75.12 573 ASN A N 1
ATOM 4226 C CA . ASN A 1 573 ? 21.402 26.027 -18.548 1.00 75.12 573 ASN A CA 1
ATOM 4227 C C . ASN A 1 573 ? 21.718 26.944 -17.350 1.00 75.12 573 ASN A C 1
ATOM 4229 O O . ASN A 1 573 ? 21.323 26.649 -16.219 1.00 75.12 573 ASN A O 1
ATOM 4233 N N . LEU A 1 574 ? 22.362 28.093 -17.582 1.00 81.25 574 LEU A N 1
ATOM 4234 C CA . LEU A 1 574 ? 22.590 29.120 -16.557 1.00 81.25 574 LEU A CA 1
ATOM 4235 C C . LEU A 1 574 ? 21.281 29.685 -15.987 1.00 81.25 574 LEU A C 1
ATOM 4237 O O . LEU A 1 574 ? 21.224 29.998 -14.798 1.00 81.25 574 LEU A O 1
ATOM 4241 N N . THR A 1 575 ? 20.229 29.790 -16.799 1.00 88.81 575 THR A N 1
ATOM 4242 C CA . THR A 1 575 ? 18.903 30.246 -16.355 1.00 88.81 575 THR A CA 1
ATOM 4243 C C . THR A 1 575 ? 18.234 29.206 -15.451 1.00 88.81 575 THR A C 1
ATOM 4245 O O . THR A 1 575 ? 17.847 29.537 -14.330 1.00 88.81 575 THR A O 1
ATOM 4248 N N . ILE A 1 576 ? 18.220 27.930 -15.856 1.00 83.81 576 ILE A N 1
ATOM 4249 C CA . ILE A 1 576 ? 17.700 26.810 -15.046 1.00 83.81 576 ILE A CA 1
ATOM 4250 C C . ILE A 1 576 ? 18.441 26.704 -13.699 1.00 83.81 576 ILE A C 1
ATOM 4252 O O . ILE A 1 576 ? 17.826 26.492 -12.649 1.00 83.81 576 ILE A O 1
ATOM 4256 N N . LEU A 1 577 ? 19.766 26.891 -13.700 1.00 78.38 577 LEU A N 1
ATOM 4257 C CA . LEU A 1 577 ? 20.580 26.881 -12.481 1.00 78.38 577 LEU A CA 1
ATOM 4258 C C . LEU A 1 577 ? 20.277 28.067 -11.552 1.00 78.38 577 LEU A C 1
ATOM 4260 O O . LEU A 1 577 ? 20.257 27.881 -10.334 1.00 78.38 577 LEU A O 1
ATOM 4264 N N . ARG A 1 578 ? 20.001 29.262 -12.093 1.00 88.31 578 ARG A N 1
ATOM 4265 C CA . ARG A 1 578 ? 19.580 30.428 -11.295 1.00 88.31 578 ARG A CA 1
ATOM 4266 C C . ARG A 1 578 ? 18.232 30.189 -10.627 1.00 88.31 578 ARG A C 1
ATOM 4268 O O . ARG A 1 578 ? 18.134 30.365 -9.419 1.00 88.31 578 ARG A O 1
ATOM 4275 N N . GLU A 1 579 ? 17.231 29.709 -11.364 1.00 92.19 579 GLU A N 1
ATOM 4276 C CA . GLU A 1 579 ? 15.938 29.356 -10.766 1.00 92.19 579 GLU A CA 1
ATOM 4277 C C . GLU A 1 579 ? 16.068 28.299 -9.663 1.00 92.19 579 GLU A C 1
ATOM 4279 O O . GLU A 1 579 ? 15.415 28.396 -8.625 1.00 92.19 579 GLU A O 1
ATOM 4284 N N . ARG A 1 580 ? 16.923 27.285 -9.861 1.00 84.62 580 ARG A N 1
ATOM 4285 C CA . ARG A 1 580 ? 17.170 26.254 -8.844 1.00 84.62 580 ARG A CA 1
ATOM 4286 C C . ARG A 1 580 ? 17.780 26.847 -7.570 1.00 84.62 580 ARG A C 1
ATOM 4288 O O . ARG A 1 580 ? 17.432 26.399 -6.483 1.00 84.62 580 ARG A O 1
ATOM 4295 N N . ILE A 1 581 ? 18.650 27.853 -7.687 1.00 89.12 581 ILE A N 1
ATOM 4296 C CA . ILE A 1 581 ? 19.227 28.573 -6.540 1.00 89.12 581 ILE A CA 1
ATOM 4297 C C . ILE A 1 581 ? 18.169 29.404 -5.800 1.00 89.12 581 ILE A C 1
ATOM 4299 O O . ILE A 1 581 ? 18.205 29.453 -4.571 1.00 89.12 581 ILE A O 1
ATOM 4303 N N . GLU A 1 582 ? 17.229 30.029 -6.512 1.00 92.50 582 GLU A N 1
ATOM 4304 C CA . GLU A 1 582 ? 16.135 30.778 -5.881 1.00 92.50 582 GLU A CA 1
ATOM 4305 C C . GLU A 1 582 ? 15.142 29.842 -5.175 1.00 92.50 582 GLU A C 1
ATOM 4307 O O . GLU A 1 582 ? 14.889 30.043 -3.990 1.00 92.50 582 GLU A O 1
ATOM 4312 N N . ARG A 1 583 ? 14.714 28.735 -5.805 1.00 90.25 583 ARG A N 1
ATOM 4313 C CA . ARG A 1 583 ? 13.875 27.710 -5.144 1.00 90.25 583 ARG A CA 1
ATOM 4314 C C . ARG A 1 583 ? 14.529 27.151 -3.871 1.00 90.25 583 ARG A C 1
ATOM 4316 O O . ARG A 1 583 ? 13.890 27.068 -2.830 1.00 90.25 583 ARG A O 1
ATOM 4323 N N . ILE A 1 584 ? 15.837 26.866 -3.906 1.00 81.88 584 ILE A N 1
ATOM 4324 C CA . ILE A 1 584 ? 16.605 26.434 -2.718 1.00 81.88 584 ILE A CA 1
ATOM 4325 C C . ILE A 1 584 ? 16.645 27.521 -1.622 1.00 81.88 584 ILE A C 1
ATOM 4327 O O . ILE A 1 584 ? 16.732 27.193 -0.437 1.00 81.88 584 ILE A O 1
ATOM 4331 N N . ARG A 1 585 ? 16.579 28.812 -1.978 1.00 90.56 585 ARG A N 1
ATOM 4332 C CA . ARG A 1 585 ? 16.502 29.914 -1.005 1.00 90.56 585 ARG A CA 1
ATOM 4333 C C . ARG A 1 585 ? 15.114 30.011 -0.374 1.00 90.56 585 ARG A C 1
ATOM 4335 O O . ARG A 1 585 ? 15.037 30.145 0.844 1.00 90.56 585 ARG A O 1
ATOM 4342 N N . GLU A 1 586 ? 14.059 29.895 -1.174 1.00 90.81 586 GLU A N 1
ATOM 4343 C CA . GLU A 1 586 ? 12.664 29.879 -0.714 1.00 90.81 586 GLU A CA 1
ATOM 4344 C C . GLU A 1 586 ? 12.399 28.689 0.224 1.00 90.81 586 GLU A C 1
ATOM 4346 O O . GLU A 1 586 ? 11.872 28.874 1.322 1.00 90.81 586 GLU A O 1
ATOM 4351 N N . ASP A 1 587 ? 12.851 27.483 -0.141 1.00 85.88 587 ASP A N 1
ATOM 4352 C CA . ASP A 1 587 ? 12.751 26.297 0.719 1.00 85.88 587 ASP A CA 1
ATOM 4353 C C . ASP A 1 587 ? 13.565 26.445 2.013 1.00 85.88 587 ASP A C 1
ATOM 4355 O O . ASP A 1 587 ? 13.115 26.014 3.076 1.00 85.88 587 ASP A O 1
ATOM 4359 N N . LYS A 1 588 ? 14.736 27.097 1.966 1.00 88.69 588 LYS A N 1
ATOM 4360 C CA . LYS A 1 588 ? 15.527 27.391 3.170 1.00 88.69 588 LYS A CA 1
ATOM 4361 C C . LYS A 1 588 ? 14.800 28.362 4.106 1.00 88.69 588 LYS A C 1
ATOM 4363 O O . LYS A 1 588 ? 14.725 28.082 5.299 1.00 88.69 588 LYS A O 1
ATOM 4368 N N . GLU A 1 589 ? 14.245 29.458 3.588 1.00 92.12 589 GLU A N 1
ATOM 4369 C CA . GLU A 1 589 ? 13.457 30.411 4.385 1.00 92.12 589 GLU A CA 1
ATOM 4370 C C . GLU A 1 589 ? 12.218 29.728 4.987 1.00 92.12 589 GLU A C 1
ATOM 4372 O O . GLU A 1 589 ? 11.915 29.883 6.172 1.00 92.12 589 GLU A O 1
ATOM 4377 N N . ARG A 1 590 ? 11.542 28.880 4.201 1.00 88.88 590 ARG A N 1
ATOM 4378 C CA . ARG A 1 590 ? 10.417 28.061 4.664 1.00 88.88 590 ARG A CA 1
ATOM 4379 C C . ARG A 1 590 ? 10.831 27.085 5.769 1.00 88.88 590 ARG A C 1
ATOM 4381 O O . ARG A 1 590 ? 10.067 26.897 6.717 1.00 88.88 590 ARG A O 1
ATOM 4388 N N . LEU A 1 591 ? 12.020 26.486 5.687 1.00 85.94 591 LEU A N 1
ATOM 4389 C CA . LEU A 1 591 ? 12.552 25.580 6.707 1.00 85.94 591 LEU A CA 1
ATOM 4390 C C . LEU A 1 591 ? 12.909 26.318 8.006 1.00 85.94 591 LEU A C 1
ATOM 4392 O O . LEU A 1 591 ? 12.546 25.839 9.079 1.00 85.94 591 LEU A O 1
ATOM 4396 N N . GLU A 1 592 ? 13.550 27.487 7.912 1.00 90.38 592 GLU A N 1
ATOM 4397 C CA . GLU A 1 592 ? 13.893 28.344 9.059 1.00 90.38 592 GLU A CA 1
ATOM 4398 C C . GLU A 1 592 ? 12.619 28.820 9.776 1.00 90.38 592 GLU A C 1
ATOM 4400 O O . GLU A 1 592 ? 12.462 28.594 10.975 1.00 90.38 592 GLU A O 1
ATOM 4405 N N . LYS A 1 593 ? 11.616 29.299 9.032 1.00 90.00 593 LYS A N 1
ATOM 4406 C CA . LYS A 1 593 ? 10.284 29.631 9.570 1.00 90.00 593 LYS A CA 1
ATOM 4407 C C . LYS A 1 593 ? 9.560 28.425 10.190 1.00 90.00 593 LYS A C 1
ATOM 4409 O O . LYS A 1 593 ? 8.803 28.561 11.149 1.00 90.00 593 LYS A O 1
ATOM 4414 N N . THR A 1 594 ? 9.813 27.219 9.679 1.00 88.38 594 THR A N 1
ATOM 4415 C CA . THR A 1 594 ? 9.305 25.958 10.253 1.00 88.38 594 THR A CA 1
ATOM 4416 C C . THR A 1 594 ? 10.096 25.524 11.498 1.00 88.38 594 THR A C 1
ATOM 4418 O O . THR A 1 594 ? 9.635 24.665 12.247 1.00 88.38 594 THR A O 1
ATOM 4421 N N . GLN A 1 595 ? 11.283 26.077 11.763 1.00 88.94 595 GLN A N 1
ATOM 4422 C CA . GLN A 1 595 ? 11.974 25.940 13.052 1.00 88.94 595 GLN A CA 1
ATOM 4423 C C . GLN A 1 595 ? 11.421 26.950 14.066 1.00 88.94 595 GLN A C 1
ATOM 4425 O O . GLN A 1 595 ? 10.988 26.520 15.132 1.00 88.94 595 GLN A O 1
ATOM 4430 N N . GLU A 1 596 ? 11.294 28.230 13.696 1.00 92.81 596 GLU A N 1
ATOM 4431 C CA . GLU A 1 596 ? 10.680 29.277 14.537 1.00 92.81 596 GLU A CA 1
ATOM 4432 C C . GLU A 1 596 ? 9.284 28.875 15.045 1.00 92.81 596 GLU A C 1
ATOM 4434 O O . GLU A 1 596 ? 8.992 28.980 16.235 1.00 92.81 596 GLU A O 1
ATOM 4439 N N . LEU A 1 597 ? 8.428 28.341 14.163 1.00 88.44 597 LEU A N 1
ATOM 4440 C CA . LEU A 1 597 ? 7.088 27.878 14.539 1.00 88.44 597 LEU A CA 1
ATOM 4441 C C . LEU A 1 597 ? 7.105 26.712 15.542 1.00 88.44 597 LEU A C 1
ATOM 4443 O O . LEU A 1 597 ? 6.209 26.640 16.378 1.00 88.44 597 LEU A O 1
ATOM 4447 N N . ARG A 1 598 ? 8.112 25.828 15.501 1.00 87.38 598 ARG A N 1
ATOM 4448 C CA . ARG A 1 598 ? 8.260 24.726 16.472 1.00 87.38 598 ARG A CA 1
ATOM 4449 C C . ARG A 1 598 ? 8.791 25.209 17.818 1.00 87.38 598 ARG A C 1
ATOM 4451 O O . ARG A 1 598 ? 8.345 24.715 18.848 1.00 87.38 598 ARG A O 1
ATOM 4458 N N . GLU A 1 599 ? 9.700 26.182 17.828 1.00 94.31 599 GLU A N 1
ATOM 4459 C CA . GLU A 1 599 ? 10.154 26.814 19.074 1.00 94.31 599 GLU A CA 1
ATOM 4460 C C . GLU A 1 599 ? 8.999 27.565 19.756 1.00 94.31 599 GLU A C 1
ATOM 4462 O O . GLU A 1 599 ? 8.779 27.389 20.954 1.00 94.31 599 GLU A O 1
ATOM 4467 N N . LEU A 1 600 ? 8.183 28.294 18.985 1.00 92.12 600 LEU A N 1
ATOM 4468 C CA . LEU A 1 600 ? 6.966 28.950 19.474 1.00 92.12 600 LEU A CA 1
ATOM 4469 C C . LEU A 1 600 ? 5.910 27.947 19.978 1.00 92.12 600 LEU A C 1
ATOM 4471 O O . LEU A 1 600 ? 5.229 28.212 20.971 1.00 92.12 600 LEU A O 1
ATOM 4475 N N . GLU A 1 601 ? 5.768 26.789 19.325 1.00 91.12 601 GLU A N 1
ATOM 4476 C CA . GLU A 1 601 ? 4.865 25.716 19.758 1.00 91.12 601 GLU A CA 1
ATOM 4477 C C . GLU A 1 601 ? 5.298 25.126 21.114 1.00 91.12 601 GLU A C 1
ATOM 4479 O O . GLU A 1 601 ? 4.473 24.989 22.021 1.00 91.12 601 GLU A O 1
ATOM 4484 N N . GLU A 1 602 ? 6.589 24.828 21.292 1.00 93.06 602 GLU A N 1
ATOM 4485 C CA . GLU A 1 602 ? 7.136 24.327 22.561 1.00 93.06 602 GLU A CA 1
ATOM 4486 C C . GLU A 1 602 ? 7.113 25.387 23.674 1.00 93.06 602 GLU A C 1
ATOM 4488 O O . GLU A 1 602 ? 6.774 25.060 24.816 1.00 93.06 602 GLU A O 1
ATOM 4493 N N . GLU A 1 603 ? 7.367 26.666 23.369 1.00 94.69 603 GLU A N 1
ATOM 4494 C CA . GLU A 1 603 ? 7.184 27.744 24.348 1.00 94.69 603 GLU A CA 1
ATOM 4495 C C . GLU A 1 603 ? 5.712 27.851 24.777 1.00 94.69 603 GLU A C 1
ATOM 4497 O O . GLU A 1 603 ? 5.408 27.904 25.971 1.00 94.69 603 GLU A O 1
ATOM 4502 N N . THR A 1 604 ? 4.777 27.786 23.825 1.00 88.62 604 THR A N 1
ATOM 4503 C CA . THR A 1 604 ? 3.333 27.822 24.107 1.00 88.62 604 THR A CA 1
ATOM 4504 C C . THR A 1 604 ? 2.907 26.641 24.987 1.00 88.62 604 THR A C 1
ATOM 4506 O O . THR A 1 604 ? 2.191 26.834 25.974 1.00 88.62 604 THR A O 1
ATOM 4509 N N . LYS A 1 605 ? 3.398 25.422 24.711 1.00 90.56 605 LYS A N 1
ATOM 4510 C CA . LYS A 1 605 ? 3.187 24.240 25.572 1.00 90.56 605 LYS A CA 1
ATOM 4511 C C . LYS A 1 605 ? 3.737 24.459 26.984 1.00 90.56 605 LYS A C 1
ATOM 4513 O O . LYS A 1 605 ? 3.055 24.132 27.958 1.00 90.56 605 LYS A O 1
ATOM 4518 N N . ALA A 1 606 ? 4.930 25.039 27.117 1.00 89.00 606 ALA A N 1
ATOM 4519 C CA . ALA A 1 606 ? 5.530 25.340 28.416 1.00 89.00 606 ALA A CA 1
ATOM 4520 C C . ALA A 1 606 ? 4.712 26.380 29.207 1.00 89.00 606 ALA A C 1
ATOM 4522 O O . ALA A 1 606 ? 4.454 26.178 30.397 1.00 89.00 606 ALA A O 1
ATOM 4523 N N . GLN A 1 607 ? 4.237 27.448 28.555 1.00 90.00 607 GLN A N 1
ATOM 4524 C CA . GLN A 1 607 ? 3.367 28.454 29.176 1.00 90.00 607 GLN A CA 1
ATOM 4525 C C . GLN A 1 607 ? 2.027 27.846 29.639 1.00 90.00 607 GLN A C 1
ATOM 4527 O O . GLN A 1 607 ? 1.592 28.100 30.767 1.00 90.00 607 GLN A O 1
ATOM 4532 N N . ILE A 1 608 ? 1.409 26.976 28.827 1.00 88.56 608 ILE A N 1
ATOM 4533 C CA . ILE A 1 608 ? 0.196 26.225 29.197 1.00 88.56 608 ILE A CA 1
ATOM 4534 C C . ILE A 1 608 ? 0.450 25.344 30.430 1.00 88.56 608 ILE A C 1
ATOM 4536 O O . ILE A 1 608 ? -0.347 25.367 31.370 1.00 88.56 608 ILE A O 1
ATOM 4540 N N . LEU A 1 609 ? 1.573 24.619 30.481 1.00 85.31 609 LEU A N 1
ATOM 4541 C CA . LEU A 1 609 ? 1.926 23.762 31.619 1.00 85.31 609 LEU A CA 1
ATOM 4542 C C . LEU A 1 609 ? 2.104 24.565 32.923 1.00 85.31 609 LEU A C 1
ATOM 4544 O O . LEU A 1 609 ? 1.684 24.123 33.995 1.00 85.31 609 LEU A O 1
ATOM 4548 N N . VAL A 1 610 ? 2.700 25.760 32.844 1.00 90.81 610 VAL A N 1
ATOM 4549 C CA . VAL A 1 610 ? 2.850 26.678 33.988 1.00 90.81 610 VAL A CA 1
ATOM 4550 C C . VAL A 1 610 ? 1.488 27.193 34.467 1.00 90.81 610 VAL A C 1
ATOM 4552 O O . VAL A 1 610 ? 1.223 27.192 35.671 1.00 90.81 610 VAL A O 1
ATOM 4555 N N . ALA A 1 611 ? 0.592 27.568 33.548 1.00 84.06 611 ALA A N 1
ATOM 4556 C CA . ALA A 1 611 ? -0.771 27.977 33.890 1.00 84.06 611 ALA A CA 1
ATOM 4557 C C . ALA A 1 611 ? -1.579 26.836 34.542 1.00 84.06 611 ALA A C 1
ATOM 4559 O O . ALA A 1 611 ? -2.279 27.056 35.532 1.00 84.06 611 ALA A O 1
ATOM 4560 N N . GLN A 1 612 ? -1.432 25.603 34.045 1.00 79.12 612 GLN A N 1
ATOM 4561 C CA . GLN A 1 612 ? -2.071 24.412 34.614 1.00 79.12 612 GLN A CA 1
ATOM 4562 C C . GLN A 1 612 ? -1.597 24.122 36.045 1.00 79.12 612 GLN A C 1
ATOM 4564 O O . GLN A 1 612 ? -2.435 23.910 36.920 1.00 79.12 612 GLN A O 1
ATOM 4569 N N . ARG A 1 613 ? -0.284 24.169 36.325 1.00 83.19 613 ARG A N 1
ATOM 4570 C CA . ARG A 1 613 ? 0.248 23.993 37.696 1.00 83.19 613 ARG A CA 1
ATOM 4571 C C . ARG A 1 613 ? -0.305 25.035 38.665 1.00 83.19 613 ARG A C 1
ATOM 4573 O O . ARG A 1 613 ? -0.826 24.672 39.718 1.00 83.19 613 ARG A O 1
ATOM 4580 N N . LYS A 1 614 ? -0.315 26.306 38.249 1.00 82.00 614 LYS A N 1
ATOM 4581 C CA . LYS A 1 614 ? -0.871 27.414 39.035 1.00 82.00 614 LYS A CA 1
ATOM 4582 C C . LYS A 1 614 ? -2.355 27.216 39.372 1.00 82.00 614 LYS A C 1
ATOM 4584 O O . LYS A 1 614 ? -2.758 27.507 40.494 1.00 82.00 614 LYS A O 1
ATOM 4589 N N . ASN A 1 615 ? -3.151 26.677 38.444 1.00 76.31 615 ASN A N 1
ATOM 4590 C CA . ASN A 1 615 ? -4.559 26.340 38.689 1.00 76.31 615 ASN A CA 1
ATOM 4591 C C . ASN A 1 615 ? -4.752 25.099 39.585 1.00 76.31 615 ASN A C 1
ATOM 4593 O O . ASN A 1 615 ? -5.810 24.957 40.192 1.00 76.31 615 ASN A O 1
ATOM 4597 N N . MET A 1 616 ? -3.750 24.219 39.694 1.00 76.94 616 MET A N 1
ATOM 4598 C CA . MET A 1 616 ? -3.751 23.059 40.599 1.00 76.94 616 MET A CA 1
ATOM 4599 C C . MET A 1 616 ? -3.157 23.356 41.989 1.00 76.94 616 MET A C 1
ATOM 4601 O O . MET A 1 616 ? -3.181 22.482 42.852 1.00 76.94 616 MET A O 1
ATOM 4605 N N . GLY A 1 617 ? -2.638 24.568 42.226 1.00 68.31 617 GLY A N 1
ATOM 4606 C CA . GLY A 1 617 ? -2.009 24.945 43.499 1.00 68.31 617 GLY A CA 1
ATOM 4607 C C . GLY A 1 617 ? -0.622 24.326 43.729 1.00 68.31 617 GLY A C 1
ATOM 4608 O O . GLY A 1 617 ? -0.251 24.110 44.883 1.00 68.31 617 GLY A O 1
ATOM 4609 N N . LEU A 1 618 ? 0.110 24.030 42.645 1.00 50.03 618 LEU A N 1
ATOM 4610 C CA . LEU A 1 618 ? 1.451 23.421 42.621 1.00 50.03 618 LEU A CA 1
ATOM 4611 C C . LEU A 1 618 ? 2.537 24.404 42.156 1.00 50.03 618 LEU A C 1
ATOM 4613 O O . LEU A 1 618 ? 2.261 25.173 41.205 1.00 50.03 618 LEU A O 1
#